Protein AF-A0A1R2BQR7-F1 (afdb_monomer)

Mean predicted aligned error: 12.87 Å

Solvent-accessible surface area (backbone atoms only — not comparable to full-atom values): 33312 Å² total; per-residue (Å²): 142,80,82,84,71,88,73,80,90,59,83,75,82,73,72,69,97,56,94,72,73,56,86,80,39,89,88,53,57,69,60,46,54,52,46,53,50,32,40,44,33,44,51,8,40,75,76,79,28,74,65,46,31,42,60,71,48,51,31,64,70,51,70,41,56,60,66,59,26,56,46,54,47,54,68,27,20,83,78,75,69,78,39,27,38,67,68,37,47,52,49,36,45,47,71,63,47,66,55,56,75,77,53,46,53,52,52,50,52,58,60,52,30,92,58,98,58,79,40,38,37,47,68,44,42,24,37,44,35,53,71,73,36,43,74,58,52,55,54,50,52,52,57,51,52,59,54,52,63,73,70,62,86,82,82,85,90,78,90,81,96,83,88,66,80,61,68,44,60,41,56,56,48,50,21,44,54,46,25,48,49,49,27,68,74,44,17,93,79,65,68,24,29,38,68,68,29,44,50,56,49,36,70,76,39,52,63,62,48,50,61,56,43,38,53,48,42,38,74,86,60,60,64,95,52,95,88,67,72,51,86,58,72,50,57,84,42,85,80,46,57,77,78,44,60,65,46,56,27,37,40,50,57,91,98,46,71,33,72,26,22,37,37,43,55,71,43,34,41,40,31,16,63,39,88,70,57,69,49,79,74,50,36,41,63,31,59,82,40,44,85,45,68,51,98,86,59,36,41,32,37,24,44,59,46,97,57,67,76,43,37,33,30,57,72,50,79,84,46,44,65,56,51,51,52,49,52,29,62,37,16,68,51,69,58,63,75,79,49,36,44,84,58,58,80,74,50,73,54,100,68,31,41,28,24,36,26,37,30,70,90,76,70,46,72,25,26,32,43,38,30,67,49,60,88,84,46,66,65,62,53,49,32,55,49,44,22,53,46,48,40,73,67,58,77,47,89,45,37,64,49,60,79,51,76,37,76,53,53,52,36,39,34,41,31,29,66,54,54,73,33,41,43,45,58,83,43,39,91,76,54,48,75,68,52,50,48,52,44,50,49,53,51,28,54,47,50,33,51,38,51,61,66,24,38,37,52,53,52,57,44,46,79,33,27,27,19,51,36,67,90,37,89,68,49,53,23,46,46,77,46,57,67,31,45,84,40,61,93,89,47,72,43,77,75,79,69,52,52,87,83,33,52,36,50,43,46,79,39,93,85,30,36,56,69,52,40,45,45,25,7,48,21,42,44,52,44,29,46,73,50,72,45,72,57,50,70,55,96,46,70,64,45,25,50,51,31,54,63,75,47,80,67,62,60,72,68,40,70,87,54,57,71,46,52,45,52,50,37,54,42,28,58,38,76,55,60,85,70,28,62,54,40,72,59,52,69,70,39,67,50,77,79,104

Sequence (594 aa):
MGSCSTKHKNKCCFTPYVSLQVSEWPNLTFVEVVTLKLIFKDLASRNRSETRLNKVNFLSFFNIHGILGEKLFSQFDLNNKNYIESNDFIRGIIEYCRVEYSQVLKKMFELFKFNKSEIIKHKELTYLFHNFMKEFLDKRSQKNEDNELNTESSKSPNLGTSNQSTAYSSTLLLSEDFAESITKQFSHDAKGLTYADFENFIEKYPEVYSNFARVFREPIWKDYSLTNADFLKGFHNDTMLKEFFCGDILLYINEGSFECFGTIRENLFIVFDSDKLVSVIDAIFLKGCYLNIDENKCMIFQYTTPMPRMTFEPRSRYKIDDWEQQLKKSGDIKKFRDLYELGYHIGHGKFSVVYTALEKNTNKTWAVKIMKRKITNSIERELIHNEINILKILNHQNIVKMKDTFLNSSRTLIIEEFLDGGSLENYVGLLTENDIKIVAKQLLDVISYIHEVGVIHRDIKLDNVLLAEKSDIMTVKLVDFGLSIFAMPGKILNGVCGTVGYTAPEIYSENGYGNKVDIWSLGVLIYVMLAKKMPFRGNCNQDIIEATINREPDFEELASFSPQAMEFVKKLLRKNPKERPRAVNARKHEWFDS

Nearest PDB structures (foldseek):
  8r4q-assembly3_E  TM=9.186E-01  e=5.196E-19  Homo sapiens
  8r4o-assembly1_A  TM=9.206E-01  e=1.166E-18  Homo sapiens
  8r4q-assembly6_K  TM=9.173E-01  e=1.112E-18  Homo sapiens
  8r4q-assembly5_I  TM=9.225E-01  e=1.223E-18  Homo sapiens
  8r4q-assembly4_G  TM=9.175E-01  e=1.877E-18  Homo sapiens

Radius of gyration: 27.43 Å; Cα contacts (8 Å, |Δi|>4): 930; chains: 1; bounding box: 65×69×90 Å

pLDDT: mean 77.71, std 18.2, range [23.94, 98.75]

Structure (mmCIF, N/CA/C/O backbone):
data_AF-A0A1R2BQR7-F1
#
_entry.id   AF-A0A1R2BQR7-F1
#
loop_
_atom_site.group_PDB
_atom_site.id
_atom_site.type_symbol
_atom_site.label_atom_id
_atom_site.label_alt_id
_atom_site.label_comp_id
_atom_site.label_asym_id
_atom_site.label_entity_id
_atom_site.label_seq_id
_atom_site.pdbx_PDB_ins_code
_atom_site.Cartn_x
_atom_site.Cartn_y
_atom_site.Cartn_z
_atom_site.occupancy
_atom_site.B_iso_or_equiv
_atom_site.auth_seq_id
_atom_site.auth_comp_id
_atom_site.auth_asym_id
_atom_site.auth_atom_id
_atom_site.pdbx_PDB_model_num
ATOM 1 N N . MET A 1 1 ? -3.490 9.961 -56.815 1.00 36.97 1 MET A N 1
ATOM 2 C CA . MET A 1 1 ? -2.162 10.386 -57.304 1.00 36.97 1 MET A CA 1
ATOM 3 C C . MET A 1 1 ? -1.814 11.693 -56.616 1.00 36.97 1 MET A C 1
ATOM 5 O O . MET A 1 1 ? -2.527 12.666 -56.795 1.00 36.97 1 MET A O 1
ATOM 9 N N . GLY A 1 2 ? -0.789 11.668 -55.771 1.00 25.89 2 GLY A N 1
ATOM 10 C CA . GLY A 1 2 ? -0.272 12.803 -55.008 1.00 25.89 2 GLY A CA 1
ATOM 11 C C . GLY A 1 2 ? 1.005 12.317 -54.337 1.00 25.89 2 GLY A C 1
ATOM 12 O O . GLY A 1 2 ? 0.952 11.502 -53.424 1.00 25.89 2 GLY A O 1
ATOM 13 N N . SER A 1 3 ? 2.134 12.671 -54.936 1.00 24.30 3 SER A N 1
ATOM 14 C CA . SER A 1 3 ? 3.463 12.087 -54.760 1.00 24.30 3 SER A CA 1
ATOM 15 C C . SER A 1 3 ? 3.971 12.126 -53.318 1.00 24.30 3 SER A C 1
ATOM 17 O O . SER A 1 3 ? 4.172 13.203 -52.760 1.00 24.30 3 SER A O 1
ATOM 19 N N . CYS A 1 4 ? 4.278 10.953 -52.761 1.00 26.02 4 CYS A N 1
ATOM 20 C CA . CYS A 1 4 ? 5.133 10.823 -51.588 1.00 26.02 4 CYS A CA 1
ATOM 21 C C . CYS A 1 4 ? 6.552 11.236 -52.007 1.00 26.02 4 CYS A C 1
ATOM 23 O O . CYS A 1 4 ? 7.292 10.451 -52.601 1.00 26.02 4 CYS A O 1
ATOM 25 N N . SER A 1 5 ? 6.889 12.508 -51.792 1.00 28.92 5 SER A N 1
ATOM 26 C CA . SER A 1 5 ? 8.218 13.047 -52.057 1.00 28.92 5 SER A CA 1
ATOM 27 C C . SER A 1 5 ? 9.248 12.267 -51.245 1.00 28.92 5 SER A C 1
ATOM 29 O O . SER A 1 5 ? 9.145 12.183 -50.020 1.00 28.92 5 SER A O 1
ATOM 31 N N . THR A 1 6 ? 10.241 11.725 -51.938 1.00 36.06 6 THR A N 1
ATOM 32 C CA . THR A 1 6 ? 11.499 11.198 -51.409 1.00 36.06 6 THR A CA 1
ATOM 33 C C . THR A 1 6 ? 12.103 12.158 -50.381 1.00 36.06 6 THR A C 1
ATOM 35 O O . THR A 1 6 ? 12.771 13.122 -50.750 1.00 36.06 6 THR A O 1
ATOM 38 N N . LYS A 1 7 ? 11.864 11.908 -49.089 1.00 33.69 7 LYS A N 1
ATOM 39 C CA . LYS A 1 7 ? 12.595 12.557 -47.996 1.00 33.69 7 LYS A CA 1
ATOM 40 C C . LYS A 1 7 ? 13.889 11.782 -47.743 1.00 33.69 7 LYS A C 1
ATOM 42 O O . LYS A 1 7 ? 13.916 10.555 -47.751 1.00 33.69 7 LYS A O 1
ATOM 47 N N . HIS A 1 8 ? 14.967 12.544 -47.616 1.00 34.47 8 HIS A N 1
ATOM 48 C CA . HIS A 1 8 ? 16.357 12.115 -47.551 1.00 34.47 8 HIS A CA 1
ATOM 49 C C . HIS A 1 8 ? 16.636 10.958 -46.577 1.00 34.47 8 HIS A C 1
ATOM 51 O O . HIS A 1 8 ? 16.238 10.989 -45.416 1.00 34.47 8 HIS A O 1
ATOM 57 N N . LYS A 1 9 ? 17.414 9.975 -47.055 1.00 39.53 9 LYS A N 1
ATOM 58 C CA . LYS A 1 9 ? 18.119 8.976 -46.242 1.00 39.53 9 LYS A CA 1
ATOM 59 C C . LYS A 1 9 ? 19.222 9.670 -45.438 1.00 39.53 9 LYS A C 1
ATOM 61 O O . LYS A 1 9 ? 20.343 9.798 -45.926 1.00 39.53 9 LYS A O 1
ATOM 66 N N . ASN A 1 10 ? 18.922 10.104 -44.220 1.00 41.50 10 ASN A N 1
ATOM 67 C CA . ASN A 1 10 ? 19.948 10.564 -43.289 1.00 41.50 10 ASN A CA 1
ATOM 68 C C . ASN A 1 10 ? 20.371 9.389 -42.398 1.00 41.50 10 ASN A C 1
ATOM 70 O O . ASN A 1 10 ? 19.643 9.008 -41.485 1.00 41.50 10 ASN A O 1
ATOM 74 N N . LYS A 1 11 ? 21.558 8.813 -42.649 1.00 39.75 11 LYS A N 1
ATOM 75 C CA . LYS A 1 11 ? 22.273 8.049 -41.612 1.00 39.75 11 LYS A CA 1
ATOM 76 C C . LYS A 1 11 ? 22.600 9.038 -40.498 1.00 39.75 11 LYS A C 1
ATOM 78 O O . LYS A 1 11 ? 23.308 10.013 -40.740 1.00 39.75 11 LYS A O 1
ATOM 83 N N . CYS A 1 12 ? 22.030 8.839 -39.318 1.00 39.62 12 CYS A N 1
ATOM 84 C CA . CYS A 1 12 ? 22.195 9.784 -38.228 1.00 39.62 12 CYS A CA 1
ATOM 85 C C . CYS A 1 12 ? 23.587 9.620 -37.607 1.00 39.62 12 CYS A C 1
ATOM 87 O O . CYS A 1 12 ? 23.854 8.624 -36.941 1.00 39.62 12 CYS A O 1
ATOM 89 N N . CYS A 1 13 ? 24.460 10.613 -37.773 1.00 38.34 13 CYS A N 1
ATOM 90 C CA . CYS A 1 13 ? 25.493 10.869 -36.776 1.00 38.34 13 CYS A CA 1
ATOM 91 C C . CYS A 1 13 ? 24.784 11.490 -35.567 1.00 38.34 13 CYS A C 1
ATOM 93 O O . CYS A 1 13 ? 24.669 12.711 -35.480 1.00 38.34 13 CYS A O 1
ATOM 95 N N . PHE A 1 14 ? 24.256 10.665 -34.659 1.00 43.81 14 PHE A N 1
ATOM 96 C CA . PHE A 1 14 ? 23.875 11.162 -33.341 1.00 43.81 14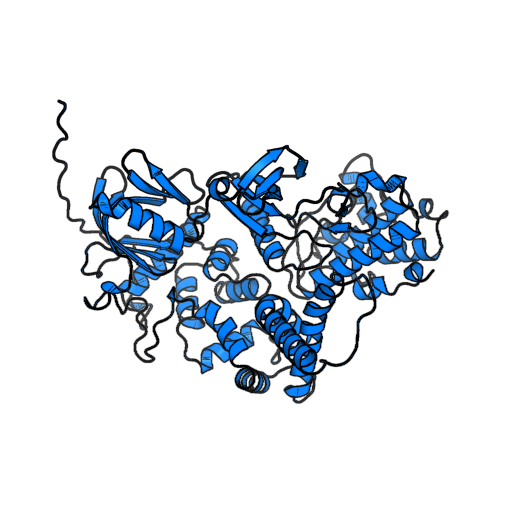 PHE A CA 1
ATOM 97 C C . PHE A 1 14 ? 25.151 11.676 -32.672 1.00 43.81 14 PHE A C 1
ATOM 99 O O . PHE A 1 14 ? 26.023 10.893 -32.302 1.00 43.81 14 PHE A O 1
ATOM 106 N N . THR A 1 15 ? 25.281 12.991 -32.505 1.00 38.25 15 THR A N 1
ATOM 107 C CA . THR A 1 15 ? 26.104 13.496 -31.409 1.00 38.25 15 THR A CA 1
ATOM 108 C C . THR A 1 15 ? 25.447 12.974 -30.132 1.00 38.25 15 THR A C 1
ATOM 110 O O . THR A 1 15 ? 24.259 13.239 -29.922 1.00 38.25 15 THR A O 1
ATOM 113 N N . PRO A 1 16 ? 26.141 12.168 -29.306 1.00 40.28 16 PRO A N 1
ATOM 114 C CA . PRO A 1 16 ? 25.535 11.647 -28.095 1.00 40.28 16 PRO A CA 1
ATOM 115 C C . PRO A 1 16 ? 25.084 12.850 -27.269 1.00 40.28 16 PRO A C 1
ATOM 117 O O . PRO A 1 16 ? 25.881 13.732 -26.955 1.00 40.28 16 PRO A O 1
ATOM 120 N N . TYR A 1 17 ? 23.794 12.899 -26.941 1.00 40.38 17 TYR A N 1
ATOM 121 C CA . TYR A 1 17 ? 23.138 13.988 -26.205 1.00 40.38 17 TYR A CA 1
ATOM 122 C C . TYR A 1 17 ? 23.624 14.125 -24.749 1.00 40.38 17 TYR A C 1
ATOM 124 O O . TYR A 1 17 ? 22.966 14.728 -23.904 1.00 40.38 17 TYR A O 1
ATOM 132 N N . VAL A 1 18 ? 24.776 13.544 -24.430 1.00 46.28 18 VAL A N 1
ATOM 133 C CA . VAL A 1 18 ? 25.384 13.548 -23.117 1.00 46.28 18 VAL A CA 1
ATOM 134 C C . VAL A 1 18 ? 26.890 13.683 -23.334 1.00 46.28 18 VAL A C 1
ATOM 136 O O . VAL A 1 18 ? 27.528 12.786 -23.884 1.00 46.28 18 VAL A O 1
ATOM 139 N N . SER A 1 19 ? 27.474 14.802 -22.904 1.00 43.38 19 SER A N 1
ATOM 140 C CA . SER A 1 19 ? 28.918 14.909 -22.693 1.00 43.38 19 SER A CA 1
ATOM 141 C C . SER A 1 19 ? 29.302 13.902 -21.604 1.00 43.38 19 SER A C 1
ATOM 143 O O . SER A 1 19 ? 29.181 14.162 -20.408 1.00 43.38 19 SER A O 1
ATOM 145 N N . LEU A 1 20 ? 29.650 12.687 -22.021 1.00 50.69 20 LEU A N 1
ATOM 146 C CA . LEU A 1 20 ? 29.861 11.544 -21.141 1.00 50.69 20 LEU A CA 1
ATOM 147 C C . LEU A 1 20 ? 31.329 11.440 -20.751 1.00 50.69 20 LEU A C 1
ATOM 149 O O . LEU A 1 20 ? 32.143 10.913 -21.503 1.00 50.69 20 LEU A O 1
ATOM 153 N N . GLN A 1 21 ? 31.659 11.893 -19.543 1.00 52.53 21 GLN A N 1
ATOM 154 C CA . GLN A 1 21 ? 32.913 11.524 -18.889 1.00 52.53 21 GLN A CA 1
ATOM 155 C C . GLN A 1 21 ? 32.842 10.051 -18.457 1.00 52.53 21 GLN A C 1
ATOM 157 O O . GLN A 1 21 ? 32.474 9.725 -17.333 1.00 52.53 21 GLN A O 1
ATOM 162 N N . VAL A 1 22 ? 33.162 9.135 -19.373 1.00 55.66 22 VAL A N 1
ATOM 163 C CA . VAL A 1 22 ? 33.291 7.696 -19.061 1.00 55.66 22 VAL A CA 1
ATOM 164 C C . VAL A 1 22 ? 34.469 7.423 -18.122 1.00 55.66 22 VAL A C 1
ATOM 166 O O . VAL A 1 22 ? 34.452 6.446 -17.382 1.00 55.66 22 VAL A O 1
ATOM 169 N N . SER A 1 23 ? 35.435 8.343 -18.053 1.00 57.97 23 SER A N 1
ATOM 170 C CA . SER A 1 23 ? 36.566 8.300 -17.120 1.00 57.97 23 SER A CA 1
ATOM 171 C C . SER A 1 23 ? 36.171 8.221 -15.639 1.00 57.97 23 SER A C 1
ATOM 173 O O . SER A 1 23 ? 36.996 7.828 -14.823 1.00 57.97 23 SER A O 1
ATOM 175 N N . GLU A 1 24 ? 34.936 8.583 -15.275 1.00 69.44 24 GLU A N 1
ATOM 176 C CA . GLU A 1 24 ? 34.433 8.501 -13.895 1.00 69.44 24 GLU A CA 1
ATOM 177 C C . GLU A 1 24 ? 34.021 7.076 -13.468 1.00 69.44 24 GLU A C 1
ATOM 179 O O . GLU A 1 24 ? 33.837 6.834 -12.275 1.00 69.44 24 GLU A O 1
ATOM 184 N N . TRP A 1 25 ? 33.883 6.127 -14.407 1.00 76.94 25 TRP A N 1
ATOM 185 C CA . TRP A 1 25 ? 33.318 4.790 -14.156 1.00 76.94 25 TRP A CA 1
ATOM 186 C C . TRP A 1 25 ? 34.221 3.670 -14.695 1.00 76.94 25 TRP A C 1
ATOM 188 O O . TRP A 1 25 ? 33.868 3.012 -15.670 1.00 76.94 25 TRP A O 1
ATOM 198 N N . PRO A 1 26 ? 35.377 3.399 -14.063 1.00 68.06 26 PRO A N 1
ATOM 199 C CA . PRO A 1 26 ? 36.388 2.483 -14.605 1.00 68.06 26 PRO A CA 1
ATOM 200 C C . PRO A 1 26 ? 35.918 1.024 -14.745 1.00 68.06 26 PRO A C 1
ATOM 202 O O . PRO A 1 26 ? 36.513 0.263 -15.498 1.00 68.06 26 PRO A O 1
ATOM 205 N N . ASN A 1 27 ? 34.843 0.641 -14.046 1.00 70.94 27 ASN A N 1
ATOM 206 C CA . ASN A 1 27 ? 34.279 -0.713 -14.066 1.00 70.94 27 ASN A CA 1
ATOM 207 C C . ASN A 1 27 ? 33.121 -0.883 -15.070 1.00 70.94 27 ASN A C 1
ATOM 209 O O . ASN A 1 27 ? 32.478 -1.931 -15.069 1.00 70.94 27 ASN A O 1
ATOM 213 N N . LEU A 1 28 ? 32.815 0.141 -15.875 1.00 72.38 28 LEU A N 1
ATOM 214 C CA . LEU A 1 28 ? 31.748 0.129 -16.876 1.00 72.38 28 LEU A CA 1
ATOM 215 C C . LEU A 1 28 ? 32.318 0.473 -18.262 1.00 72.38 28 LEU A C 1
ATOM 217 O O . LEU A 1 28 ? 33.108 1.402 -18.417 1.00 72.38 28 LEU A O 1
ATOM 221 N N . THR A 1 29 ? 31.866 -0.229 -19.293 1.00 73.75 29 THR A N 1
ATOM 222 C CA . THR A 1 29 ? 32.068 0.138 -20.698 1.00 73.75 29 THR A CA 1
ATOM 223 C C . THR A 1 29 ? 31.256 1.386 -21.063 1.00 73.75 29 THR A C 1
ATOM 225 O O . THR A 1 29 ? 30.264 1.738 -20.416 1.00 73.75 29 THR A O 1
ATOM 228 N N . PHE A 1 30 ? 31.640 2.051 -22.159 1.00 71.50 30 PHE A N 1
ATOM 229 C CA . PHE A 1 30 ? 30.930 3.228 -22.674 1.00 71.50 30 PHE A CA 1
ATOM 230 C C . PHE A 1 30 ? 29.431 2.959 -22.889 1.00 71.50 30 PHE A C 1
ATOM 232 O O . PHE A 1 30 ? 28.589 3.753 -22.469 1.00 71.50 30 PHE A O 1
ATOM 239 N N . VAL A 1 31 ? 29.094 1.819 -23.497 1.00 70.38 31 VAL A N 1
ATOM 240 C CA . VAL A 1 31 ? 27.716 1.464 -23.860 1.00 70.38 31 VAL A CA 1
ATOM 241 C C . VAL A 1 31 ? 26.851 1.247 -22.609 1.00 70.38 31 VAL A C 1
ATOM 243 O O . VAL A 1 31 ? 25.691 1.664 -22.567 1.00 70.38 31 VAL A O 1
ATOM 246 N N . GLU A 1 32 ? 27.421 0.678 -21.543 1.00 74.31 32 GLU A N 1
ATOM 247 C CA . GLU A 1 32 ? 26.724 0.495 -20.264 1.00 74.31 32 GLU A CA 1
ATOM 248 C C . GLU A 1 32 ? 26.439 1.827 -19.574 1.00 74.31 32 GLU A C 1
ATOM 250 O O . GLU A 1 32 ? 25.313 2.063 -19.136 1.00 74.31 32 GLU A O 1
ATOM 255 N N . VAL A 1 33 ? 27.428 2.728 -19.522 1.00 77.06 33 VAL A N 1
ATOM 256 C CA . VAL A 1 33 ? 27.244 4.066 -18.939 1.00 77.06 33 VAL A CA 1
ATOM 257 C C . VAL A 1 33 ? 26.144 4.823 -19.683 1.00 77.06 33 VAL A C 1
ATOM 259 O O . VAL A 1 33 ? 25.266 5.406 -19.046 1.00 77.06 33 VAL A O 1
ATOM 262 N N . VAL A 1 34 ? 26.156 4.798 -21.021 1.00 78.69 34 VAL A N 1
ATOM 263 C CA . VAL A 1 34 ? 25.116 5.435 -21.847 1.00 78.69 34 VAL A CA 1
ATOM 264 C C . VAL A 1 34 ? 23.743 4.852 -21.521 1.00 78.69 34 VAL A C 1
ATOM 266 O O . VAL A 1 34 ? 22.808 5.597 -21.230 1.00 78.69 34 VAL A O 1
ATOM 269 N N . THR A 1 35 ? 23.624 3.525 -21.513 1.00 77.44 35 THR A N 1
ATOM 270 C CA . THR A 1 35 ? 22.340 2.849 -21.299 1.00 77.44 35 THR A CA 1
ATOM 271 C C . THR A 1 35 ? 21.785 3.112 -19.901 1.00 77.44 35 THR A C 1
ATOM 273 O O . THR A 1 35 ? 20.604 3.425 -19.767 1.00 77.44 35 THR A O 1
ATOM 276 N N . LEU A 1 36 ? 22.619 3.076 -18.854 1.00 82.38 36 LEU A N 1
ATOM 277 C CA . LEU A 1 36 ? 22.193 3.399 -17.487 1.00 82.38 36 LEU A CA 1
ATOM 278 C C . LEU A 1 36 ? 21.707 4.847 -17.361 1.00 82.38 36 LEU A C 1
ATOM 280 O O . LEU A 1 36 ? 20.721 5.102 -16.668 1.00 82.38 36 LEU A O 1
ATOM 284 N N . LYS A 1 37 ? 22.348 5.796 -18.054 1.00 84.88 37 LYS A N 1
ATOM 285 C CA . LYS A 1 37 ? 21.876 7.188 -18.089 1.00 84.88 37 LYS A CA 1
ATOM 286 C C . LYS A 1 37 ? 20.564 7.341 -18.849 1.00 84.88 37 LYS A C 1
ATOM 288 O O . LYS A 1 37 ? 19.721 8.126 -18.420 1.00 84.88 37 LYS A O 1
ATOM 293 N N . LEU A 1 38 ? 20.362 6.589 -19.929 1.00 84.19 38 LEU A N 1
ATOM 294 C CA . LEU A 1 38 ? 19.095 6.575 -20.663 1.00 84.19 38 LEU A CA 1
ATOM 295 C C . LEU A 1 38 ? 17.966 5.965 -19.823 1.00 84.19 38 LEU A C 1
ATOM 297 O O . LEU A 1 38 ? 16.903 6.570 -19.739 1.00 84.19 38 LEU A O 1
ATOM 301 N N . ILE A 1 39 ? 18.220 4.866 -19.105 1.00 83.88 39 ILE A N 1
ATOM 302 C CA . ILE A 1 39 ? 17.267 4.284 -18.142 1.00 83.88 39 ILE A CA 1
ATOM 303 C C . ILE A 1 39 ? 16.957 5.279 -17.019 1.00 83.88 39 ILE A C 1
ATOM 305 O O . ILE A 1 39 ? 15.794 5.485 -16.678 1.00 83.88 39 ILE A O 1
ATOM 309 N N . PHE A 1 40 ? 17.969 5.939 -16.449 1.00 87.31 40 PHE A N 1
ATOM 310 C CA . PHE A 1 40 ? 17.746 6.974 -15.440 1.00 87.31 40 PHE A CA 1
ATOM 311 C C . PHE A 1 40 ? 16.859 8.097 -15.985 1.00 87.31 40 PHE A C 1
ATOM 313 O O . PHE A 1 40 ? 15.867 8.464 -15.352 1.00 87.31 40 PHE A O 1
ATOM 320 N N . LYS A 1 41 ? 17.192 8.620 -17.172 1.00 85.62 41 LYS A N 1
ATOM 321 C CA . LYS A 1 41 ? 16.423 9.670 -17.843 1.00 85.62 41 LYS A CA 1
ATOM 322 C C . LYS A 1 41 ? 14.987 9.214 -18.082 1.00 85.62 41 LYS A C 1
ATOM 324 O O . LYS A 1 41 ? 14.055 9.974 -17.827 1.00 85.62 41 LYS A O 1
ATOM 329 N N . ASP A 1 42 ? 14.808 7.970 -18.511 1.00 83.75 42 ASP A N 1
ATOM 330 C CA . ASP A 1 42 ? 13.509 7.350 -18.700 1.00 83.75 42 ASP A CA 1
ATOM 331 C C . ASP A 1 42 ? 12.671 7.372 -17.421 1.00 83.75 42 ASP A C 1
ATOM 333 O O . ASP A 1 42 ? 11.586 7.960 -17.380 1.00 83.75 42 ASP A O 1
ATOM 337 N N . LEU A 1 43 ? 13.210 6.800 -16.345 1.00 82.69 43 LEU A N 1
ATOM 338 C CA . LEU A 1 43 ? 12.541 6.701 -15.054 1.00 82.69 43 LEU A CA 1
ATOM 339 C C . LEU A 1 43 ? 12.270 8.079 -14.441 1.00 82.69 43 LEU A C 1
ATOM 341 O O . LEU A 1 43 ? 11.191 8.298 -13.888 1.00 82.69 43 LEU A O 1
ATOM 345 N N . ALA A 1 44 ? 13.200 9.026 -14.556 1.00 83.31 44 ALA A N 1
ATOM 346 C CA . ALA A 1 44 ? 13.007 10.395 -14.091 1.00 83.31 44 ALA A CA 1
ATOM 347 C C . ALA A 1 44 ? 11.870 11.084 -14.877 1.00 83.31 44 ALA A C 1
ATOM 349 O O . ALA A 1 44 ? 10.969 11.700 -14.282 1.00 83.31 44 ALA A O 1
ATOM 350 N N . SER A 1 45 ? 11.847 10.915 -16.208 1.00 78.56 45 SER A N 1
ATOM 351 C CA . SER A 1 45 ? 10.927 11.628 -17.110 1.00 78.56 45 SER A CA 1
ATOM 352 C C . SER A 1 45 ? 9.453 11.317 -16.849 1.00 78.56 45 SER A C 1
ATOM 354 O O . SER A 1 45 ? 8.587 12.169 -17.071 1.00 78.56 45 SER A O 1
ATOM 356 N N . ARG A 1 46 ? 9.149 10.154 -16.258 1.00 77.62 46 ARG A N 1
ATOM 357 C CA . ARG A 1 46 ? 7.788 9.741 -15.860 1.00 77.62 46 ARG A CA 1
ATOM 358 C C . ARG A 1 46 ? 7.114 10.716 -14.893 1.00 77.62 46 ARG A C 1
ATOM 360 O O . ARG A 1 46 ? 5.887 10.736 -14.800 1.00 77.62 46 ARG A O 1
ATOM 367 N N . ASN A 1 47 ? 7.890 11.550 -14.197 1.00 65.88 47 ASN A N 1
ATOM 368 C CA . ASN A 1 47 ? 7.380 12.636 -13.362 1.00 65.88 47 ASN A CA 1
ATOM 369 C C . ASN A 1 47 ? 7.750 14.045 -13.858 1.00 65.88 47 ASN A C 1
ATOM 371 O O . ASN A 1 47 ? 7.656 14.996 -13.085 1.00 65.88 47 ASN A O 1
ATOM 375 N N . ARG A 1 48 ? 8.050 14.204 -15.156 1.00 69.12 48 ARG A N 1
ATOM 376 C CA . ARG A 1 48 ? 8.443 15.470 -15.812 1.00 69.12 48 ARG A CA 1
ATOM 377 C C . ARG A 1 48 ? 9.768 16.059 -15.306 1.00 69.12 48 ARG A C 1
ATOM 379 O O . ARG A 1 48 ? 9.982 17.262 -15.412 1.00 69.12 48 ARG A O 1
ATOM 386 N N . SER A 1 49 ? 10.648 15.231 -14.752 1.00 72.00 49 SER A N 1
ATOM 387 C CA . SER A 1 49 ? 12.027 15.614 -14.444 1.00 72.00 49 SER A CA 1
ATOM 388 C C . SER A 1 49 ? 12.966 14.798 -15.320 1.00 72.00 49 SER A C 1
ATOM 390 O O . SER A 1 49 ? 12.775 13.604 -15.432 1.00 72.00 49 SER A O 1
ATOM 392 N N . GLU A 1 50 ? 13.987 15.389 -15.929 1.00 73.44 50 GLU A N 1
ATOM 393 C CA . GLU A 1 50 ? 15.025 14.602 -16.626 1.00 73.44 50 GLU A CA 1
ATOM 394 C C . GLU A 1 50 ? 16.272 14.385 -15.761 1.00 73.44 50 GLU A C 1
ATOM 396 O O . GLU A 1 50 ? 17.197 13.682 -16.154 1.00 73.44 50 GLU A O 1
ATOM 401 N N . THR A 1 51 ? 16.304 14.995 -14.575 1.00 83.12 51 THR A N 1
ATOM 402 C CA . THR A 1 51 ? 17.509 15.110 -13.745 1.00 83.12 51 THR A CA 1
ATOM 403 C C . THR A 1 51 ? 17.347 14.524 -12.348 1.00 83.12 51 THR A C 1
ATOM 405 O O . THR A 1 51 ? 18.348 14.317 -11.667 1.00 83.12 51 THR A O 1
ATOM 408 N N . ARG A 1 52 ? 16.110 14.253 -11.907 1.00 87.88 52 ARG A N 1
ATOM 409 C CA . ARG A 1 52 ? 15.803 13.774 -10.555 1.00 87.88 52 ARG A CA 1
ATOM 410 C C . ARG A 1 52 ? 14.868 12.575 -10.604 1.00 87.88 52 ARG A C 1
ATOM 412 O O . ARG A 1 52 ? 13.721 12.684 -11.044 1.00 87.88 52 ARG A O 1
ATOM 419 N N . LEU A 1 53 ? 15.343 11.448 -10.092 1.00 86.25 53 LEU A N 1
ATOM 420 C CA . LEU A 1 53 ? 14.556 10.239 -9.912 1.00 86.25 53 LEU A CA 1
ATOM 421 C C . LEU A 1 53 ? 13.947 10.229 -8.508 1.00 86.25 53 LEU A C 1
ATOM 423 O O . LEU A 1 53 ? 14.659 10.215 -7.508 1.00 86.25 53 LEU A O 1
ATOM 427 N N . ASN A 1 54 ? 12.619 10.243 -8.423 1.00 83.81 54 ASN A N 1
ATOM 428 C CA . ASN A 1 54 ? 11.935 10.159 -7.137 1.00 83.81 54 ASN A CA 1
ATOM 429 C C . ASN A 1 54 ? 11.769 8.709 -6.665 1.00 83.81 54 ASN A C 1
ATOM 431 O O . ASN A 1 54 ? 11.899 7.754 -7.435 1.00 83.81 54 ASN A O 1
ATOM 435 N N . LYS A 1 55 ? 11.424 8.566 -5.385 1.00 82.75 55 LYS A N 1
ATOM 436 C CA . LYS A 1 55 ? 11.236 7.272 -4.726 1.00 82.75 55 LYS A CA 1
ATOM 437 C C . LYS A 1 55 ? 10.223 6.378 -5.425 1.00 82.75 55 LYS A C 1
ATOM 439 O O . LYS A 1 55 ? 10.500 5.213 -5.659 1.00 82.75 55 LYS A O 1
ATOM 444 N N . VAL A 1 56 ? 9.088 6.940 -5.820 1.00 74.00 56 VAL A N 1
ATOM 445 C CA . VAL A 1 56 ? 8.020 6.223 -6.530 1.00 74.00 56 VAL A CA 1
ATOM 446 C C . VAL A 1 56 ? 8.552 5.499 -7.773 1.00 74.00 56 VAL A C 1
ATOM 448 O O . VAL A 1 56 ? 8.399 4.286 -7.914 1.00 74.00 56 VAL A O 1
ATOM 451 N N . ASN A 1 57 ? 9.233 6.222 -8.662 1.00 77.25 57 ASN A N 1
ATOM 452 C CA . ASN A 1 57 ? 9.736 5.635 -9.902 1.00 77.25 57 ASN A CA 1
ATOM 453 C C . ASN A 1 57 ? 10.898 4.671 -9.635 1.00 77.25 57 ASN A C 1
ATOM 455 O O . ASN A 1 57 ? 10.974 3.621 -10.273 1.00 77.25 57 ASN A O 1
ATOM 459 N N . PHE A 1 58 ? 11.751 4.981 -8.656 1.00 83.81 58 PHE A N 1
ATOM 460 C CA . PHE A 1 58 ? 12.826 4.095 -8.217 1.00 83.81 58 PHE A CA 1
ATOM 461 C C . PHE A 1 58 ? 12.295 2.740 -7.721 1.00 83.81 58 PHE A C 1
ATOM 463 O O . PHE A 1 58 ? 12.720 1.691 -8.198 1.00 83.81 58 PHE A O 1
ATOM 470 N N . LEU A 1 59 ? 11.309 2.739 -6.822 1.00 76.75 59 LEU A N 1
ATOM 471 C CA . LEU A 1 59 ? 10.727 1.509 -6.277 1.00 76.75 59 LEU A CA 1
ATOM 472 C C . LEU A 1 59 ? 9.959 0.707 -7.328 1.00 76.75 59 LEU A C 1
ATOM 474 O O . LEU A 1 59 ? 9.963 -0.523 -7.291 1.00 76.75 59 LEU A O 1
ATOM 478 N N . SER A 1 60 ? 9.353 1.387 -8.306 1.00 71.44 60 SER A N 1
ATOM 479 C CA . SER A 1 60 ? 8.727 0.713 -9.448 1.00 71.44 60 SER A CA 1
ATOM 480 C C . SER A 1 60 ? 9.735 -0.058 -10.310 1.00 71.44 60 SER A C 1
ATOM 482 O O . SER A 1 60 ? 9.385 -1.103 -10.862 1.00 71.44 60 SER A O 1
ATOM 484 N N . PHE A 1 61 ? 10.975 0.437 -10.390 1.00 75.56 61 PHE A N 1
ATOM 485 C CA . PHE A 1 61 ? 12.056 -0.158 -11.169 1.00 75.56 61 PHE A CA 1
ATOM 486 C C . PHE A 1 61 ? 12.654 -1.389 -10.479 1.00 75.56 61 PHE A C 1
ATOM 488 O O . PHE A 1 61 ? 12.738 -2.442 -11.102 1.00 75.56 61 PHE A O 1
ATOM 495 N N . PHE A 1 62 ? 12.975 -1.301 -9.184 1.00 73.62 62 PHE A N 1
ATOM 496 C CA . PHE A 1 62 ? 13.511 -2.440 -8.419 1.00 73.62 62 PHE A CA 1
ATOM 497 C C . PHE A 1 62 ? 12.450 -3.470 -8.007 1.00 73.62 62 PHE A C 1
ATOM 499 O O . PHE A 1 62 ? 12.795 -4.542 -7.521 1.00 73.62 62 PHE A O 1
ATOM 506 N N . ASN A 1 63 ? 11.161 -3.156 -8.181 1.00 69.94 63 ASN A N 1
ATOM 507 C CA . ASN A 1 63 ? 10.044 -4.007 -7.765 1.00 69.94 63 ASN A CA 1
ATOM 508 C C . ASN A 1 63 ? 10.104 -4.405 -6.274 1.00 69.94 63 ASN A C 1
ATOM 510 O O . ASN A 1 63 ? 9.672 -5.491 -5.896 1.00 69.94 63 ASN A O 1
ATOM 514 N N . ILE A 1 64 ? 10.635 -3.515 -5.428 1.00 68.81 64 ILE A N 1
ATOM 515 C CA . ILE A 1 64 ? 10.655 -3.671 -3.969 1.00 68.81 64 ILE A CA 1
ATOM 516 C C . ILE A 1 64 ? 9.621 -2.731 -3.377 1.00 68.81 64 ILE A C 1
ATOM 518 O O . ILE A 1 64 ? 9.553 -1.551 -3.731 1.00 68.81 64 ILE A O 1
ATOM 522 N N . HIS A 1 65 ? 8.839 -3.244 -2.439 1.00 68.75 65 HIS A N 1
ATOM 523 C CA . HIS A 1 65 ? 7.811 -2.486 -1.742 1.00 68.75 65 HIS A CA 1
ATOM 524 C C . HIS A 1 65 ? 8.105 -2.430 -0.236 1.00 68.75 65 HIS A C 1
ATOM 526 O O . HIS A 1 65 ? 9.005 -3.100 0.276 1.00 68.75 65 HIS A O 1
ATOM 532 N N . GLY A 1 66 ? 7.366 -1.581 0.475 1.00 71.06 66 GLY A N 1
ATOM 533 C CA . GLY A 1 66 ? 7.473 -1.451 1.924 1.00 71.06 66 GLY A CA 1
ATOM 534 C C . GLY A 1 66 ? 8.801 -0.892 2.431 1.00 71.06 66 GLY A C 1
ATOM 535 O O . GLY A 1 66 ? 9.495 -0.130 1.754 1.00 71.06 66 GLY A O 1
ATOM 536 N N . ILE A 1 67 ? 9.142 -1.266 3.667 1.00 69.25 67 ILE A N 1
ATOM 537 C CA . ILE A 1 67 ? 10.270 -0.684 4.406 1.00 69.25 67 ILE A CA 1
ATOM 538 C C . ILE A 1 67 ? 11.617 -0.983 3.732 1.00 69.25 67 ILE A C 1
ATOM 540 O O . ILE A 1 67 ? 12.517 -0.146 3.753 1.00 69.25 67 ILE A O 1
ATOM 544 N N . LEU A 1 68 ? 11.771 -2.156 3.116 1.00 73.12 68 LEU A N 1
ATOM 545 C CA . LEU A 1 68 ? 13.010 -2.498 2.419 1.00 73.12 68 LEU A CA 1
ATOM 546 C C . LEU A 1 68 ? 13.228 -1.605 1.191 1.00 73.12 68 LEU A C 1
ATOM 548 O O . LEU A 1 68 ? 14.348 -1.165 0.946 1.00 73.12 68 LEU A O 1
ATOM 552 N N . GLY A 1 69 ? 12.153 -1.286 0.464 1.00 77.69 69 GLY A N 1
ATOM 553 C CA . GLY A 1 69 ? 12.199 -0.334 -0.640 1.00 77.69 69 GLY A CA 1
ATOM 554 C C . GLY A 1 69 ? 12.605 1.059 -0.160 1.00 77.69 69 GLY A C 1
ATOM 555 O O . GLY A 1 69 ? 13.554 1.643 -0.680 1.00 77.69 69 GLY A O 1
ATOM 556 N N . GLU A 1 70 ? 11.940 1.560 0.883 1.00 77.75 70 GLU A N 1
ATOM 557 C CA . GLU A 1 70 ? 12.283 2.833 1.537 1.00 77.75 70 GLU A CA 1
ATOM 558 C C . GLU A 1 70 ? 13.768 2.908 1.909 1.00 77.75 70 GLU A C 1
ATOM 560 O O . GLU A 1 70 ? 14.434 3.902 1.626 1.00 77.75 70 GLU A O 1
ATOM 565 N N . LYS A 1 71 ? 14.311 1.834 2.488 1.00 79.88 71 LYS A N 1
ATOM 566 C CA . LYS A 1 71 ? 15.729 1.761 2.831 1.00 79.88 71 LYS A CA 1
ATOM 567 C C . LYS A 1 71 ? 16.634 1.737 1.620 1.00 79.88 71 LYS A C 1
ATOM 569 O O . LYS A 1 71 ? 17.623 2.461 1.623 1.00 79.88 71 LYS A O 1
ATOM 574 N N . LEU A 1 72 ? 16.320 0.923 0.613 1.00 82.06 72 LEU A N 1
ATOM 575 C CA . LEU A 1 72 ? 17.136 0.858 -0.592 1.00 82.06 72 LEU A CA 1
ATOM 576 C C . LEU A 1 72 ? 17.201 2.227 -1.272 1.00 82.06 72 LEU A C 1
ATOM 578 O O . LEU A 1 72 ? 18.275 2.657 -1.681 1.00 82.06 72 LEU A O 1
ATOM 582 N N . PHE A 1 73 ? 16.075 2.937 -1.332 1.00 85.50 73 PHE A N 1
ATOM 583 C CA . PHE A 1 73 ? 16.046 4.299 -1.847 1.00 85.50 73 PHE A CA 1
ATOM 584 C C . PHE A 1 73 ? 16.993 5.217 -1.067 1.00 85.50 73 PHE A C 1
ATOM 586 O O . PHE A 1 73 ? 17.793 5.917 -1.680 1.00 85.50 73 PHE A O 1
ATOM 593 N N . SER A 1 74 ? 16.969 5.169 0.268 1.00 84.62 74 SER A N 1
ATOM 594 C CA . SER A 1 74 ? 17.888 5.954 1.105 1.00 84.62 74 SER A CA 1
ATOM 595 C C . SER A 1 74 ? 19.363 5.594 0.902 1.00 84.62 74 SER A C 1
ATOM 597 O O . SER A 1 74 ? 20.219 6.440 1.125 1.00 84.62 74 SER A O 1
ATOM 599 N N . GLN A 1 75 ? 19.682 4.367 0.476 1.00 84.56 75 GLN A N 1
ATOM 600 C CA . GLN A 1 75 ? 21.061 3.994 0.129 1.00 84.56 75 GLN A CA 1
ATOM 601 C C . GLN A 1 75 ? 21.526 4.618 -1.192 1.00 84.56 75 GLN A C 1
ATOM 603 O O . GLN A 1 75 ? 22.715 4.849 -1.373 1.00 84.56 75 GLN A O 1
ATOM 608 N N . PHE A 1 76 ? 20.602 4.896 -2.113 1.00 87.94 76 PHE A N 1
ATOM 609 C CA . PHE A 1 76 ? 20.903 5.568 -3.379 1.00 87.94 76 PHE A CA 1
ATOM 610 C C . PHE A 1 76 ? 20.817 7.097 -3.250 1.00 87.94 76 PHE A C 1
ATOM 612 O O . PHE A 1 76 ? 21.462 7.815 -4.007 1.00 87.94 76 PHE A O 1
ATOM 619 N N . ASP A 1 77 ? 20.041 7.615 -2.298 1.00 86.81 77 ASP A N 1
ATOM 620 C CA . ASP A 1 77 ? 19.953 9.042 -1.980 1.00 86.81 77 ASP A CA 1
ATOM 621 C C . ASP A 1 77 ? 21.097 9.474 -1.045 1.00 86.81 77 ASP A C 1
ATOM 623 O O . ASP A 1 77 ? 20.897 9.808 0.125 1.00 86.81 77 ASP A O 1
ATOM 627 N N . LEU A 1 78 ? 22.323 9.477 -1.579 1.00 81.38 78 LEU A N 1
ATOM 628 C CA . LEU A 1 78 ? 23.565 9.711 -0.823 1.00 81.38 78 LEU A CA 1
ATOM 629 C C . LEU A 1 78 ? 23.600 11.046 -0.056 1.00 81.38 78 LEU A C 1
ATOM 631 O O . LEU A 1 78 ? 24.380 11.203 0.881 1.00 81.38 78 LEU A O 1
ATOM 635 N N . ASN A 1 79 ? 22.764 12.009 -0.449 1.00 81.06 79 ASN A N 1
ATOM 636 C CA . ASN A 1 79 ? 22.724 13.353 0.121 1.00 81.06 79 ASN A CA 1
ATOM 637 C C . ASN A 1 79 ? 21.428 13.647 0.901 1.00 81.06 79 ASN A C 1
ATOM 639 O O . ASN A 1 79 ? 21.204 14.802 1.266 1.00 81.06 79 ASN A O 1
ATOM 643 N N . ASN A 1 80 ? 20.572 12.644 1.145 1.00 80.25 80 ASN A N 1
ATOM 644 C CA . ASN A 1 80 ? 19.255 12.796 1.785 1.00 80.25 80 ASN A CA 1
ATOM 645 C C . ASN A 1 80 ? 18.396 13.905 1.146 1.00 80.25 80 ASN A C 1
ATOM 647 O O . ASN A 1 80 ? 17.706 14.670 1.827 1.00 80.25 80 ASN A O 1
ATOM 651 N N . LYS A 1 81 ? 18.466 14.022 -0.180 1.00 81.81 81 LYS A N 1
ATOM 652 C CA . LYS A 1 81 ? 17.762 15.030 -0.977 1.00 81.81 81 LYS A CA 1
ATOM 653 C C . LYS A 1 81 ? 16.289 14.665 -1.215 1.00 81.81 81 LYS A C 1
ATOM 655 O O . LYS A 1 81 ? 15.543 15.488 -1.749 1.00 81.81 81 LYS A O 1
ATOM 660 N N . ASN A 1 82 ? 15.860 13.456 -0.842 1.00 81.75 82 ASN A N 1
ATOM 661 C CA . ASN A 1 82 ? 14.603 12.802 -1.224 1.00 81.75 82 ASN A CA 1
ATOM 662 C C . ASN A 1 82 ? 14.448 12.591 -2.745 1.00 81.75 82 ASN A C 1
ATOM 664 O O . ASN A 1 82 ? 13.338 12.397 -3.251 1.00 81.75 82 ASN A O 1
ATOM 668 N N . TYR A 1 83 ? 15.553 12.601 -3.490 1.00 86.94 83 TYR A N 1
ATOM 669 C CA . TYR A 1 83 ? 15.620 12.233 -4.903 1.00 86.94 83 TYR A CA 1
ATOM 670 C C . TYR A 1 83 ? 17.022 11.740 -5.252 1.00 86.94 83 TYR A C 1
ATOM 672 O O . TYR A 1 83 ? 18.003 12.145 -4.640 1.00 86.94 83 TYR A O 1
ATOM 680 N N . ILE A 1 84 ? 17.108 10.901 -6.278 1.00 89.44 84 ILE A N 1
ATOM 681 C CA . ILE A 1 84 ? 18.357 10.323 -6.769 1.00 89.44 84 ILE A CA 1
ATOM 682 C C . ILE A 1 84 ? 18.771 11.064 -8.043 1.00 89.44 84 ILE A C 1
ATOM 684 O O . ILE A 1 84 ? 17.954 11.278 -8.945 1.00 89.44 84 ILE A O 1
ATOM 688 N N . GLU A 1 85 ? 20.035 11.467 -8.123 1.00 91.06 85 GLU A N 1
ATOM 689 C CA . GLU A 1 85 ? 20.647 12.049 -9.323 1.00 91.06 85 GLU A CA 1
ATOM 690 C C . GLU A 1 85 ? 21.291 10.955 -10.191 1.00 91.06 85 GLU A C 1
ATOM 692 O O . GLU A 1 85 ? 21.560 9.849 -9.726 1.00 91.06 85 GLU A O 1
ATOM 697 N N . SER A 1 86 ? 21.570 11.252 -11.464 1.00 88.56 86 SER A N 1
ATOM 698 C CA . SER A 1 86 ? 22.062 10.242 -12.417 1.00 88.56 86 SER A CA 1
ATOM 699 C C . SER A 1 86 ? 23.339 9.535 -11.953 1.00 88.56 86 SER A C 1
ATOM 701 O O . SER A 1 86 ? 23.468 8.331 -12.157 1.00 88.56 86 SER A O 1
ATOM 703 N N . ASN A 1 87 ? 24.278 10.258 -11.339 1.00 88.56 87 ASN A N 1
ATOM 704 C CA . ASN A 1 87 ? 25.530 9.670 -10.864 1.00 88.56 87 ASN A CA 1
ATOM 705 C C . ASN A 1 87 ? 25.319 8.822 -9.602 1.00 88.56 87 ASN A C 1
ATOM 707 O O . ASN A 1 87 ? 25.950 7.779 -9.460 1.00 88.56 87 ASN A O 1
ATOM 711 N N . ASP A 1 88 ? 24.407 9.226 -8.718 1.00 89.94 88 ASP A N 1
ATOM 712 C CA . ASP A 1 88 ? 24.063 8.456 -7.519 1.00 89.94 88 ASP A CA 1
ATOM 713 C C . ASP A 1 88 ? 23.335 7.158 -7.896 1.00 89.94 88 ASP A C 1
ATOM 715 O O . ASP A 1 88 ? 23.624 6.098 -7.345 1.00 89.94 88 ASP A O 1
ATOM 719 N N . PHE A 1 89 ? 22.485 7.208 -8.928 1.00 87.88 89 PHE A N 1
ATOM 720 C CA . PHE A 1 89 ? 21.871 6.019 -9.514 1.00 87.88 89 PHE A CA 1
ATOM 721 C C . PHE A 1 89 ? 22.922 5.032 -10.034 1.00 87.88 89 PHE A C 1
ATOM 723 O O . PHE A 1 89 ? 22.884 3.859 -9.671 1.00 87.88 89 PHE A O 1
ATOM 730 N N . ILE A 1 90 ? 23.892 5.495 -10.833 1.00 85.00 90 ILE A N 1
ATOM 731 C CA . ILE A 1 90 ? 24.954 4.630 -11.374 1.00 85.00 90 ILE A CA 1
ATOM 732 C C . ILE A 1 90 ? 25.826 4.052 -10.249 1.00 85.00 90 ILE A C 1
ATOM 734 O O . ILE A 1 90 ? 26.105 2.853 -10.269 1.00 85.00 90 ILE A O 1
ATOM 738 N N . ARG A 1 91 ? 26.208 4.857 -9.242 1.00 85.06 91 ARG A N 1
ATOM 739 C CA . ARG A 1 91 ? 26.932 4.368 -8.048 1.00 85.06 91 ARG A CA 1
ATOM 740 C C . ARG A 1 91 ? 26.169 3.254 -7.363 1.00 85.06 91 ARG A C 1
ATOM 742 O O . ARG A 1 91 ? 26.740 2.192 -7.144 1.00 85.06 91 ARG A O 1
ATOM 749 N N . GLY A 1 92 ? 24.888 3.475 -7.081 1.00 82.69 92 GLY A N 1
ATOM 750 C CA . GLY A 1 92 ? 24.060 2.481 -6.416 1.00 82.69 92 GLY A CA 1
ATOM 751 C C . GLY A 1 92 ? 23.915 1.196 -7.237 1.00 82.69 92 GLY A C 1
ATOM 752 O O . GLY A 1 92 ? 23.989 0.109 -6.671 1.00 82.69 92 GLY A O 1
ATOM 753 N N . ILE A 1 93 ? 23.795 1.276 -8.571 1.00 80.25 93 ILE A N 1
ATOM 754 C CA . ILE A 1 93 ? 23.804 0.083 -9.438 1.00 80.25 93 ILE A CA 1
ATOM 755 C C . ILE A 1 93 ? 25.123 -0.686 -9.310 1.00 80.25 93 ILE A C 1
ATOM 757 O O . ILE A 1 93 ? 25.105 -1.906 -9.157 1.00 80.25 93 ILE A O 1
ATOM 761 N N . ILE A 1 94 ? 26.266 -0.001 -9.324 1.00 77.25 94 ILE A N 1
ATOM 762 C CA . ILE A 1 94 ? 27.567 -0.658 -9.148 1.00 77.25 94 ILE A CA 1
ATOM 763 C C . ILE A 1 94 ? 27.661 -1.297 -7.754 1.00 77.25 94 ILE A C 1
ATOM 765 O O . ILE A 1 94 ? 28.027 -2.461 -7.633 1.00 77.25 94 ILE A O 1
ATOM 769 N N . GLU A 1 95 ? 27.283 -0.558 -6.715 1.00 77.38 95 GLU A N 1
ATOM 770 C CA . GLU A 1 95 ? 27.450 -0.950 -5.315 1.00 77.38 95 GLU A CA 1
ATOM 771 C C . GLU A 1 95 ? 26.483 -2.050 -4.853 1.00 77.38 95 GLU A C 1
ATOM 773 O O . GLU A 1 95 ? 26.833 -2.841 -3.978 1.00 77.38 95 GLU A O 1
ATOM 778 N N . TYR A 1 96 ? 25.273 -2.112 -5.413 1.00 74.56 96 TYR A N 1
ATOM 779 C CA . TYR A 1 96 ? 24.244 -3.068 -4.989 1.00 74.56 96 TYR A CA 1
ATOM 780 C C . TYR A 1 96 ? 23.972 -4.171 -6.013 1.00 74.56 96 TYR A C 1
ATOM 782 O O . TYR A 1 96 ? 23.584 -5.269 -5.618 1.00 74.56 96 TYR A O 1
ATOM 790 N N . CYS A 1 97 ? 24.179 -3.917 -7.309 1.00 71.31 97 CYS A N 1
ATOM 791 C CA . CYS A 1 97 ? 23.864 -4.885 -8.367 1.00 71.31 97 CYS A CA 1
ATOM 792 C C . CYS A 1 97 ? 25.122 -5.544 -8.961 1.00 71.31 97 CYS A C 1
ATOM 794 O O . CYS A 1 97 ? 25.047 -6.685 -9.411 1.00 71.31 97 CYS A O 1
ATOM 796 N N . ARG A 1 98 ? 26.292 -4.881 -8.931 1.00 69.06 98 ARG A N 1
ATOM 797 C CA . ARG A 1 98 ? 27.564 -5.397 -9.488 1.00 69.06 98 ARG A CA 1
ATOM 798 C C . ARG A 1 98 ? 28.584 -5.778 -8.415 1.00 69.06 98 ARG A C 1
ATOM 800 O O . ARG A 1 98 ? 29.751 -5.401 -8.486 1.00 69.06 98 ARG A O 1
ATOM 807 N N . VAL A 1 99 ? 28.142 -6.555 -7.434 1.00 65.31 99 VAL A N 1
ATOM 808 C CA . VAL A 1 99 ? 28.974 -6.985 -6.305 1.00 65.31 99 VAL A CA 1
ATOM 809 C C . VAL A 1 99 ? 29.060 -8.504 -6.182 1.00 65.31 99 VAL A C 1
ATOM 811 O O . VAL A 1 99 ? 28.123 -9.239 -6.509 1.00 65.31 99 VAL A O 1
ATOM 814 N N . GLU A 1 100 ? 30.208 -8.979 -5.696 1.00 66.31 100 GLU A N 1
ATOM 815 C CA . GLU A 1 100 ? 30.436 -10.394 -5.404 1.00 66.31 100 GLU A CA 1
ATOM 816 C C . GLU A 1 100 ? 29.487 -10.909 -4.313 1.00 66.31 100 GLU A C 1
ATOM 818 O O . GLU A 1 100 ? 28.971 -10.148 -3.493 1.00 66.31 100 GLU A O 1
ATOM 823 N N . TYR A 1 101 ? 29.276 -12.227 -4.278 1.00 65.44 101 TYR A N 1
ATOM 824 C CA . TYR A 1 101 ? 28.347 -12.886 -3.353 1.00 65.44 101 TYR A CA 1
ATOM 825 C C . TYR A 1 101 ? 28.520 -12.440 -1.888 1.00 65.44 101 TYR A C 1
ATOM 827 O O . TYR A 1 101 ? 27.539 -12.075 -1.239 1.00 65.44 101 TYR A O 1
ATOM 835 N N . SER A 1 102 ? 29.763 -12.392 -1.400 1.00 67.06 102 SER A N 1
ATOM 836 C CA . SER A 1 102 ? 30.106 -11.996 -0.026 1.00 67.06 102 SER A CA 1
ATOM 837 C C . SER A 1 102 ? 29.755 -10.537 0.290 1.00 67.06 102 SER A C 1
ATOM 839 O O . SER A 1 102 ? 29.386 -10.203 1.414 1.00 67.06 102 SER A O 1
ATOM 841 N N . GLN A 1 103 ? 29.817 -9.650 -0.703 1.00 73.75 103 GLN A N 1
ATOM 842 C CA . GLN A 1 103 ? 29.449 -8.246 -0.542 1.00 73.75 103 GLN A CA 1
ATOM 843 C C . GLN A 1 103 ? 27.927 -8.054 -0.564 1.00 73.75 103 GLN A C 1
ATOM 845 O O . GLN A 1 103 ? 27.417 -7.230 0.195 1.00 73.75 103 GLN A O 1
ATOM 850 N N . VAL A 1 104 ? 27.188 -8.854 -1.346 1.00 73.94 104 VAL A N 1
ATOM 851 C CA . VAL A 1 104 ? 25.711 -8.851 -1.327 1.00 73.94 104 VAL A CA 1
ATOM 852 C C . VAL A 1 104 ? 25.184 -9.182 0.069 1.00 73.94 104 VAL A C 1
ATOM 854 O O . VAL A 1 104 ? 24.265 -8.514 0.535 1.00 73.94 104 VAL A O 1
ATOM 857 N N . LEU A 1 105 ? 25.778 -10.162 0.762 1.00 78.25 105 LEU A N 1
ATOM 858 C CA . LEU A 1 105 ? 25.373 -10.531 2.125 1.00 78.25 105 LEU A CA 1
ATOM 859 C C . LEU A 1 105 ? 25.544 -9.379 3.115 1.00 78.25 105 LEU A C 1
ATOM 861 O O . LEU A 1 105 ? 24.621 -9.084 3.873 1.00 78.25 105 LEU A O 1
ATOM 865 N N . LYS A 1 106 ? 26.672 -8.662 3.058 1.00 82.00 106 LYS A N 1
ATOM 866 C CA . LYS A 1 106 ? 26.890 -7.452 3.871 1.00 82.00 106 LYS A CA 1
ATOM 867 C C . LYS A 1 106 ? 25.856 -6.376 3.574 1.00 82.00 106 LYS A C 1
ATOM 869 O O . LYS A 1 106 ? 25.296 -5.795 4.498 1.00 82.00 106 LYS A O 1
ATOM 874 N N . LYS A 1 107 ? 25.556 -6.121 2.299 1.00 79.94 107 LYS A N 1
ATOM 875 C CA . LYS A 1 107 ? 24.547 -5.123 1.908 1.00 79.94 107 LYS A CA 1
ATOM 876 C C . LYS A 1 107 ? 23.138 -5.525 2.340 1.00 79.94 107 LYS A C 1
ATOM 878 O O . LYS A 1 107 ? 22.387 -4.677 2.812 1.00 79.94 107 LYS A O 1
ATOM 883 N N . MET A 1 108 ? 22.800 -6.806 2.235 1.00 80.75 108 MET A N 1
ATOM 884 C CA . MET A 1 108 ? 21.544 -7.368 2.731 1.00 80.75 108 MET A CA 1
ATOM 885 C C . MET A 1 108 ? 21.422 -7.186 4.245 1.00 80.75 108 MET A C 1
ATOM 887 O O . MET A 1 108 ? 20.408 -6.680 4.720 1.00 80.75 108 MET A O 1
ATOM 891 N N . PHE A 1 109 ? 22.484 -7.503 4.988 1.00 85.00 109 PHE A N 1
ATOM 892 C CA . PHE A 1 109 ? 22.551 -7.291 6.430 1.00 85.00 109 PHE A CA 1
ATOM 893 C C . PHE A 1 109 ? 22.337 -5.818 6.804 1.00 85.00 109 PHE A C 1
ATOM 895 O O . PHE A 1 109 ? 21.489 -5.509 7.640 1.00 85.00 109 PHE A O 1
ATOM 902 N N . GLU A 1 110 ? 23.032 -4.886 6.145 1.00 82.50 110 GLU A N 1
ATOM 903 C CA . GLU A 1 110 ? 22.855 -3.447 6.385 1.00 82.50 110 GLU A CA 1
ATOM 904 C C . GLU A 1 110 ? 21.438 -2.964 6.055 1.00 82.50 110 GLU A C 1
ATOM 906 O O . GLU A 1 110 ? 20.835 -2.224 6.835 1.00 82.50 110 GLU A O 1
ATOM 911 N N . LEU A 1 111 ? 20.858 -3.433 4.949 1.00 78.81 111 LEU A N 1
ATOM 912 C CA . LEU A 1 111 ? 19.478 -3.121 4.578 1.00 78.81 111 LEU A CA 1
ATOM 913 C C . LEU A 1 111 ? 18.458 -3.689 5.570 1.00 78.81 111 LEU A C 1
ATOM 915 O O . LEU A 1 111 ? 17.339 -3.186 5.662 1.00 78.81 111 LEU A O 1
ATOM 919 N N . PHE A 1 112 ? 18.798 -4.711 6.343 1.00 78.94 112 PHE A N 1
ATOM 920 C CA . PHE A 1 112 ? 17.872 -5.342 7.280 1.00 78.94 112 PHE A CA 1
ATOM 921 C C . PHE A 1 112 ? 17.800 -4.618 8.628 1.00 78.94 112 PHE A C 1
ATOM 923 O O . PHE A 1 112 ? 16.726 -4.542 9.227 1.00 78.94 112 PHE A O 1
ATOM 930 N N . LYS A 1 113 ? 18.854 -3.904 9.025 1.00 80.25 113 LYS A N 1
ATOM 931 C CA . LYS A 1 113 ? 18.900 -3.114 10.269 1.00 80.25 113 LYS A CA 1
ATOM 932 C C . LYS A 1 113 ? 18.158 -1.781 10.138 1.00 80.25 113 LYS A C 1
ATOM 934 O O . LYS A 1 113 ? 18.298 -1.094 9.130 1.00 80.25 113 LYS A O 1
ATOM 939 N N . PHE A 1 114 ? 17.302 -1.393 11.087 1.00 66.62 114 PHE A N 1
ATOM 940 C CA . PHE A 1 114 ? 16.587 -0.099 11.041 1.00 66.62 114 PHE A CA 1
ATOM 941 C C . PHE A 1 114 ? 17.450 1.080 11.491 1.00 66.62 114 PHE A C 1
ATOM 943 O O . PHE A 1 114 ? 17.208 2.200 11.055 1.00 66.62 114 PHE A O 1
ATOM 950 N N . ASN A 1 115 ? 18.468 0.830 12.313 1.00 64.56 115 ASN A N 1
ATOM 951 C CA . ASN A 1 115 ? 19.377 1.849 12.839 1.00 64.56 115 ASN A CA 1
ATOM 952 C C . ASN A 1 115 ? 20.836 1.462 12.556 1.00 64.56 115 ASN A C 1
ATOM 954 O O . ASN A 1 115 ? 21.103 0.374 12.052 1.00 64.56 115 ASN A O 1
ATOM 958 N N . LYS A 1 116 ? 21.796 2.285 13.002 1.00 65.88 116 LYS A N 1
ATOM 959 C CA . LYS A 1 116 ? 23.234 1.933 13.082 1.00 65.88 116 LYS A CA 1
ATOM 960 C C . LYS A 1 116 ? 23.541 0.829 14.115 1.00 65.88 116 LYS A C 1
ATOM 962 O O . LYS A 1 116 ? 24.593 0.827 14.738 1.00 65.88 116 LYS A O 1
ATOM 967 N N . SER A 1 117 ? 22.578 -0.058 14.353 1.00 70.06 117 SER A N 1
ATOM 968 C CA . SER A 1 117 ? 22.726 -1.250 15.175 1.00 70.06 117 SER A CA 1
ATOM 969 C C . SER A 1 117 ? 23.829 -2.130 14.583 1.00 70.06 117 SER A C 1
ATOM 971 O O . SER A 1 117 ? 24.030 -2.147 13.368 1.00 70.06 117 SER A O 1
ATOM 973 N N . GLU A 1 118 ? 24.533 -2.873 15.428 1.00 83.19 118 GLU A N 1
ATOM 974 C CA . GLU A 1 118 ? 25.460 -3.921 14.981 1.00 83.19 118 GLU A CA 1
ATOM 975 C C . GLU A 1 118 ? 24.748 -5.264 14.768 1.00 83.19 118 GLU A C 1
ATOM 977 O O . GLU A 1 118 ? 25.327 -6.183 14.199 1.00 83.19 118 GLU A O 1
ATOM 982 N N . ILE A 1 119 ? 23.480 -5.362 15.184 1.00 85.50 119 ILE A N 1
ATOM 983 C CA . ILE A 1 119 ? 22.654 -6.571 15.089 1.00 85.50 119 ILE A CA 1
ATOM 984 C C . ILE A 1 119 ? 21.334 -6.309 14.362 1.00 85.50 119 ILE A C 1
ATOM 986 O O . ILE A 1 119 ? 20.800 -5.196 14.440 1.00 85.50 119 ILE A O 1
ATOM 990 N N . ILE A 1 120 ? 20.776 -7.347 13.735 1.00 84.19 120 ILE A N 1
ATOM 991 C CA . ILE A 1 120 ? 19.380 -7.382 13.283 1.00 84.19 120 ILE A CA 1
ATOM 992 C C . ILE A 1 120 ? 18.521 -7.885 14.444 1.00 84.19 120 ILE A C 1
ATOM 994 O O . ILE A 1 120 ? 18.652 -9.025 14.892 1.00 84.19 120 ILE A O 1
ATOM 998 N N . LYS A 1 121 ? 17.635 -7.036 14.952 1.00 82.56 121 LYS A N 1
ATOM 999 C CA . LYS A 1 121 ? 16.748 -7.363 16.074 1.00 82.56 121 LYS A CA 1
ATOM 1000 C C . LYS A 1 121 ? 15.615 -8.280 15.624 1.00 82.56 121 LYS A C 1
ATOM 1002 O O . LYS A 1 121 ? 15.149 -8.187 14.494 1.00 82.56 121 LYS A O 1
ATOM 1007 N N . HIS A 1 122 ? 15.072 -9.061 16.556 1.00 77.62 122 HIS A N 1
ATOM 1008 C CA . HIS A 1 122 ? 13.922 -9.940 16.307 1.00 77.62 122 HIS A CA 1
ATOM 1009 C C . HIS A 1 122 ? 12.768 -9.231 15.572 1.00 77.62 122 HIS A C 1
ATOM 1011 O O . HIS A 1 122 ? 12.301 -9.710 14.549 1.00 77.62 122 HIS A O 1
ATOM 1017 N N . LYS A 1 123 ? 12.385 -8.023 16.010 1.00 70.00 123 LYS A N 1
ATOM 1018 C CA . LYS A 1 123 ? 11.334 -7.246 15.332 1.00 70.00 123 LYS A CA 1
ATOM 1019 C C . LYS A 1 123 ? 11.684 -6.928 13.884 1.00 70.00 123 LYS A C 1
ATOM 1021 O O . LYS A 1 123 ? 10.816 -7.013 13.030 1.00 70.00 123 LYS A O 1
ATOM 1026 N N . GLU A 1 124 ? 12.934 -6.556 13.610 1.00 74.69 124 GLU A N 1
ATOM 1027 C CA . GLU A 1 124 ? 13.402 -6.266 12.249 1.00 74.69 124 GLU A CA 1
ATOM 1028 C C . GLU A 1 124 ? 13.261 -7.507 11.365 1.00 74.69 124 GLU A C 1
ATOM 1030 O O . GLU A 1 124 ? 12.742 -7.390 10.261 1.00 74.69 124 GLU A O 1
ATOM 1035 N N . LEU A 1 125 ? 13.606 -8.693 11.880 1.00 74.44 125 LEU A N 1
ATOM 1036 C CA . LEU A 1 125 ? 13.363 -9.964 11.192 1.00 74.44 125 LEU A CA 1
ATOM 1037 C C . LEU A 1 125 ? 11.878 -10.207 10.927 1.00 74.44 125 LEU A C 1
ATOM 1039 O O . LEU A 1 125 ? 11.534 -10.544 9.800 1.00 74.44 125 LEU A O 1
ATOM 1043 N N . THR A 1 126 ? 10.996 -9.974 11.901 1.00 71.62 126 THR A N 1
ATOM 1044 C CA . THR A 1 126 ? 9.543 -10.098 11.705 1.00 71.62 126 THR A CA 1
ATOM 1045 C C . THR A 1 126 ? 9.052 -9.191 10.572 1.00 71.62 126 THR A C 1
ATOM 1047 O O . THR A 1 126 ? 8.406 -9.668 9.638 1.00 71.62 126 THR A O 1
ATOM 1050 N N . TYR A 1 127 ? 9.425 -7.901 10.589 1.00 68.44 127 TYR A N 1
ATOM 1051 C CA . TYR A 1 127 ? 9.083 -6.945 9.524 1.00 68.44 127 TYR A CA 1
ATOM 1052 C C . TYR A 1 127 ? 9.589 -7.411 8.152 1.00 68.44 127 TYR A C 1
ATOM 1054 O O . TYR A 1 127 ? 8.916 -7.209 7.140 1.00 68.44 127 TYR A O 1
ATOM 1062 N N . LEU A 1 128 ? 10.792 -7.987 8.102 1.00 68.19 128 LEU A N 1
ATOM 1063 C CA . LEU A 1 128 ? 11.409 -8.467 6.869 1.00 68.19 128 LEU A CA 1
ATOM 1064 C C . LEU A 1 128 ? 10.716 -9.719 6.351 1.00 68.19 128 LEU A C 1
ATOM 1066 O O . LEU A 1 128 ? 10.364 -9.771 5.176 1.00 68.19 128 LEU A O 1
ATOM 1070 N N . PHE A 1 129 ? 10.482 -10.710 7.204 1.00 71.06 129 PHE A N 1
ATOM 1071 C CA . PHE A 1 129 ? 9.850 -11.948 6.782 1.00 71.06 129 PHE A CA 1
ATOM 1072 C C . PHE A 1 129 ? 8.428 -11.714 6.286 1.00 71.06 129 PHE A C 1
ATOM 1074 O O . PHE A 1 129 ? 8.075 -12.195 5.208 1.00 71.06 129 PHE A O 1
ATOM 1081 N N . HIS A 1 130 ? 7.680 -10.868 6.989 1.00 67.25 130 HIS A N 1
ATOM 1082 C CA . HIS A 1 130 ? 6.321 -10.520 6.611 1.00 67.25 130 HIS A CA 1
ATOM 1083 C C . HIS A 1 130 ? 6.242 -9.761 5.278 1.00 67.25 130 HIS A C 1
ATOM 1085 O O . HIS A 1 130 ? 5.425 -10.084 4.419 1.00 67.25 130 HIS A O 1
ATOM 1091 N N . ASN A 1 131 ? 7.106 -8.760 5.072 1.00 61.53 131 ASN A N 1
ATOM 1092 C CA . ASN A 1 131 ? 7.040 -7.893 3.887 1.00 61.53 131 ASN A CA 1
ATOM 1093 C C . ASN A 1 131 ? 7.795 -8.437 2.667 1.00 61.53 131 ASN A C 1
ATOM 1095 O O . ASN A 1 131 ? 7.535 -7.997 1.548 1.00 61.53 131 ASN A O 1
ATOM 1099 N N . PHE A 1 132 ? 8.763 -9.332 2.873 1.00 62.75 132 PHE A N 1
ATOM 1100 C CA . PHE A 1 132 ? 9.719 -9.730 1.838 1.00 62.75 132 PHE A CA 1
ATOM 1101 C C . PHE A 1 132 ? 9.762 -11.239 1.573 1.00 62.75 132 PHE A C 1
ATOM 1103 O O . PHE A 1 132 ? 10.051 -11.655 0.455 1.00 62.75 132 PHE A O 1
ATOM 1110 N N . MET A 1 133 ? 9.448 -12.067 2.572 1.00 66.06 133 MET A N 1
ATOM 1111 C CA . MET A 1 133 ? 9.559 -13.530 2.482 1.00 66.06 133 MET A CA 1
ATOM 1112 C C . MET A 1 133 ? 8.214 -14.245 2.603 1.00 66.06 133 MET A C 1
ATOM 1114 O O . MET A 1 133 ? 8.181 -15.464 2.749 1.00 66.06 133 MET A O 1
ATOM 1118 N N . LYS A 1 134 ? 7.105 -13.513 2.488 1.00 62.88 134 LYS A N 1
ATOM 1119 C CA . LYS A 1 134 ? 5.754 -14.061 2.608 1.00 62.88 134 LYS A CA 1
ATOM 1120 C C . LYS A 1 134 ? 5.522 -15.285 1.715 1.00 62.88 134 LYS A C 1
ATOM 1122 O O . LYS A 1 134 ? 5.148 -16.338 2.207 1.00 62.88 134 LYS A O 1
ATOM 1127 N N . GLU A 1 135 ? 5.856 -15.192 0.425 1.00 62.31 135 GLU A N 1
ATOM 1128 C CA . GLU A 1 135 ? 5.713 -16.315 -0.520 1.00 62.31 135 GLU A CA 1
ATOM 1129 C C . GLU A 1 135 ? 6.544 -17.548 -0.129 1.00 62.31 135 GLU A C 1
ATOM 1131 O O . GLU A 1 135 ? 6.177 -18.680 -0.440 1.00 62.31 135 GLU A O 1
ATOM 1136 N N . PHE A 1 136 ? 7.692 -17.340 0.518 1.00 65.44 136 PHE A N 1
ATOM 1137 C CA . PHE A 1 136 ? 8.531 -18.428 1.011 1.00 65.44 136 PHE A CA 1
ATOM 1138 C C . PHE A 1 136 ? 7.915 -19.092 2.246 1.00 65.44 136 PHE A C 1
ATOM 1140 O O . PHE A 1 136 ? 7.875 -20.322 2.311 1.00 65.44 136 PHE A O 1
ATOM 1147 N N . LEU A 1 137 ? 7.404 -18.295 3.188 1.00 64.25 137 LEU A N 1
ATOM 1148 C CA . LEU A 1 137 ? 6.720 -18.799 4.379 1.00 64.25 137 LEU A CA 1
ATOM 1149 C C . LEU A 1 137 ? 5.442 -19.561 4.009 1.00 64.25 137 LEU A C 1
ATOM 1151 O O . LEU A 1 137 ? 5.240 -20.676 4.490 1.00 64.25 137 LEU A O 1
ATOM 1155 N N . ASP A 1 138 ? 4.651 -19.026 3.079 1.00 62.00 138 ASP A N 1
ATOM 1156 C CA . ASP A 1 138 ? 3.411 -19.648 2.605 1.00 62.00 138 ASP A CA 1
ATOM 1157 C C . ASP A 1 138 ? 3.690 -21.013 1.932 1.00 62.00 138 ASP A C 1
ATOM 1159 O O . ASP A 1 138 ? 3.033 -22.010 2.237 1.00 62.00 138 ASP A O 1
ATOM 1163 N N . LYS A 1 139 ? 4.733 -21.114 1.088 1.00 65.25 139 LYS A N 1
ATOM 1164 C CA . LYS A 1 139 ? 5.162 -22.388 0.465 1.00 65.25 139 LYS A CA 1
ATOM 1165 C C . LYS A 1 139 ? 5.640 -23.429 1.478 1.00 65.25 139 LYS A C 1
ATOM 1167 O O . LYS A 1 139 ? 5.521 -24.630 1.232 1.00 65.25 139 LYS A O 1
ATOM 1172 N N . ARG A 1 140 ? 6.234 -22.992 2.590 1.00 64.62 140 ARG A N 1
ATOM 1173 C CA . ARG A 1 140 ? 6.705 -23.886 3.654 1.00 64.62 140 ARG A CA 1
ATOM 1174 C C . ARG A 1 140 ? 5.543 -24.415 4.493 1.00 64.62 140 ARG A C 1
ATOM 1176 O O . ARG A 1 140 ? 5.571 -25.589 4.846 1.00 64.62 140 ARG A O 1
ATOM 1183 N N . SER A 1 141 ? 4.526 -23.586 4.745 1.00 58.75 141 SER A N 1
ATOM 1184 C CA . SER A 1 141 ? 3.279 -24.011 5.398 1.00 58.75 141 SER A CA 1
ATOM 1185 C C . SER A 1 141 ? 2.602 -25.129 4.604 1.00 58.75 141 SER A C 1
ATOM 1187 O O . SER A 1 141 ? 2.343 -26.194 5.152 1.00 58.75 141 SER A O 1
ATOM 1189 N N . GLN A 1 142 ? 2.440 -24.940 3.290 1.00 54.12 142 GLN A N 1
ATOM 1190 C CA . GLN A 1 142 ? 1.810 -25.933 2.407 1.00 54.12 142 GLN A CA 1
ATOM 1191 C C . GLN A 1 142 ? 2.579 -27.264 2.371 1.00 54.12 142 GLN A C 1
ATOM 1193 O O . GLN A 1 142 ? 1.978 -28.326 2.460 1.00 54.12 142 GLN A O 1
ATOM 1198 N N . LYS A 1 143 ? 3.921 -27.231 2.339 1.00 54.72 143 LYS A N 1
ATOM 1199 C CA . LYS A 1 143 ? 4.747 -28.454 2.408 1.00 54.72 143 LYS A CA 1
ATOM 1200 C C . LYS A 1 143 ? 4.626 -29.215 3.729 1.00 54.72 143 LYS A C 1
ATOM 1202 O O . LYS A 1 143 ? 4.830 -30.425 3.738 1.00 54.72 143 LYS A O 1
ATOM 1207 N N . ASN A 1 144 ? 4.384 -28.521 4.838 1.00 50.59 144 ASN A N 1
ATOM 1208 C CA . ASN A 1 144 ? 4.195 -29.169 6.131 1.00 50.59 144 ASN A CA 1
ATOM 1209 C C . ASN A 1 144 ? 2.795 -29.795 6.226 1.00 50.59 144 ASN A C 1
ATOM 1211 O O . ASN A 1 144 ? 2.692 -30.941 6.651 1.00 50.59 144 ASN A O 1
ATOM 1215 N N . GLU A 1 145 ? 1.761 -29.110 5.728 1.00 44.84 145 GLU A N 1
ATOM 1216 C CA . GLU A 1 145 ? 0.390 -29.642 5.638 1.00 44.84 145 GLU A CA 1
ATOM 1217 C C . GLU A 1 145 ? 0.303 -30.867 4.706 1.00 44.84 145 GLU A C 1
ATOM 1219 O O . GLU A 1 145 ? -0.300 -31.878 5.066 1.00 44.84 145 GLU A O 1
ATOM 1224 N N . ASP A 1 146 ? 0.982 -30.842 3.553 1.00 39.59 146 ASP A N 1
ATOM 1225 C CA . ASP A 1 146 ? 1.053 -31.983 2.625 1.00 39.59 146 ASP A CA 1
ATOM 1226 C C . ASP A 1 146 ? 1.798 -33.195 3.224 1.00 39.59 146 ASP A C 1
ATOM 1228 O O . ASP A 1 146 ? 1.526 -34.344 2.866 1.00 39.59 146 ASP A O 1
ATOM 1232 N N . ASN A 1 147 ? 2.742 -32.972 4.145 1.00 39.66 147 ASN A N 1
ATOM 1233 C CA . ASN A 1 147 ? 3.436 -34.054 4.850 1.00 39.66 147 ASN A CA 1
ATOM 1234 C C . ASN A 1 147 ? 2.581 -34.652 5.979 1.00 39.66 147 ASN A C 1
ATOM 1236 O O . ASN A 1 147 ? 2.644 -35.862 6.192 1.00 39.66 147 ASN A O 1
ATOM 1240 N N . GLU A 1 148 ? 1.757 -33.846 6.656 1.00 41.31 148 GLU A N 1
ATOM 1241 C CA . GLU A 1 148 ? 0.833 -34.310 7.703 1.00 41.31 148 GLU A CA 1
ATOM 1242 C C . GLU A 1 148 ? -0.375 -35.068 7.117 1.00 41.31 148 GLU A C 1
ATOM 1244 O O . GLU A 1 148 ? -0.751 -36.129 7.628 1.00 41.31 148 GLU A O 1
ATOM 1249 N N . LEU A 1 149 ? -0.907 -34.622 5.971 1.00 40.34 149 LEU A N 1
ATOM 1250 C CA . LEU A 1 149 ? -1.980 -35.311 5.234 1.00 40.34 149 LEU A CA 1
ATOM 1251 C C . LEU A 1 149 ? -1.555 -36.687 4.689 1.00 40.34 149 LEU A C 1
ATOM 1253 O O . LEU A 1 149 ? -2.394 -37.572 4.522 1.00 40.34 149 LEU A O 1
ATOM 1257 N N . ASN A 1 150 ? -0.257 -36.903 4.459 1.00 37.38 150 ASN A N 1
ATOM 1258 C CA . ASN A 1 150 ? 0.281 -38.202 4.042 1.00 37.38 150 ASN A CA 1
ATOM 1259 C C . ASN A 1 150 ? 0.528 -39.175 5.211 1.00 37.38 150 ASN A C 1
ATOM 1261 O O . ASN A 1 150 ? 0.741 -40.365 4.969 1.00 37.38 150 ASN A O 1
ATOM 1265 N N . THR A 1 151 ? 0.456 -38.719 6.466 1.00 40.72 151 THR A N 1
ATOM 1266 C CA . THR A 1 151 ? 0.569 -39.585 7.657 1.00 40.72 151 THR A CA 1
ATOM 1267 C C . THR A 1 151 ? -0.765 -39.924 8.323 1.00 40.72 151 THR A C 1
ATOM 1269 O O . THR A 1 151 ? -0.819 -40.879 9.096 1.00 40.72 151 THR A O 1
ATOM 1272 N N . GLU A 1 152 ? -1.862 -39.242 7.983 1.00 37.25 152 GLU A N 1
ATOM 1273 C CA . GLU A 1 152 ? -3.188 -39.493 8.567 1.00 37.25 152 GLU A CA 1
ATOM 1274 C C . GLU A 1 152 ? -4.198 -40.072 7.561 1.00 37.25 152 GLU A C 1
ATOM 1276 O O . GLU A 1 152 ? -5.267 -39.526 7.311 1.00 37.25 152 GLU A O 1
ATOM 1281 N N . SER A 1 153 ? -3.904 -41.255 7.018 1.00 33.41 153 SER A N 1
ATOM 1282 C CA . SER A 1 153 ? -4.902 -42.088 6.325 1.00 33.41 153 SER A CA 1
ATOM 1283 C C . SER A 1 153 ? -5.433 -43.207 7.230 1.00 33.41 153 SER A C 1
ATOM 1285 O O . SER A 1 153 ? -5.348 -44.386 6.909 1.00 33.41 153 SER A O 1
ATOM 1287 N N . SER A 1 154 ? -5.996 -42.859 8.394 1.00 33.41 154 SER A N 1
ATOM 1288 C CA . SER A 1 154 ? -6.958 -43.731 9.096 1.00 33.41 154 SER A CA 1
ATOM 1289 C C . SER A 1 154 ? -7.729 -43.002 10.205 1.00 33.41 154 SER A C 1
ATOM 1291 O O . SER A 1 154 ? -7.402 -43.133 11.381 1.00 33.41 154 SER A O 1
ATOM 1293 N N . LYS A 1 155 ? -8.799 -42.274 9.844 1.00 30.12 155 LYS A N 1
ATOM 1294 C CA . LYS A 1 155 ? -10.065 -42.183 10.609 1.00 30.12 155 LYS A CA 1
ATOM 1295 C C . LYS A 1 155 ? -11.116 -41.351 9.859 1.00 30.12 155 LYS A C 1
ATOM 1297 O O . LYS A 1 155 ? -10.807 -40.394 9.166 1.00 30.12 155 LYS A O 1
ATOM 1302 N N . SER A 1 156 ? -12.360 -41.807 9.967 1.00 27.61 156 SER A N 1
ATOM 1303 C CA . SER A 1 156 ? -13.576 -41.364 9.270 1.00 27.61 156 SER A CA 1
ATOM 1304 C C . SER A 1 156 ? -14.106 -39.984 9.718 1.00 27.61 156 SER A C 1
ATOM 1306 O O . SER A 1 156 ? -13.740 -39.522 10.799 1.00 27.61 156 SER A O 1
ATOM 1308 N N . PRO A 1 157 ? -14.999 -39.345 8.930 1.00 32.31 157 PRO A N 1
ATOM 1309 C CA . PRO A 1 157 ? -15.242 -37.906 8.968 1.00 32.31 157 PRO A CA 1
ATOM 1310 C C . PRO A 1 157 ? -16.365 -37.513 9.934 1.00 32.31 157 PRO A C 1
ATOM 1312 O O . PRO A 1 157 ? -17.366 -38.218 10.050 1.00 32.31 157 PRO A O 1
ATOM 1315 N N . ASN A 1 158 ? -16.243 -36.338 10.553 1.00 25.23 158 ASN A N 1
ATOM 1316 C CA . ASN A 1 158 ? -17.379 -35.624 11.128 1.00 25.23 158 ASN A CA 1
ATOM 1317 C C . ASN A 1 158 ? -17.286 -34.118 10.844 1.00 25.23 158 ASN A C 1
ATOM 1319 O O . ASN A 1 158 ? -16.204 -33.539 10.829 1.00 25.23 158 ASN A O 1
ATOM 1323 N N . LEU A 1 159 ? -18.464 -33.544 10.583 1.00 28.56 159 LEU A N 1
ATOM 1324 C CA . LEU A 1 159 ? -18.779 -32.155 10.235 1.00 28.56 159 LEU A CA 1
ATOM 1325 C C . LEU A 1 159 ? -18.060 -31.089 11.081 1.00 28.56 159 LEU A C 1
ATOM 1327 O O . LEU A 1 159 ? -17.978 -31.214 12.299 1.00 28.56 159 LEU A O 1
ATOM 1331 N N . GLY A 1 160 ? -17.728 -29.956 10.449 1.00 23.94 160 GLY A N 1
ATOM 1332 C CA . GLY A 1 160 ? -17.431 -28.714 11.165 1.00 23.94 160 GLY A CA 1
ATOM 1333 C C . GLY A 1 160 ? -16.969 -27.567 10.269 1.00 23.94 160 GLY A C 1
ATOM 1334 O O . GLY A 1 160 ? -15.839 -27.533 9.803 1.00 23.94 160 GLY A O 1
ATOM 1335 N N . THR A 1 161 ? -17.861 -26.613 10.043 1.00 33.06 161 THR A N 1
ATOM 1336 C CA . THR A 1 161 ? -17.636 -25.278 9.476 1.00 33.06 161 THR A CA 1
ATOM 1337 C C . THR A 1 161 ? -16.576 -24.474 10.244 1.00 33.06 161 THR A C 1
ATOM 1339 O O . THR A 1 161 ? -16.834 -24.143 11.393 1.00 33.06 161 THR A O 1
ATOM 1342 N N . SER A 1 162 ? -15.454 -24.102 9.606 1.00 31.47 162 SER A N 1
ATOM 1343 C CA . SER A 1 162 ? -14.651 -22.873 9.848 1.00 31.47 162 SER A CA 1
ATOM 1344 C C . SER A 1 162 ? -13.242 -23.032 9.255 1.00 31.47 162 SER A C 1
ATOM 1346 O O . SER A 1 162 ? -12.400 -23.649 9.890 1.00 31.47 162 SER A O 1
ATOM 1348 N N . ASN A 1 163 ? -12.942 -22.497 8.065 1.00 26.89 163 ASN A N 1
ATOM 1349 C CA . ASN A 1 163 ? -11.590 -22.644 7.481 1.00 26.89 163 ASN A CA 1
ATOM 1350 C C . ASN A 1 163 ? -11.092 -21.422 6.684 1.00 26.89 163 ASN A C 1
ATOM 1352 O O . ASN A 1 163 ? -10.401 -21.566 5.681 1.00 26.89 163 ASN A O 1
ATOM 1356 N N . GLN A 1 164 ? -11.433 -20.198 7.107 1.00 34.25 164 GLN A N 1
ATOM 1357 C CA . GLN A 1 164 ? -10.852 -18.985 6.494 1.00 34.25 164 GLN A CA 1
ATOM 1358 C C . GLN A 1 164 ? -10.322 -17.942 7.492 1.00 34.25 164 GLN A C 1
ATOM 1360 O O . GLN A 1 164 ? -9.414 -17.194 7.140 1.00 34.25 164 GLN A O 1
ATOM 1365 N N . SER A 1 165 ? -10.774 -17.958 8.754 1.00 27.62 165 SER A N 1
ATOM 1366 C CA . SER A 1 165 ? -10.191 -17.143 9.838 1.00 27.62 165 SER A CA 1
ATOM 1367 C C . SER A 1 165 ? -8.786 -17.606 10.265 1.00 27.62 165 SER A C 1
ATOM 1369 O O . SER A 1 165 ? -8.061 -16.854 10.913 1.00 27.62 165 SER A O 1
ATOM 1371 N N . THR A 1 166 ? -8.394 -18.834 9.924 1.00 31.62 166 THR A N 1
ATOM 1372 C CA . THR A 1 166 ? -7.141 -19.482 10.345 1.00 31.62 166 THR A CA 1
ATOM 1373 C C . THR A 1 166 ? -5.941 -19.123 9.465 1.00 31.62 166 THR A C 1
ATOM 1375 O O . THR A 1 166 ? -4.817 -19.101 9.954 1.00 31.62 166 THR A O 1
ATOM 1378 N N . ALA A 1 167 ? -6.162 -18.756 8.198 1.00 33.28 167 ALA A N 1
ATOM 1379 C CA . ALA A 1 167 ? -5.086 -18.536 7.225 1.00 33.28 167 ALA A CA 1
ATOM 1380 C C . ALA A 1 167 ? -4.352 -17.181 7.350 1.00 33.28 167 ALA A C 1
ATOM 1382 O O . ALA A 1 167 ? -3.318 -16.984 6.721 1.00 33.28 167 ALA A O 1
ATOM 1383 N N . TYR A 1 168 ? -4.888 -16.217 8.109 1.00 37.09 168 TYR A N 1
ATOM 1384 C CA . TYR A 1 168 ? -4.316 -14.861 8.220 1.00 37.09 168 TYR A CA 1
ATOM 1385 C C . TYR A 1 168 ? -3.586 -14.625 9.535 1.00 37.09 168 TYR A C 1
ATOM 1387 O O . TYR A 1 168 ? -2.519 -14.012 9.543 1.00 37.09 168 TYR A O 1
ATOM 1395 N N . SER A 1 169 ? -4.134 -15.161 10.630 1.00 34.94 169 SER A N 1
ATOM 1396 C CA . SER A 1 169 ? -3.394 -15.271 11.884 1.00 34.94 169 SER A CA 1
ATOM 1397 C C . SER A 1 169 ? -2.145 -16.128 11.675 1.00 34.94 169 SER A C 1
ATOM 1399 O O . SER A 1 169 ? -1.116 -15.830 12.268 1.00 34.94 169 SER A O 1
ATOM 1401 N N . SER A 1 170 ? -2.197 -17.130 10.786 1.00 49.34 170 SER A N 1
ATOM 1402 C CA . SER A 1 170 ? -1.058 -17.999 10.512 1.00 49.34 170 SER A CA 1
ATOM 1403 C C . SER A 1 170 ? 0.123 -17.263 9.881 1.00 49.34 170 SER A C 1
ATOM 1405 O O . SER A 1 170 ? 1.197 -17.400 10.422 1.00 49.34 170 SER A O 1
ATOM 1407 N N . THR A 1 171 ? 0.017 -16.444 8.827 1.00 48.06 171 THR A N 1
ATOM 1408 C CA . THR A 1 171 ? 1.229 -15.867 8.182 1.00 48.06 171 THR A CA 1
ATOM 1409 C C . THR A 1 171 ? 2.027 -14.901 9.074 1.00 48.06 171 THR A C 1
ATOM 1411 O O . THR A 1 171 ? 3.259 -14.902 9.035 1.00 48.06 171 THR A O 1
ATOM 1414 N N . LEU A 1 172 ? 1.354 -14.064 9.871 1.00 49.28 172 LEU A N 1
ATOM 1415 C CA . LEU A 1 172 ? 2.027 -13.148 10.799 1.00 49.28 172 LEU A CA 1
ATOM 1416 C C . LEU A 1 172 ? 2.598 -13.907 12.005 1.00 49.28 172 LEU A C 1
ATOM 1418 O O . LEU A 1 172 ? 3.764 -13.696 12.329 1.00 49.28 172 LEU A O 1
ATOM 1422 N N . LEU A 1 173 ? 1.834 -14.841 12.593 1.00 54.41 173 LEU A N 1
ATOM 1423 C CA . LEU A 1 173 ? 2.349 -15.744 13.631 1.00 54.41 173 LEU A CA 1
ATOM 1424 C C . LEU A 1 173 ? 3.512 -16.581 13.097 1.00 54.41 173 LEU A C 1
ATOM 1426 O O . LEU A 1 173 ? 4.537 -16.654 13.740 1.00 54.41 173 LEU A O 1
ATOM 1430 N N . LEU A 1 174 ? 3.430 -17.105 11.875 1.00 63.94 174 LEU A N 1
ATOM 1431 C CA . LEU A 1 174 ? 4.514 -17.815 11.195 1.00 63.94 174 LEU A CA 1
ATOM 1432 C C . LEU A 1 174 ? 5.727 -16.908 10.998 1.00 63.94 174 LEU A C 1
ATOM 1434 O O . LEU A 1 174 ? 6.849 -17.381 11.117 1.00 63.94 174 LEU A O 1
ATOM 1438 N N . SER A 1 175 ? 5.535 -15.620 10.701 1.00 64.69 175 SER A N 1
ATOM 1439 C CA . SER A 1 175 ? 6.638 -14.662 10.570 1.00 64.69 175 SER A CA 1
ATOM 1440 C C . SER A 1 175 ? 7.290 -14.366 11.923 1.00 64.69 175 SER A C 1
ATOM 1442 O O . SER A 1 175 ? 8.517 -14.293 11.991 1.00 64.69 175 SER A O 1
ATOM 1444 N N . GLU A 1 176 ? 6.498 -14.220 12.989 1.00 67.62 176 GLU A N 1
ATOM 1445 C CA . GLU A 1 176 ? 6.975 -14.044 14.367 1.00 67.62 176 GLU A CA 1
ATOM 1446 C C . GLU A 1 176 ? 7.649 -15.308 14.907 1.00 67.62 176 GLU A C 1
ATOM 1448 O O . GLU A 1 176 ? 8.806 -15.239 15.310 1.00 67.62 176 GLU A O 1
ATOM 1453 N N . ASP A 1 177 ? 6.995 -16.464 14.827 1.00 73.56 177 ASP A N 1
ATOM 1454 C CA . ASP A 1 177 ? 7.500 -17.778 15.231 1.00 73.56 177 ASP A CA 1
ATOM 1455 C C . ASP A 1 177 ? 8.768 -18.136 14.461 1.00 73.56 177 ASP A C 1
ATOM 1457 O O . ASP A 1 177 ? 9.735 -18.641 15.035 1.00 73.56 177 ASP A O 1
ATOM 1461 N N . PHE A 1 178 ? 8.812 -17.844 13.158 1.00 75.00 178 PHE A N 1
ATOM 1462 C CA . PHE A 1 178 ? 10.014 -18.046 12.362 1.00 75.00 178 PHE A CA 1
ATOM 1463 C C . PHE A 1 178 ? 11.104 -17.057 12.770 1.00 75.00 178 PHE A C 1
ATOM 1465 O O . PHE A 1 178 ? 12.231 -17.481 13.008 1.00 75.00 178 PHE A O 1
ATOM 1472 N N . ALA A 1 179 ? 10.801 -15.767 12.947 1.00 76.81 179 ALA A N 1
ATOM 1473 C CA . ALA A 1 179 ? 11.775 -14.800 13.458 1.00 76.81 179 ALA A CA 1
ATOM 1474 C C . ALA A 1 179 ? 12.307 -15.185 14.846 1.00 76.81 179 ALA A C 1
ATOM 1476 O O . ALA A 1 179 ? 13.491 -14.985 15.134 1.00 76.81 179 ALA A O 1
ATOM 1477 N N . GLU A 1 180 ? 11.464 -15.742 15.711 1.00 79.94 180 GLU A N 1
ATOM 1478 C CA . GLU A 1 180 ? 11.826 -16.206 17.046 1.00 79.94 180 GLU A CA 1
ATOM 1479 C C . GLU A 1 180 ? 12.676 -17.472 16.959 1.00 79.94 180 GLU A C 1
ATOM 1481 O O . GLU A 1 180 ? 13.721 -17.545 17.602 1.00 79.94 180 GLU A O 1
ATOM 1486 N N . SER A 1 181 ? 12.291 -18.426 16.110 1.00 79.69 181 SER A N 1
ATOM 1487 C CA . SER A 1 181 ? 13.055 -19.637 15.815 1.00 79.69 181 SER A CA 1
ATOM 1488 C C . SER A 1 181 ? 14.447 -19.292 15.290 1.00 79.69 181 SER A C 1
ATOM 1490 O O . SER A 1 181 ? 15.436 -19.774 15.834 1.00 79.69 181 SER A O 1
ATOM 1492 N N . ILE A 1 182 ? 14.552 -18.385 14.315 1.00 83.00 182 ILE A N 1
ATOM 1493 C CA . ILE A 1 182 ? 15.836 -17.914 13.787 1.00 83.00 182 ILE A CA 1
ATOM 1494 C C . ILE A 1 182 ? 16.651 -17.218 14.881 1.00 83.00 182 ILE A C 1
ATOM 1496 O O . ILE A 1 182 ? 17.833 -17.512 15.045 1.00 83.00 182 ILE A O 1
ATOM 1500 N N . THR A 1 183 ? 16.033 -16.346 15.681 1.00 82.19 183 THR A N 1
ATOM 1501 C CA . THR A 1 183 ? 16.744 -15.679 16.782 1.00 82.19 183 THR A CA 1
ATOM 1502 C C . THR A 1 183 ? 17.260 -16.708 17.791 1.00 82.19 183 THR A C 1
ATOM 1504 O O . THR A 1 183 ? 18.434 -16.676 18.131 1.00 82.19 183 THR A O 1
ATOM 1507 N N . LYS A 1 184 ? 16.446 -17.680 18.212 1.00 83.50 184 LYS A N 1
ATOM 1508 C CA . LYS A 1 184 ? 16.852 -18.753 19.136 1.00 83.50 184 LYS A CA 1
ATOM 1509 C C . LYS A 1 184 ? 17.943 -19.654 18.565 1.00 83.50 184 LYS A C 1
ATOM 1511 O O . LYS A 1 184 ? 18.789 -20.133 19.309 1.00 83.50 184 LYS A O 1
ATOM 1516 N N . GLN A 1 185 ? 17.889 -19.927 17.266 1.00 83.56 185 GLN A N 1
ATOM 1517 C CA . GLN A 1 185 ? 18.758 -20.909 16.630 1.00 83.56 185 GLN A CA 1
ATOM 1518 C C . GLN A 1 185 ? 20.127 -20.334 16.242 1.00 83.56 185 GLN A C 1
ATOM 1520 O O . GLN A 1 185 ? 21.089 -21.094 16.162 1.00 83.56 185 GLN A O 1
ATOM 1525 N N . PHE A 1 186 ? 20.214 -19.030 15.972 1.00 85.00 186 PHE A N 1
ATOM 1526 C CA . PHE A 1 186 ? 21.430 -18.406 15.442 1.00 85.00 186 PHE A CA 1
ATOM 1527 C C . PHE A 1 186 ? 21.973 -17.259 16.292 1.00 85.00 186 PHE A C 1
ATOM 1529 O O . PHE A 1 186 ? 23.156 -16.971 16.189 1.00 85.00 186 PHE A O 1
ATOM 1536 N N . SER A 1 187 ? 21.163 -16.593 17.119 1.00 86.25 187 SER A N 1
ATOM 1537 C CA . SER A 1 187 ? 21.662 -15.500 17.961 1.00 86.25 187 SER A CA 1
ATOM 1538 C C . SER A 1 187 ? 22.461 -16.052 19.136 1.00 86.25 187 SER A C 1
ATOM 1540 O O . SER A 1 187 ? 21.933 -16.810 19.950 1.00 86.25 187 SER A O 1
ATOM 1542 N N . HIS A 1 188 ? 23.707 -15.604 19.278 1.00 76.00 188 HIS A N 1
ATOM 1543 C CA . HIS A 1 188 ? 24.563 -16.003 20.395 1.00 76.00 188 HIS A CA 1
ATOM 1544 C C . HIS A 1 188 ? 24.027 -15.537 21.769 1.00 76.00 188 HIS A C 1
ATOM 1546 O O . HIS A 1 188 ? 24.307 -16.167 22.789 1.00 76.00 188 HIS A O 1
ATOM 1552 N N . ASP A 1 189 ? 23.272 -14.434 21.836 1.00 78.12 189 ASP A N 1
ATOM 1553 C CA . ASP A 1 189 ? 22.777 -13.848 23.095 1.00 78.12 189 ASP A CA 1
ATOM 1554 C C . ASP A 1 189 ? 21.251 -13.637 23.139 1.00 78.12 189 ASP A C 1
ATOM 1556 O O . ASP A 1 189 ? 20.740 -12.972 24.044 1.00 78.12 189 ASP A O 1
ATOM 1560 N N . ALA A 1 190 ? 20.531 -14.193 22.159 1.00 74.31 190 ALA A N 1
ATOM 1561 C CA . ALA A 1 190 ? 19.092 -14.036 21.939 1.00 74.31 190 ALA A CA 1
ATOM 1562 C C . ALA A 1 190 ? 18.604 -12.580 21.764 1.00 74.31 190 ALA A C 1
ATOM 1564 O O . ALA A 1 190 ? 17.393 -12.338 21.765 1.00 74.31 190 ALA A O 1
ATOM 1565 N N . LYS A 1 191 ? 19.496 -11.592 21.584 1.00 76.44 191 LYS A N 1
ATOM 1566 C CA . LYS A 1 191 ? 19.099 -10.186 21.361 1.00 76.44 191 LYS A CA 1
ATOM 1567 C C . LYS A 1 191 ? 18.897 -9.848 19.885 1.00 76.44 191 LYS A C 1
ATOM 1569 O O . LYS A 1 191 ? 18.209 -8.870 19.570 1.00 76.44 191 LYS A O 1
ATOM 1574 N N . GLY A 1 192 ? 19.480 -10.635 18.986 1.00 82.94 192 GLY A N 1
ATOM 1575 C CA . GLY A 1 192 ? 19.420 -10.439 17.538 1.00 82.94 192 GLY A CA 1
ATOM 1576 C C . GLY A 1 192 ? 20.590 -11.097 16.810 1.00 82.94 192 GLY A C 1
ATOM 1577 O O . GLY A 1 192 ? 21.477 -11.669 17.436 1.00 82.94 192 GLY A O 1
ATOM 1578 N N . LEU A 1 193 ? 20.592 -11.027 15.483 1.00 87.75 193 LEU A N 1
ATOM 1579 C CA . LEU A 1 193 ? 21.641 -11.623 14.655 1.00 87.75 193 LEU A CA 1
ATOM 1580 C C . LEU A 1 193 ? 22.786 -10.630 14.453 1.00 87.75 193 LEU A C 1
ATOM 1582 O O . LEU A 1 193 ? 22.563 -9.545 13.909 1.00 87.75 193 LEU A O 1
ATOM 1586 N N . THR A 1 194 ? 24.003 -11.004 14.839 1.00 90.81 194 THR A N 1
ATOM 1587 C CA . THR A 1 194 ? 25.223 -10.354 14.337 1.00 90.81 194 THR A CA 1
ATOM 1588 C C . THR A 1 194 ? 25.407 -10.649 12.844 1.00 90.81 194 THR A C 1
ATOM 1590 O O . THR A 1 194 ? 24.681 -11.457 12.264 1.00 90.81 194 THR A O 1
ATOM 1593 N N . TYR A 1 195 ? 26.389 -10.015 12.197 1.00 89.50 195 TYR A N 1
ATOM 1594 C CA . TYR A 1 195 ? 26.701 -10.334 10.800 1.00 89.50 195 TYR A CA 1
ATOM 1595 C C . TYR A 1 195 ? 27.083 -11.815 10.618 1.00 89.50 195 TYR A C 1
ATOM 1597 O O . TYR A 1 195 ? 26.588 -12.453 9.696 1.00 89.50 195 TYR A O 1
ATOM 1605 N N . ALA A 1 196 ? 27.875 -12.381 11.535 1.00 88.31 196 ALA A N 1
ATOM 1606 C CA . ALA A 1 196 ? 28.257 -13.792 11.490 1.00 88.31 196 ALA A CA 1
ATOM 1607 C C . ALA A 1 196 ? 27.047 -14.725 11.691 1.00 88.31 196 ALA A C 1
ATOM 1609 O O . ALA A 1 196 ? 26.885 -15.702 10.961 1.00 88.31 196 ALA A O 1
ATOM 1610 N N . ASP A 1 197 ? 26.152 -14.396 12.630 1.00 90.62 197 ASP A N 1
ATOM 1611 C CA . ASP A 1 197 ? 24.912 -15.161 12.836 1.00 90.62 197 ASP A CA 1
ATOM 1612 C C . ASP A 1 197 ? 24.012 -15.101 11.596 1.00 90.62 197 ASP A C 1
ATOM 1614 O O . ASP A 1 197 ? 23.375 -16.087 11.225 1.00 90.62 197 ASP A O 1
ATOM 1618 N N . PHE A 1 198 ? 23.971 -13.939 10.939 1.00 88.19 198 PHE A N 1
ATOM 1619 C CA . PHE A 1 198 ? 23.227 -13.733 9.705 1.00 88.19 198 PHE A CA 1
ATOM 1620 C C . PHE A 1 198 ? 23.822 -14.515 8.527 1.00 88.19 198 PHE A C 1
ATOM 1622 O O . PHE A 1 198 ? 23.061 -15.105 7.763 1.00 88.19 198 PHE A O 1
ATOM 1629 N N . GLU A 1 199 ? 25.149 -14.575 8.387 1.00 88.69 199 GLU A N 1
ATOM 1630 C CA . GLU A 1 199 ? 25.805 -15.425 7.382 1.00 88.69 199 GLU A CA 1
ATOM 1631 C C . GLU A 1 199 ? 25.430 -16.897 7.580 1.00 88.69 199 GLU A C 1
ATOM 1633 O O . GLU A 1 199 ? 24.919 -17.519 6.649 1.00 88.69 199 GLU A O 1
ATOM 1638 N N . ASN A 1 200 ? 25.547 -17.415 8.806 1.00 87.62 200 ASN A N 1
ATOM 1639 C CA . ASN A 1 200 ? 25.145 -18.787 9.141 1.00 87.62 200 ASN A CA 1
ATOM 1640 C C . ASN A 1 200 ? 23.653 -19.045 8.866 1.00 87.62 200 ASN A C 1
ATOM 1642 O O . ASN A 1 200 ? 23.261 -20.117 8.397 1.00 87.62 200 ASN A O 1
ATOM 1646 N N . PHE A 1 201 ? 22.799 -18.059 9.157 1.00 86.81 201 PHE A N 1
ATOM 1647 C CA . PHE A 1 201 ? 21.377 -18.115 8.836 1.00 86.81 201 PHE A CA 1
ATOM 1648 C C . PHE A 1 201 ? 21.150 -18.254 7.327 1.00 86.81 201 PHE A C 1
ATOM 1650 O O . PHE A 1 201 ? 20.407 -19.138 6.900 1.00 86.81 201 PHE A O 1
ATOM 1657 N N . ILE A 1 202 ? 21.809 -17.432 6.515 1.00 86.06 202 ILE A N 1
ATOM 1658 C CA . ILE A 1 202 ? 21.674 -17.487 5.060 1.00 86.06 202 ILE A CA 1
ATOM 1659 C C . ILE A 1 202 ? 22.252 -18.781 4.478 1.00 86.06 202 ILE A C 1
ATOM 1661 O O . ILE A 1 202 ? 21.661 -19.336 3.555 1.00 86.06 202 ILE A O 1
ATOM 1665 N N . GLU A 1 203 ? 23.350 -19.302 5.022 1.00 86.00 203 GLU A N 1
ATOM 1666 C CA . GLU A 1 203 ? 23.893 -20.604 4.615 1.00 86.00 203 GLU A CA 1
ATOM 1667 C C . GLU A 1 203 ? 22.900 -21.746 4.853 1.00 86.00 203 GLU A C 1
ATOM 1669 O O . GLU A 1 203 ? 22.766 -22.634 4.010 1.00 86.00 203 GLU A O 1
ATOM 1674 N N . LYS A 1 204 ? 22.156 -21.710 5.968 1.00 84.06 204 LYS A N 1
ATOM 1675 C CA . LYS A 1 204 ? 21.111 -22.706 6.249 1.00 84.06 204 LYS A CA 1
ATOM 1676 C C . LYS A 1 204 ? 19.867 -22.526 5.373 1.00 84.06 204 LYS A C 1
ATOM 1678 O O . LYS A 1 204 ? 19.205 -23.516 5.067 1.00 84.06 204 LYS A O 1
ATOM 1683 N N . TYR A 1 205 ? 19.544 -21.289 4.995 1.00 81.75 205 TYR A N 1
ATOM 1684 C CA . TYR A 1 205 ? 18.358 -20.941 4.204 1.00 81.75 205 TYR A CA 1
ATOM 1685 C C . TYR A 1 205 ? 18.741 -20.150 2.938 1.00 81.75 205 TYR A C 1
ATOM 1687 O O . TYR A 1 205 ? 18.400 -18.966 2.807 1.00 81.75 205 TYR A O 1
ATOM 1695 N N . PRO A 1 206 ? 19.443 -20.780 1.976 1.00 79.38 206 PRO A N 1
ATOM 1696 C CA . PRO A 1 206 ? 19.960 -20.108 0.780 1.00 79.38 206 PRO A CA 1
ATOM 1697 C C . PRO A 1 206 ? 18.854 -19.520 -0.108 1.00 79.38 206 PRO A C 1
ATOM 1699 O O . PRO A 1 206 ? 19.087 -18.597 -0.891 1.00 79.38 206 PRO A O 1
ATOM 1702 N N . GLU A 1 207 ? 17.620 -19.999 0.016 1.00 73.81 207 GLU A N 1
ATOM 1703 C CA . GLU A 1 207 ? 16.453 -19.443 -0.658 1.00 73.81 207 GLU A CA 1
ATOM 1704 C C . GLU A 1 207 ? 16.078 -18.031 -0.181 1.00 73.81 207 GLU A C 1
ATOM 1706 O O . GLU A 1 207 ? 15.564 -17.242 -0.978 1.00 73.81 207 GLU A O 1
ATOM 1711 N N . VAL A 1 208 ? 16.395 -17.673 1.070 1.00 74.38 208 VAL A N 1
ATOM 1712 C CA . VAL A 1 208 ? 16.231 -16.306 1.599 1.00 74.38 208 VAL A CA 1
ATOM 1713 C C . VAL A 1 208 ? 17.127 -15.351 0.828 1.00 74.38 208 VAL A C 1
ATOM 1715 O O . VAL A 1 208 ? 16.677 -14.311 0.339 1.00 74.38 208 VAL A O 1
ATOM 1718 N N . TYR A 1 209 ? 18.380 -15.754 0.636 1.00 77.19 209 TYR A N 1
ATOM 1719 C CA . TYR A 1 209 ? 19.297 -15.038 -0.230 1.00 77.19 209 TYR A CA 1
ATOM 1720 C C . TYR A 1 209 ? 18.824 -15.035 -1.675 1.00 77.19 209 TYR A C 1
ATOM 1722 O O . TYR A 1 209 ? 18.861 -13.989 -2.299 1.00 77.19 209 TYR A O 1
ATOM 1730 N N . SER A 1 210 ? 18.357 -16.156 -2.225 1.00 72.38 210 SER A N 1
ATOM 1731 C CA . SER A 1 210 ? 17.919 -16.222 -3.626 1.00 72.38 210 SER A CA 1
ATOM 1732 C C . SER A 1 210 ? 16.764 -15.254 -3.923 1.00 72.38 210 SER A C 1
ATOM 1734 O O . SER A 1 210 ? 16.799 -14.536 -4.924 1.00 72.38 210 SER A O 1
ATOM 1736 N N . ASN A 1 211 ? 15.784 -15.153 -3.019 1.00 69.94 211 ASN A N 1
ATOM 1737 C CA . ASN A 1 211 ? 14.676 -14.199 -3.129 1.00 69.94 211 ASN A CA 1
ATOM 1738 C C . ASN A 1 211 ? 15.141 -12.746 -2.986 1.00 69.94 211 ASN A C 1
ATOM 1740 O O . ASN A 1 211 ? 14.702 -11.888 -3.752 1.00 69.94 211 ASN A O 1
ATOM 1744 N N . PHE A 1 212 ? 16.050 -12.471 -2.047 1.00 70.25 212 PHE A N 1
ATOM 1745 C CA . PHE A 1 212 ? 16.631 -11.139 -1.877 1.00 70.25 212 PHE A CA 1
ATOM 1746 C C . PHE A 1 212 ? 17.496 -10.735 -3.059 1.00 70.25 212 PHE A C 1
ATOM 1748 O O . PHE A 1 212 ? 17.330 -9.670 -3.641 1.00 70.25 212 PHE A O 1
ATOM 1755 N N . ALA A 1 213 ? 18.386 -11.621 -3.469 1.00 65.62 213 ALA A N 1
ATOM 1756 C CA . ALA A 1 213 ? 19.245 -11.438 -4.609 1.00 65.62 213 ALA A CA 1
ATOM 1757 C C . ALA A 1 213 ? 18.421 -11.268 -5.882 1.00 65.62 213 ALA A C 1
ATOM 1759 O O . ALA A 1 213 ? 18.838 -10.469 -6.699 1.00 65.62 213 ALA A O 1
ATOM 1760 N N . ARG A 1 214 ? 17.250 -11.905 -6.051 1.00 65.12 214 ARG A N 1
ATOM 1761 C CA . ARG A 1 214 ? 16.379 -11.691 -7.225 1.00 65.12 214 ARG A CA 1
ATOM 1762 C C . ARG A 1 214 ? 16.031 -10.222 -7.442 1.00 65.12 214 ARG A C 1
ATOM 1764 O O . ARG A 1 214 ? 15.959 -9.809 -8.581 1.00 65.12 214 ARG A O 1
ATOM 1771 N N . VAL A 1 215 ? 15.900 -9.421 -6.394 1.00 61.44 215 VAL A N 1
ATOM 1772 C CA . VAL A 1 215 ? 15.659 -7.977 -6.517 1.00 61.44 215 VAL A CA 1
ATOM 1773 C C . VAL A 1 215 ? 16.837 -7.236 -7.161 1.00 61.44 215 VAL A C 1
ATOM 1775 O O . VAL A 1 215 ? 16.657 -6.368 -8.012 1.00 61.44 215 VAL A O 1
ATOM 1778 N N . PHE A 1 216 ? 18.055 -7.584 -6.750 1.00 58.34 216 PHE A N 1
ATOM 1779 C CA . PHE A 1 216 ? 19.305 -6.987 -7.239 1.00 58.34 216 PHE A CA 1
ATOM 1780 C C . PHE A 1 216 ? 19.889 -7.738 -8.446 1.00 58.34 216 PHE A C 1
ATOM 1782 O O . PHE A 1 216 ? 20.855 -7.298 -9.059 1.00 58.34 216 PHE A O 1
ATOM 1789 N N . ARG A 1 217 ? 19.294 -8.887 -8.779 1.00 54.34 217 ARG A N 1
ATOM 1790 C CA . ARG A 1 217 ? 19.659 -9.843 -9.831 1.00 54.34 217 ARG A CA 1
ATOM 1791 C C . ARG A 1 217 ? 18.433 -10.267 -10.639 1.00 54.34 217 ARG A C 1
ATOM 1793 O O . ARG A 1 217 ? 18.357 -11.411 -11.099 1.00 54.34 217 ARG A O 1
ATOM 1800 N N . GLU A 1 218 ? 17.473 -9.357 -10.800 1.00 50.56 218 GLU A N 1
ATOM 1801 C CA . GLU A 1 218 ? 16.451 -9.466 -11.839 1.00 50.56 218 GLU A CA 1
ATOM 1802 C C . GLU A 1 218 ? 17.190 -9.722 -13.165 1.00 50.56 218 GLU A C 1
ATOM 1804 O O . GLU A 1 218 ? 18.321 -9.254 -13.316 1.00 50.56 218 GLU A O 1
ATOM 1809 N N . PRO A 1 219 ? 16.628 -10.467 -14.127 1.00 48.19 219 PRO A N 1
ATOM 1810 C CA . PRO A 1 219 ? 17.347 -10.887 -15.333 1.00 48.19 219 PRO A CA 1
ATOM 1811 C C . PRO A 1 219 ? 17.996 -9.746 -16.141 1.00 48.19 219 PRO A C 1
ATOM 1813 O O . PRO A 1 219 ? 18.980 -9.972 -16.841 1.00 48.19 219 PRO A O 1
ATOM 1816 N N . ILE A 1 220 ? 17.529 -8.502 -15.966 1.00 48.09 220 ILE A N 1
ATOM 1817 C CA . ILE A 1 220 ? 18.187 -7.287 -16.480 1.00 48.09 220 ILE A CA 1
ATOM 1818 C C . ILE A 1 220 ? 19.637 -7.095 -15.975 1.00 48.09 220 ILE A C 1
ATOM 1820 O O . ILE A 1 220 ? 20.423 -6.430 -16.641 1.00 48.09 220 ILE A O 1
ATOM 1824 N N . TRP A 1 221 ? 20.001 -7.689 -14.833 1.00 50.72 221 TRP A N 1
ATOM 1825 C CA . TRP A 1 221 ? 21.325 -7.638 -14.195 1.00 50.72 221 TRP A CA 1
ATOM 1826 C C . TRP A 1 221 ? 22.093 -8.963 -14.270 1.00 50.72 221 TRP A C 1
ATOM 1828 O O . TRP A 1 221 ? 23.261 -9.016 -13.882 1.00 50.72 221 TRP A O 1
ATOM 1838 N N . LYS A 1 222 ? 21.449 -10.053 -14.709 1.00 44.75 222 LYS A N 1
ATOM 1839 C CA . LYS A 1 222 ? 22.091 -11.367 -14.807 1.00 44.75 222 LYS A CA 1
ATOM 1840 C C . LYS A 1 222 ? 22.908 -11.457 -16.091 1.00 44.75 222 LYS A C 1
ATOM 1842 O O . LYS A 1 222 ? 22.342 -11.548 -17.177 1.00 44.75 222 LYS A O 1
ATOM 1847 N N . ASP A 1 223 ? 24.224 -11.557 -15.930 1.00 40.84 223 ASP A N 1
ATOM 1848 C CA . ASP A 1 223 ? 24.985 -12.561 -16.669 1.00 40.84 223 ASP A CA 1
ATOM 1849 C C . ASP A 1 223 ? 26.096 -13.170 -15.788 1.00 40.84 223 ASP A C 1
ATOM 1851 O O . ASP A 1 223 ? 26.811 -12.466 -15.073 1.00 40.84 223 ASP A O 1
ATOM 1855 N N . TYR A 1 224 ? 26.173 -14.501 -15.764 1.00 36.84 224 TYR A N 1
ATOM 1856 C CA . TYR A 1 224 ? 26.817 -15.326 -14.724 1.00 36.84 224 TYR A CA 1
ATOM 1857 C C . TYR A 1 224 ? 28.300 -15.657 -14.991 1.00 36.84 224 TYR A C 1
ATOM 1859 O O . TYR A 1 224 ? 28.788 -16.696 -14.549 1.00 36.84 224 TYR A O 1
ATOM 1867 N N . SER A 1 225 ? 29.067 -14.782 -15.647 1.00 33.03 225 SER A N 1
ATOM 1868 C CA . SER A 1 225 ? 30.533 -14.922 -15.693 1.00 33.03 225 SER A CA 1
ATOM 1869 C C . SER A 1 225 ? 31.212 -13.872 -14.812 1.00 33.03 225 SER A C 1
ATOM 1871 O O . SER A 1 225 ? 31.540 -12.763 -15.244 1.00 33.03 225 SER A O 1
ATOM 1873 N N . LEU A 1 226 ? 31.421 -14.252 -13.549 1.00 40.34 226 LEU A N 1
ATOM 1874 C CA . LEU A 1 226 ? 32.318 -13.603 -12.593 1.00 40.34 226 LEU A CA 1
ATOM 1875 C C . LEU A 1 226 ? 33.713 -13.467 -13.222 1.00 40.34 226 LEU A C 1
ATOM 1877 O O . LEU A 1 226 ? 34.458 -14.439 -13.281 1.00 40.34 226 LEU A O 1
ATOM 1881 N N . THR A 1 227 ? 33.988 -12.288 -13.789 1.00 34.91 227 THR A N 1
ATOM 1882 C CA . THR A 1 227 ? 35.291 -11.667 -14.142 1.00 34.91 227 THR A CA 1
ATOM 1883 C C . THR A 1 227 ? 35.118 -10.576 -15.204 1.00 34.91 227 THR A C 1
ATOM 1885 O O . THR A 1 227 ? 35.992 -9.731 -15.327 1.00 34.91 227 THR A O 1
ATOM 1888 N N . ASN A 1 228 ? 33.988 -10.525 -15.922 1.00 38.09 228 ASN A N 1
ATOM 1889 C CA . ASN A 1 228 ? 33.667 -9.457 -16.877 1.00 38.09 228 ASN A CA 1
ATOM 1890 C C . ASN A 1 228 ? 32.144 -9.288 -17.037 1.00 38.09 228 ASN A C 1
ATOM 1892 O O . ASN A 1 228 ? 31.578 -9.668 -18.062 1.00 38.09 228 ASN A O 1
ATOM 1896 N N . ALA A 1 229 ? 31.471 -8.758 -16.018 1.00 39.03 229 ALA A N 1
ATOM 1897 C CA . ALA A 1 229 ? 30.043 -8.460 -16.087 1.00 39.03 229 ALA A CA 1
ATOM 1898 C C . ALA A 1 229 ? 29.793 -7.220 -16.964 1.00 39.03 229 ALA A C 1
ATOM 1900 O O . ALA A 1 229 ? 29.584 -6.136 -16.436 1.00 39.03 229 ALA A O 1
ATOM 1901 N N . ASP A 1 230 ? 29.830 -7.348 -18.290 1.00 46.38 230 ASP A N 1
ATOM 1902 C CA . ASP A 1 230 ? 29.310 -6.280 -19.142 1.00 46.38 230 ASP A CA 1
ATOM 1903 C C . ASP A 1 230 ? 27.775 -6.397 -19.109 1.00 46.38 230 ASP A C 1
ATOM 1905 O O . ASP A 1 230 ? 27.207 -7.377 -19.583 1.00 46.38 230 ASP A O 1
ATOM 1909 N N . PHE A 1 231 ? 27.084 -5.388 -18.582 1.00 45.97 231 PHE A N 1
ATOM 1910 C CA . PHE A 1 231 ? 25.627 -5.180 -18.605 1.00 45.97 231 PHE A CA 1
ATOM 1911 C C . PHE A 1 231 ? 25.037 -5.293 -20.035 1.00 45.97 231 PHE A C 1
ATOM 1913 O O . PHE A 1 231 ? 23.829 -5.455 -20.205 1.00 45.97 231 PHE A O 1
ATOM 1920 N N . LEU A 1 232 ? 25.905 -5.321 -21.061 1.00 49.31 232 LEU A N 1
ATOM 1921 C CA . LEU A 1 232 ? 25.614 -5.537 -22.482 1.00 49.31 232 LEU A CA 1
ATOM 1922 C C . LEU A 1 232 ? 26.461 -6.636 -23.172 1.00 49.31 232 LEU A C 1
ATOM 1924 O O . LEU A 1 232 ? 26.388 -6.753 -24.401 1.00 49.31 232 LEU A O 1
ATOM 1928 N N . LYS A 1 233 ? 27.245 -7.465 -22.455 1.00 39.91 233 LYS A N 1
ATOM 1929 C CA . LYS A 1 233 ? 27.882 -8.641 -23.089 1.00 39.91 233 LYS A CA 1
ATOM 1930 C C . LYS A 1 233 ? 26.771 -9.544 -23.608 1.00 39.91 233 LYS A C 1
ATOM 1932 O O . LYS A 1 233 ? 25.893 -9.942 -22.859 1.00 39.91 233 LYS A O 1
ATOM 1937 N N . GLY A 1 234 ? 26.782 -9.786 -24.913 1.00 42.62 234 GLY A N 1
ATOM 1938 C CA . GLY A 1 234 ? 25.696 -10.456 -25.633 1.00 42.62 234 GLY A CA 1
ATOM 1939 C C . GLY A 1 234 ? 25.274 -9.707 -26.895 1.00 42.62 234 GLY A C 1
ATOM 1940 O O . GLY A 1 234 ? 24.925 -10.341 -27.882 1.00 42.62 234 GLY A O 1
ATOM 1941 N N . PHE A 1 235 ? 25.422 -8.380 -26.924 1.00 44.06 235 PHE A N 1
ATOM 1942 C CA . PHE A 1 235 ? 25.169 -7.584 -28.130 1.00 44.06 235 PHE A CA 1
ATOM 1943 C C . PHE A 1 235 ? 26.375 -7.508 -29.088 1.00 44.06 235 PHE A C 1
ATOM 1945 O O . PHE A 1 235 ? 26.246 -7.079 -30.222 1.00 44.06 235 PHE A O 1
ATOM 1952 N N . HIS A 1 236 ? 27.561 -7.953 -28.671 1.00 42.94 236 HIS A N 1
ATOM 1953 C CA . HIS A 1 236 ? 28.758 -7.960 -29.525 1.00 42.94 236 HIS A CA 1
ATOM 1954 C C . HIS A 1 236 ? 29.007 -9.297 -30.249 1.00 42.94 236 HIS A C 1
ATOM 1956 O O . HIS A 1 236 ? 29.957 -9.389 -31.020 1.00 42.94 236 HIS A O 1
ATOM 1962 N N . ASN A 1 237 ? 28.175 -10.321 -30.012 1.00 45.97 237 ASN A N 1
ATOM 1963 C CA . ASN A 1 237 ? 28.302 -11.644 -30.628 1.00 45.97 237 ASN A CA 1
ATOM 1964 C C . ASN A 1 237 ? 27.016 -12.017 -31.384 1.00 45.97 237 ASN A C 1
ATOM 1966 O O . ASN A 1 237 ? 25.973 -12.238 -30.769 1.00 45.97 237 ASN A O 1
ATOM 1970 N N . ASP A 1 238 ? 27.124 -12.183 -32.707 1.00 45.94 238 ASP A N 1
ATOM 1971 C CA . ASP A 1 238 ? 26.039 -12.598 -33.619 1.00 45.94 238 ASP A CA 1
ATOM 1972 C C . ASP A 1 238 ? 25.289 -13.868 -33.172 1.00 45.94 238 ASP A C 1
ATOM 1974 O O . ASP A 1 238 ? 24.134 -14.095 -33.536 1.00 45.94 238 ASP A O 1
ATOM 1978 N N . THR A 1 239 ? 25.929 -14.726 -32.376 1.00 43.59 239 THR A N 1
ATOM 1979 C CA . THR A 1 239 ? 25.358 -15.985 -31.887 1.00 43.59 239 THR A CA 1
ATOM 1980 C C . THR A 1 239 ? 24.245 -15.808 -30.850 1.00 43.59 239 THR A C 1
ATOM 1982 O O . THR A 1 239 ? 23.367 -16.668 -30.805 1.00 43.59 239 THR A O 1
ATOM 1985 N N . MET A 1 240 ? 24.225 -14.709 -30.082 1.00 47.31 240 MET A N 1
ATOM 1986 C CA . MET A 1 240 ? 23.264 -14.475 -28.981 1.00 47.31 240 MET A CA 1
ATOM 1987 C C . MET A 1 240 ? 22.104 -13.531 -29.344 1.00 47.31 240 MET A C 1
ATOM 1989 O O . MET A 1 240 ? 21.083 -13.534 -28.661 1.00 47.31 240 MET A O 1
ATOM 1993 N N . LEU A 1 241 ? 22.174 -12.797 -30.466 1.00 49.25 241 LEU A N 1
ATOM 1994 C CA . LEU A 1 241 ? 21.017 -12.070 -31.031 1.00 49.25 241 LEU A CA 1
ATOM 1995 C C . LEU A 1 241 ? 19.807 -12.984 -31.297 1.00 49.25 241 LEU A C 1
ATOM 1997 O O . LEU A 1 241 ? 18.680 -12.514 -31.414 1.00 49.25 241 LEU A O 1
ATOM 2001 N N . LYS A 1 242 ? 20.039 -14.299 -31.368 1.00 49.72 242 LYS A N 1
ATOM 2002 C CA . LYS A 1 242 ? 19.005 -15.327 -31.508 1.00 49.72 242 LYS A CA 1
ATOM 2003 C C . LYS A 1 242 ? 18.183 -15.563 -30.235 1.00 49.72 242 LYS A C 1
ATOM 2005 O O . LYS A 1 242 ? 17.114 -16.157 -30.342 1.00 49.72 242 LYS A O 1
ATOM 2010 N N . GLU A 1 243 ? 18.652 -15.134 -29.061 1.00 58.06 243 GLU A N 1
ATOM 2011 C CA . GLU A 1 243 ? 17.958 -15.353 -27.781 1.00 58.06 243 GLU A CA 1
ATOM 2012 C C . GLU A 1 243 ? 16.961 -14.236 -27.434 1.00 58.06 243 GLU A C 1
ATOM 2014 O O . GLU A 1 243 ? 16.010 -14.468 -26.686 1.00 58.06 243 GLU A O 1
ATOM 2019 N N . PHE A 1 244 ? 17.129 -13.041 -28.010 1.00 71.44 244 PHE A N 1
ATOM 2020 C CA . PHE A 1 244 ? 16.296 -11.872 -27.723 1.00 71.44 244 PHE A CA 1
ATOM 2021 C C . PHE A 1 244 ? 15.474 -11.444 -28.935 1.00 71.44 244 PHE A C 1
ATOM 2023 O O . PHE A 1 244 ? 15.904 -11.535 -30.085 1.00 71.44 244 PHE A O 1
ATOM 2030 N N . PHE A 1 245 ? 14.272 -10.932 -28.679 1.00 81.62 245 PHE A N 1
ATOM 2031 C CA . PHE A 1 245 ? 13.423 -10.432 -29.748 1.00 81.62 245 PHE A CA 1
ATOM 2032 C C . PHE A 1 245 ? 13.953 -9.088 -30.266 1.00 81.62 245 PHE A C 1
ATOM 2034 O O . PHE A 1 245 ? 14.056 -8.121 -29.509 1.00 81.62 245 PHE A O 1
ATOM 2041 N N . CYS A 1 246 ? 14.289 -9.024 -31.556 1.00 86.38 246 CYS A N 1
ATOM 2042 C CA . CYS A 1 246 ? 14.942 -7.871 -32.170 1.00 86.38 246 CYS A CA 1
ATOM 2043 C C . CYS A 1 246 ? 14.555 -7.659 -33.644 1.00 86.38 246 CYS A C 1
ATOM 2045 O O . CYS A 1 246 ? 13.945 -8.515 -34.303 1.00 86.38 246 CYS A O 1
ATOM 2047 N N . GLY A 1 247 ? 14.923 -6.495 -34.181 1.00 87.00 247 GLY A N 1
ATOM 2048 C CA . GLY A 1 247 ? 14.816 -6.204 -35.607 1.00 87.00 247 GLY A CA 1
ATOM 2049 C C . GLY A 1 247 ? 14.913 -4.725 -35.966 1.00 87.00 247 GLY A C 1
ATOM 2050 O O . GLY A 1 247 ? 14.907 -3.848 -35.103 1.00 87.00 247 GLY A O 1
ATOM 2051 N N . ASP A 1 248 ? 14.955 -4.470 -37.273 1.00 89.12 248 ASP A N 1
ATOM 2052 C CA . ASP A 1 248 ? 14.990 -3.118 -37.826 1.00 89.12 248 ASP A CA 1
ATOM 2053 C C . ASP A 1 248 ? 13.689 -2.361 -37.558 1.00 89.12 248 ASP A C 1
ATOM 2055 O O . ASP A 1 248 ? 12.580 -2.858 -37.819 1.00 89.12 248 ASP A O 1
ATOM 2059 N N . ILE A 1 249 ? 13.842 -1.120 -37.110 1.00 89.19 249 ILE A N 1
ATOM 2060 C CA . ILE A 1 249 ? 12.747 -0.193 -36.846 1.00 89.19 249 ILE A CA 1
ATOM 2061 C C . ILE A 1 249 ? 13.021 1.159 -37.506 1.00 89.19 249 ILE A C 1
ATOM 2063 O O . ILE A 1 249 ? 14.169 1.565 -37.693 1.00 89.19 249 ILE A O 1
ATOM 2067 N N . LEU A 1 250 ? 11.955 1.882 -37.824 1.00 88.56 250 LEU A N 1
ATOM 2068 C CA . LEU A 1 250 ? 12.010 3.303 -38.148 1.00 88.56 250 LEU A CA 1
ATOM 2069 C C . LEU A 1 250 ? 11.577 4.084 -36.912 1.00 88.56 250 LEU A C 1
ATOM 2071 O O . LEU A 1 250 ? 10.416 4.029 -36.517 1.00 88.56 250 LEU A O 1
ATOM 2075 N N . LEU A 1 251 ? 12.523 4.773 -36.279 1.00 86.50 251 LEU A N 1
ATOM 2076 C CA . LEU A 1 251 ? 12.293 5.608 -35.106 1.00 86.50 251 LEU A CA 1
ATOM 2077 C C . LEU A 1 251 ? 11.908 7.024 -35.542 1.00 86.50 251 LEU A C 1
ATOM 2079 O O . LEU A 1 251 ? 12.641 7.660 -36.300 1.00 86.50 251 LEU A O 1
ATOM 2083 N N . TYR A 1 252 ? 10.800 7.547 -35.027 1.00 83.31 252 TYR A N 1
ATOM 2084 C CA . TYR A 1 252 ? 10.344 8.906 -35.314 1.00 83.31 252 TYR A CA 1
ATOM 2085 C C . TYR A 1 252 ? 10.772 9.864 -34.206 1.00 83.31 252 TYR A C 1
ATOM 2087 O O . TYR A 1 252 ? 10.420 9.682 -33.039 1.00 83.31 252 TYR A O 1
ATOM 2095 N N . ILE A 1 253 ? 11.511 10.910 -34.579 1.00 75.75 253 ILE A N 1
ATOM 2096 C CA . ILE A 1 253 ? 11.928 11.988 -33.677 1.00 75.75 253 ILE A CA 1
ATOM 2097 C C . ILE A 1 253 ? 11.654 13.314 -34.385 1.00 75.75 253 ILE A C 1
ATOM 2099 O O . ILE A 1 253 ? 12.188 13.574 -35.465 1.00 75.75 253 ILE A O 1
ATOM 2103 N N . ASN A 1 254 ? 10.850 14.179 -33.762 1.00 74.62 254 ASN A N 1
ATOM 2104 C CA . ASN A 1 254 ? 10.384 15.436 -34.357 1.00 74.62 254 ASN A CA 1
ATOM 2105 C C . ASN A 1 254 ? 9.699 15.191 -35.723 1.00 74.62 254 ASN A C 1
ATOM 2107 O O . ASN A 1 254 ? 8.829 14.332 -35.822 1.00 74.62 254 ASN A O 1
ATOM 2111 N N . GLU A 1 255 ? 10.078 15.927 -36.774 1.00 71.12 255 GLU A N 1
ATOM 2112 C CA . GLU A 1 255 ? 9.539 15.777 -38.139 1.00 71.12 255 GLU A CA 1
ATOM 2113 C C . GLU A 1 255 ? 10.298 14.745 -39.007 1.00 71.12 255 GLU A C 1
ATOM 2115 O O .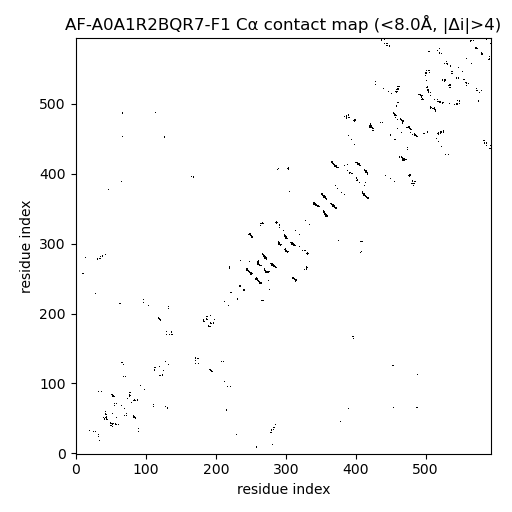 GLU A 1 255 ? 10.056 14.648 -40.216 1.00 71.12 255 GLU A O 1
ATOM 2120 N N . GLY A 1 256 ? 11.242 13.998 -38.421 1.00 77.50 256 GLY A N 1
ATOM 2121 C CA . GLY A 1 256 ? 12.108 13.043 -39.119 1.00 77.50 256 GLY A CA 1
ATOM 2122 C C . GLY A 1 256 ? 11.933 11.594 -38.656 1.00 77.50 256 GLY A C 1
ATOM 2123 O O . GLY A 1 256 ? 11.480 11.326 -37.544 1.00 77.50 256 GLY A O 1
ATOM 2124 N N . SER A 1 257 ? 12.333 10.657 -39.517 1.00 81.44 257 SER A N 1
ATOM 2125 C CA . SER A 1 257 ? 12.409 9.221 -39.223 1.00 81.44 257 SER A CA 1
ATOM 2126 C C . SER A 1 257 ? 13.828 8.706 -39.449 1.00 81.44 257 SER A C 1
ATOM 2128 O O . SER A 1 257 ? 14.460 9.069 -40.445 1.00 81.44 257 SER A O 1
ATOM 2130 N N . PHE A 1 258 ? 14.301 7.826 -38.574 1.00 83.94 258 PHE A N 1
ATOM 2131 C CA . PHE A 1 258 ? 15.653 7.273 -38.597 1.00 83.94 258 PHE A CA 1
ATOM 2132 C C . PHE A 1 258 ? 15.598 5.748 -38.628 1.00 83.94 258 PHE A C 1
ATOM 2134 O O . PHE A 1 258 ? 14.824 5.144 -37.890 1.00 83.94 258 PHE A O 1
ATOM 2141 N N . GLU A 1 259 ? 16.408 5.128 -39.488 1.00 88.25 259 GLU A N 1
ATOM 2142 C CA . GLU A 1 259 ? 16.593 3.675 -39.461 1.00 88.25 259 GLU A CA 1
ATOM 2143 C C . GLU A 1 259 ? 17.458 3.312 -38.252 1.00 88.25 259 GLU A C 1
ATOM 2145 O O . GLU A 1 259 ? 18.565 3.831 -38.106 1.00 88.25 259 GLU A O 1
ATOM 2150 N N . CYS A 1 260 ? 16.927 2.440 -37.401 1.00 89.69 260 CYS A N 1
ATOM 2151 C CA . CYS A 1 260 ? 17.538 2.006 -36.153 1.00 89.69 260 CYS A CA 1
ATOM 2152 C C . CYS A 1 260 ? 17.359 0.492 -35.986 1.00 89.69 260 CYS A C 1
ATOM 2154 O O . CYS A 1 260 ? 16.563 -0.144 -36.685 1.00 89.69 260 CYS A O 1
ATOM 2156 N N . PHE A 1 261 ? 18.041 -0.076 -34.997 1.00 85.81 261 PHE A N 1
ATOM 2157 C CA . PHE A 1 261 ? 17.874 -1.469 -34.598 1.00 85.81 261 PHE A CA 1
ATOM 2158 C C . PHE A 1 261 ? 17.297 -1.547 -33.183 1.00 85.81 261 PHE A C 1
ATOM 2160 O O . PHE A 1 261 ? 17.877 -1.014 -32.237 1.00 85.81 261 PHE A O 1
ATOM 2167 N N . GLY A 1 262 ? 16.127 -2.168 -33.035 1.00 87.69 262 GLY A N 1
ATOM 2168 C CA . GLY A 1 262 ? 15.449 -2.330 -31.751 1.00 87.69 262 GLY A CA 1
ATOM 2169 C C . GLY A 1 262 ? 15.643 -3.729 -31.179 1.00 87.69 262 GLY A C 1
ATOM 2170 O O . GLY A 1 262 ? 15.610 -4.718 -31.912 1.00 87.69 262 GLY A O 1
ATOM 2171 N N . THR A 1 263 ? 15.763 -3.830 -29.858 1.00 84.94 263 THR A N 1
ATOM 2172 C CA . THR A 1 263 ? 15.822 -5.114 -29.148 1.00 84.94 263 THR A CA 1
ATOM 2173 C C . THR A 1 263 ? 15.073 -5.052 -27.824 1.00 84.94 263 THR A C 1
ATOM 2175 O O . THR A 1 263 ? 15.152 -4.060 -27.097 1.00 84.94 263 THR A O 1
ATOM 2178 N N . ILE A 1 264 ? 14.356 -6.124 -27.497 1.00 82.31 264 ILE A N 1
ATOM 2179 C CA . ILE A 1 264 ? 13.669 -6.300 -26.218 1.00 82.31 264 ILE A CA 1
ATOM 2180 C C . ILE A 1 264 ? 14.447 -7.314 -25.387 1.00 82.31 264 ILE A C 1
ATOM 2182 O O . ILE A 1 264 ? 14.620 -8.463 -25.797 1.00 82.31 264 ILE A O 1
ATOM 2186 N N . ARG A 1 265 ? 14.882 -6.896 -24.200 1.00 76.56 265 ARG A N 1
ATOM 2187 C CA . ARG A 1 265 ? 15.480 -7.766 -23.187 1.00 76.56 265 ARG A CA 1
ATOM 2188 C C . ARG A 1 265 ? 14.672 -7.626 -21.911 1.00 76.56 265 ARG A C 1
ATOM 2190 O O . ARG A 1 265 ? 14.740 -6.592 -21.249 1.00 76.56 265 ARG A O 1
ATOM 2197 N N . GLU A 1 266 ? 13.926 -8.670 -21.563 1.00 75.75 266 GLU A N 1
ATOM 2198 C CA . GLU A 1 266 ? 13.084 -8.687 -20.360 1.00 75.75 266 GLU A CA 1
ATOM 2199 C C . GLU A 1 266 ? 12.115 -7.500 -20.376 1.00 75.75 266 GLU A C 1
ATOM 2201 O O . GLU A 1 266 ? 11.324 -7.394 -21.307 1.00 75.75 266 GLU A O 1
ATOM 2206 N N . ASN A 1 267 ? 12.226 -6.573 -19.419 1.00 76.00 267 ASN A N 1
ATOM 2207 C CA . ASN A 1 267 ? 11.392 -5.374 -19.325 1.00 76.00 267 ASN A CA 1
ATOM 2208 C C . ASN A 1 267 ? 12.053 -4.126 -19.945 1.00 76.00 267 ASN A C 1
ATOM 2210 O O . ASN A 1 267 ? 11.599 -3.013 -19.684 1.00 76.00 267 ASN A O 1
ATOM 2214 N N . LEU A 1 268 ? 13.140 -4.265 -20.708 1.00 80.50 268 LEU A N 1
ATOM 2215 C CA . LEU A 1 268 ? 13.846 -3.157 -21.357 1.00 80.50 268 LEU A CA 1
ATOM 2216 C C . LEU A 1 268 ? 13.701 -3.236 -22.875 1.00 80.50 268 LEU A C 1
ATOM 2218 O O . LEU A 1 268 ? 13.956 -4.274 -23.482 1.00 80.50 268 LEU A O 1
ATOM 2222 N N . PHE A 1 269 ? 13.353 -2.109 -23.487 1.00 86.88 269 PHE A N 1
ATOM 2223 C CA . PHE A 1 269 ? 13.464 -1.906 -24.924 1.00 86.88 269 PHE A CA 1
ATOM 2224 C C . PHE A 1 269 ? 14.613 -0.946 -25.212 1.00 86.88 269 PHE A C 1
ATOM 2226 O O . PHE A 1 269 ? 14.602 0.190 -24.740 1.00 86.88 269 PHE A O 1
ATOM 2233 N N . ILE A 1 270 ? 15.611 -1.414 -25.956 1.00 84.50 270 ILE A N 1
ATOM 2234 C CA . ILE A 1 270 ? 16.827 -0.661 -26.267 1.00 84.50 270 ILE A CA 1
ATOM 2235 C C . ILE A 1 270 ? 16.867 -0.417 -27.772 1.00 84.50 270 ILE A C 1
ATOM 2237 O O . ILE A 1 270 ? 16.616 -1.327 -28.567 1.00 84.50 270 ILE A O 1
ATOM 2241 N N . VAL A 1 271 ? 17.180 0.817 -28.153 1.00 86.06 271 VAL A N 1
ATOM 2242 C CA . VAL A 1 271 ? 17.299 1.240 -29.547 1.00 86.06 271 VAL A CA 1
ATOM 2243 C C . VAL A 1 271 ? 18.747 1.593 -29.837 1.00 86.06 271 VAL A C 1
ATOM 2245 O O . VAL A 1 271 ? 19.340 2.410 -29.135 1.00 86.06 271 VAL A O 1
ATOM 2248 N N . PHE A 1 272 ? 19.292 1.010 -30.894 1.00 83.56 272 PHE A N 1
ATOM 2249 C CA . PHE A 1 272 ? 20.643 1.240 -31.386 1.00 83.56 272 PHE A CA 1
ATOM 2250 C C . PHE A 1 272 ? 20.615 1.922 -32.752 1.00 83.56 272 PHE A C 1
ATOM 2252 O O . PHE A 1 272 ? 19.633 1.825 -33.490 1.00 83.56 272 PHE A O 1
ATOM 2259 N N . ASP A 1 273 ? 21.712 2.585 -33.107 1.00 81.25 273 ASP A N 1
ATOM 2260 C CA . ASP A 1 273 ? 21.904 3.171 -34.440 1.00 81.25 273 ASP A CA 1
ATOM 2261 C C . ASP A 1 273 ? 21.952 2.134 -35.567 1.00 81.25 273 ASP A C 1
ATOM 2263 O O . ASP A 1 273 ? 21.661 2.445 -36.720 1.00 81.25 273 ASP A O 1
ATOM 2267 N N . SER A 1 274 ? 22.339 0.908 -35.230 1.00 78.81 274 SER A N 1
ATOM 2268 C CA . SER A 1 274 ? 22.553 -0.196 -36.149 1.00 78.81 274 SER A CA 1
ATOM 2269 C C . SER A 1 274 ? 22.551 -1.532 -35.407 1.00 78.81 274 SER A C 1
ATOM 2271 O O . SER A 1 274 ? 22.689 -1.600 -34.184 1.00 78.81 274 SER A O 1
ATOM 2273 N N . ASP A 1 275 ? 22.460 -2.608 -36.178 1.00 69.62 275 ASP A N 1
ATOM 2274 C CA . ASP A 1 275 ? 22.601 -4.003 -35.751 1.00 69.62 275 ASP A CA 1
ATOM 2275 C C . ASP A 1 275 ? 23.994 -4.357 -35.194 1.00 69.62 275 ASP A C 1
ATOM 2277 O O . ASP A 1 275 ? 24.177 -5.432 -34.632 1.00 69.62 275 ASP A O 1
ATOM 2281 N N . LYS A 1 276 ? 24.971 -3.443 -35.284 1.00 68.19 276 LYS A N 1
ATOM 2282 C CA . LYS A 1 276 ? 26.302 -3.584 -34.664 1.00 68.19 276 LYS A CA 1
ATOM 2283 C C . LYS A 1 276 ? 26.315 -3.298 -33.165 1.00 68.19 276 LYS A C 1
ATOM 2285 O O . LYS A 1 276 ? 27.302 -3.604 -32.499 1.00 68.19 276 LYS A O 1
ATOM 2290 N N . LEU A 1 277 ? 25.254 -2.672 -32.656 1.00 68.56 277 LEU A N 1
ATOM 2291 C CA . LEU A 1 277 ? 24.978 -2.521 -31.226 1.00 68.56 277 LEU A CA 1
ATOM 2292 C C . LEU A 1 277 ? 26.066 -1.752 -30.453 1.00 68.56 277 LEU A C 1
ATOM 2294 O O . LEU A 1 277 ? 26.325 -1.994 -29.274 1.00 68.56 277 LEU A O 1
ATOM 2298 N N . VAL A 1 278 ? 26.715 -0.804 -31.135 1.00 67.75 278 VAL A N 1
ATOM 2299 C CA . VAL A 1 278 ? 27.795 0.023 -30.570 1.00 67.75 278 VAL A CA 1
ATOM 2300 C C . VAL A 1 278 ? 27.254 1.330 -29.993 1.00 67.75 278 VAL A C 1
ATOM 2302 O O . VAL A 1 278 ? 27.716 1.778 -28.945 1.00 67.75 278 VAL A O 1
ATOM 2305 N N . SER A 1 279 ? 26.277 1.948 -30.662 1.00 75.81 279 SER A N 1
ATOM 2306 C CA . SER A 1 279 ? 25.741 3.254 -30.276 1.00 75.81 279 SER A CA 1
ATOM 2307 C C . SER A 1 279 ? 24.276 3.133 -29.870 1.00 75.81 279 SER A C 1
ATOM 2309 O O . SER A 1 279 ? 23.413 2.828 -30.694 1.00 75.81 279 SER A O 1
ATOM 2311 N N . VAL A 1 280 ? 24.000 3.363 -28.585 1.00 80.44 280 VAL A N 1
ATOM 2312 C CA . VAL A 1 280 ? 22.642 3.342 -28.025 1.00 80.44 280 VAL A CA 1
ATOM 2313 C C . VAL A 1 280 ? 21.998 4.709 -28.218 1.00 80.44 280 VAL A C 1
ATOM 2315 O O . VAL A 1 280 ? 22.548 5.728 -27.799 1.00 80.44 280 VAL A O 1
ATOM 2318 N N . ILE A 1 281 ? 20.820 4.714 -28.832 1.00 82.69 281 ILE A N 1
ATOM 2319 C CA . ILE A 1 281 ? 20.006 5.903 -29.095 1.00 82.69 281 ILE A CA 1
ATOM 2320 C C . ILE A 1 281 ? 19.036 6.160 -27.942 1.00 82.69 281 ILE A C 1
ATOM 2322 O O . ILE A 1 281 ? 18.943 7.287 -27.459 1.00 82.69 281 ILE A O 1
ATOM 2326 N N . ASP A 1 282 ? 18.306 5.134 -27.504 1.00 84.50 282 ASP A N 1
ATOM 2327 C CA . ASP A 1 282 ? 17.322 5.254 -26.425 1.00 84.50 282 ASP A CA 1
ATOM 2328 C C . ASP A 1 282 ? 17.184 3.934 -25.654 1.00 84.50 282 ASP A C 1
ATOM 2330 O O . ASP A 1 282 ? 17.504 2.859 -26.169 1.00 84.50 282 ASP A O 1
ATOM 2334 N N . ALA A 1 283 ? 16.702 4.016 -24.417 1.00 83.88 283 ALA A N 1
ATOM 2335 C CA . ALA A 1 283 ? 16.404 2.856 -23.585 1.00 83.88 283 ALA A CA 1
ATOM 2336 C C . ALA A 1 283 ? 15.153 3.124 -22.743 1.00 83.88 283 ALA A C 1
ATOM 2338 O O . ALA A 1 283 ? 15.095 4.093 -21.987 1.00 83.88 283 ALA A O 1
ATOM 2339 N N . ILE A 1 284 ? 14.156 2.249 -22.866 1.00 83.94 284 ILE A N 1
ATOM 2340 C CA . ILE A 1 284 ? 12.846 2.387 -22.230 1.00 83.94 284 ILE A CA 1
ATOM 2341 C C . ILE A 1 284 ? 12.585 1.202 -21.314 1.00 83.94 284 ILE A C 1
ATOM 2343 O O . ILE A 1 284 ? 12.667 0.046 -21.731 1.00 83.94 284 ILE A O 1
ATOM 2347 N N . PHE A 1 285 ? 12.199 1.490 -20.073 1.00 80.75 285 PHE A N 1
ATOM 2348 C CA . PHE A 1 285 ? 11.713 0.466 -19.157 1.00 80.75 285 PHE A CA 1
ATOM 2349 C C . PHE A 1 285 ? 10.221 0.211 -19.413 1.00 80.75 285 PHE A C 1
ATOM 2351 O O . PHE A 1 285 ? 9.365 1.016 -19.064 1.00 80.75 285 PHE A O 1
ATOM 2358 N N . LEU A 1 286 ? 9.891 -0.911 -20.041 1.00 79.88 286 LEU A N 1
ATOM 2359 C CA . LEU A 1 286 ? 8.556 -1.218 -20.564 1.00 79.88 286 LEU A CA 1
ATOM 2360 C C . LEU A 1 286 ? 7.475 -1.298 -19.477 1.00 79.88 286 LEU A C 1
ATOM 2362 O O . LEU A 1 286 ? 6.310 -0.987 -19.732 1.00 79.88 286 LEU A O 1
ATOM 2366 N N . LYS A 1 287 ? 7.840 -1.681 -18.248 1.00 76.19 287 LYS A N 1
ATOM 2367 C CA . LYS A 1 287 ? 6.887 -1.766 -17.136 1.00 76.19 287 LYS A CA 1
ATOM 2368 C C . LYS A 1 287 ? 6.341 -0.377 -16.800 1.00 76.19 287 LYS A C 1
ATOM 2370 O O . LYS A 1 287 ? 7.088 0.555 -16.491 1.00 76.19 287 LYS A O 1
ATOM 2375 N N . GLY A 1 288 ? 5.016 -0.248 -16.824 1.00 69.81 288 GLY A N 1
ATOM 2376 C CA . GLY A 1 288 ? 4.311 1.018 -16.601 1.00 69.81 288 GLY A CA 1
ATOM 2377 C C . GLY A 1 288 ? 4.143 1.893 -17.851 1.00 69.81 288 GLY A C 1
ATOM 2378 O O . GLY A 1 288 ? 3.623 3.004 -17.729 1.00 69.81 288 GLY A O 1
ATOM 2379 N N . CYS A 1 289 ? 4.550 1.418 -19.031 1.00 76.81 289 CYS A N 1
ATOM 2380 C CA . CYS A 1 289 ? 4.259 2.061 -20.312 1.00 76.81 289 CYS A CA 1
ATOM 2381 C C . CYS A 1 289 ? 2.875 1.685 -20.863 1.00 76.81 289 CYS A C 1
ATOM 2383 O O . CYS A 1 289 ? 2.334 0.619 -20.566 1.00 76.81 289 CYS A O 1
ATOM 2385 N N . TYR A 1 290 ? 2.347 2.532 -21.752 1.00 74.00 290 TYR A N 1
ATOM 2386 C CA . TYR A 1 290 ? 1.258 2.173 -22.666 1.00 74.00 290 TYR A CA 1
ATOM 2387 C C . TYR A 1 290 ? 1.800 1.892 -24.045 1.00 74.00 290 TYR A C 1
ATOM 2389 O O . TYR A 1 290 ? 2.601 2.670 -24.562 1.00 74.00 290 TYR A O 1
ATOM 2397 N N . LEU A 1 291 ? 1.273 0.831 -24.646 1.00 78.94 291 LEU A N 1
ATOM 2398 C CA . LEU A 1 291 ? 1.418 0.566 -26.063 1.00 78.94 291 LEU A CA 1
ATOM 2399 C C . LEU A 1 291 ? 0.127 0.973 -26.777 1.00 78.94 291 LEU A C 1
ATOM 2401 O O . LEU A 1 291 ? -0.939 0.377 -26.557 1.00 78.94 291 LEU A O 1
ATOM 2405 N N . ASN A 1 292 ? 0.227 1.997 -27.619 1.00 76.12 292 ASN A N 1
ATOM 2406 C CA . ASN A 1 292 ? -0.794 2.327 -28.603 1.00 76.12 292 ASN A CA 1
ATOM 2407 C C . ASN A 1 292 ? -0.279 1.983 -30.003 1.00 76.12 292 ASN A C 1
ATOM 2409 O O . ASN A 1 292 ? 0.904 2.157 -30.279 1.00 76.12 292 ASN A O 1
ATOM 2413 N N . ILE A 1 293 ? -1.169 1.504 -30.864 1.00 77.06 293 ILE A N 1
ATOM 2414 C CA . ILE A 1 293 ? -0.878 1.252 -32.274 1.00 77.06 293 ILE A CA 1
ATOM 2415 C C . ILE A 1 293 ? -1.861 2.109 -33.054 1.00 77.06 293 ILE A C 1
ATOM 2417 O O . ILE A 1 293 ? -3.072 1.969 -32.867 1.00 77.06 293 ILE A O 1
ATOM 2421 N N . ASP A 1 294 ? -1.345 3.050 -33.836 1.00 74.88 294 ASP A N 1
ATOM 2422 C CA . ASP A 1 294 ? -2.186 3.924 -34.651 1.00 74.88 294 ASP A CA 1
ATOM 2423 C C . ASP A 1 294 ? -2.651 3.235 -35.949 1.00 74.88 294 ASP A C 1
ATOM 2425 O O . ASP A 1 294 ? -2.300 2.090 -36.242 1.00 74.88 294 ASP A O 1
ATOM 2429 N N . GLU A 1 295 ? -3.460 3.939 -36.743 1.00 73.50 295 GLU A N 1
ATOM 2430 C CA . GLU A 1 295 ? -3.993 3.433 -38.018 1.00 73.50 295 GLU A CA 1
ATOM 2431 C C . GLU A 1 295 ? -2.896 3.130 -39.054 1.00 73.50 295 GLU A C 1
ATOM 2433 O O . GLU A 1 295 ? -3.085 2.285 -39.931 1.00 73.50 295 GLU A O 1
ATOM 2438 N N . ASN A 1 296 ? -1.725 3.762 -38.924 1.00 72.38 296 ASN A N 1
ATOM 2439 C CA . ASN A 1 296 ? -0.557 3.522 -39.771 1.00 72.38 296 ASN A CA 1
ATOM 2440 C C . ASN A 1 296 ? 0.304 2.354 -39.271 1.00 72.38 296 ASN A C 1
ATOM 2442 O O . ASN A 1 296 ? 1.309 2.020 -39.897 1.00 72.38 296 ASN A O 1
ATOM 2446 N N . LYS A 1 297 ? -0.119 1.693 -38.188 1.00 70.06 297 LYS A N 1
ATOM 2447 C CA . LYS A 1 297 ? 0.612 0.646 -37.472 1.00 70.06 297 LYS A CA 1
ATOM 2448 C C . LYS A 1 297 ? 1.926 1.121 -36.838 1.00 70.06 297 LYS A C 1
ATOM 2450 O O . LYS A 1 297 ? 2.800 0.300 -36.551 1.00 70.06 297 LYS A O 1
ATOM 2455 N N . CYS A 1 298 ? 2.051 2.418 -36.566 1.00 73.31 298 CYS A N 1
ATOM 2456 C CA . CYS A 1 298 ? 3.130 2.941 -35.742 1.00 73.31 298 CYS A CA 1
ATOM 2457 C C . CYS A 1 298 ? 2.891 2.525 -34.291 1.00 73.31 298 CYS A C 1
ATOM 2459 O O . CYS A 1 298 ? 1.821 2.752 -33.719 1.00 73.31 298 CYS A O 1
ATOM 2461 N N . MET A 1 299 ? 3.911 1.928 -33.687 1.00 74.81 299 MET A N 1
ATOM 2462 C CA . MET A 1 299 ? 3.942 1.601 -32.272 1.00 74.81 299 MET A CA 1
ATOM 2463 C C . MET A 1 299 ? 4.364 2.826 -31.483 1.00 74.81 299 MET A C 1
ATOM 2465 O O . MET A 1 299 ? 5.447 3.383 -31.665 1.00 74.81 299 MET A O 1
ATOM 2469 N N . ILE A 1 300 ? 3.486 3.246 -30.586 1.00 74.25 300 ILE A N 1
ATOM 2470 C CA . ILE A 1 300 ? 3.646 4.461 -29.808 1.00 74.25 300 ILE A CA 1
ATOM 2471 C C . ILE A 1 300 ? 3.748 4.069 -28.340 1.00 74.25 300 ILE A C 1
ATOM 2473 O O . ILE A 1 300 ? 2.771 3.633 -27.721 1.00 74.25 300 ILE A O 1
ATOM 2477 N N . PHE A 1 301 ? 4.939 4.274 -27.785 1.00 72.75 301 PHE A N 1
ATOM 2478 C CA . PHE A 1 301 ? 5.192 4.205 -26.358 1.00 72.75 301 PHE A CA 1
ATOM 2479 C C . PHE A 1 301 ? 4.896 5.546 -25.712 1.00 72.75 301 PHE A C 1
ATOM 2481 O O . PHE A 1 301 ? 5.532 6.570 -25.982 1.00 72.75 301 PHE A O 1
ATOM 2488 N N . GLN A 1 302 ? 3.920 5.524 -24.816 1.00 65.69 302 GLN A N 1
ATOM 2489 C CA . GLN A 1 302 ? 3.530 6.674 -24.018 1.00 65.69 302 GLN A CA 1
ATOM 2490 C C . GLN A 1 302 ? 3.764 6.380 -22.543 1.00 65.69 302 GLN A C 1
ATOM 2492 O O . GLN A 1 302 ? 3.382 5.325 -22.027 1.00 65.69 302 GLN A O 1
ATOM 2497 N N . TYR A 1 303 ? 4.345 7.361 -21.854 1.00 57.19 303 TYR A N 1
ATOM 2498 C CA . TYR A 1 303 ? 4.178 7.466 -20.411 1.00 57.19 303 TYR A CA 1
ATOM 2499 C C . TYR A 1 303 ? 2.807 8.024 -20.101 1.00 57.19 303 TYR A C 1
ATOM 2501 O O . TYR A 1 303 ? 1.991 8.290 -20.980 1.00 57.19 303 TYR A O 1
ATOM 2509 N N . THR A 1 304 ? 2.546 8.260 -18.824 1.00 47.75 304 THR A N 1
ATOM 2510 C CA . THR A 1 304 ? 1.315 8.894 -18.372 1.00 47.75 304 THR A CA 1
ATOM 2511 C C . THR A 1 304 ? 1.193 10.379 -18.784 1.00 47.75 304 THR A C 1
ATOM 2513 O O . THR A 1 304 ? 0.670 11.192 -18.026 1.00 47.75 304 THR A O 1
ATOM 2516 N N . THR A 1 305 ? 1.747 10.759 -19.936 1.00 50.59 305 THR A N 1
ATOM 2517 C CA . THR A 1 305 ? 1.835 12.093 -20.525 1.00 50.59 305 THR A CA 1
ATOM 2518 C C . THR A 1 305 ? 1.086 12.128 -21.859 1.00 50.59 305 THR A C 1
ATOM 2520 O O . THR A 1 305 ? 1.004 11.108 -22.537 1.00 50.59 305 THR A O 1
ATOM 2523 N N . PRO A 1 306 ? 0.560 13.294 -22.276 1.00 47.06 306 PRO A N 1
ATOM 2524 C CA . PRO A 1 306 ? -0.099 13.440 -23.574 1.00 47.06 306 PRO A CA 1
ATOM 2525 C C . PRO A 1 306 ? 0.877 13.348 -24.757 1.00 47.06 306 PRO A C 1
ATOM 2527 O O . PRO A 1 306 ? 0.437 13.154 -25.883 1.00 47.06 306 PRO A O 1
ATOM 2530 N N . MET A 1 307 ? 2.186 13.475 -24.510 1.00 57.75 307 MET A N 1
ATOM 2531 C CA . MET A 1 307 ? 3.218 13.296 -25.530 1.00 57.75 307 MET A CA 1
ATOM 2532 C C . MET A 1 307 ? 3.757 11.860 -25.518 1.00 57.75 307 MET A C 1
ATOM 2534 O O . MET A 1 307 ? 4.005 11.327 -24.427 1.00 57.75 307 MET A O 1
ATOM 253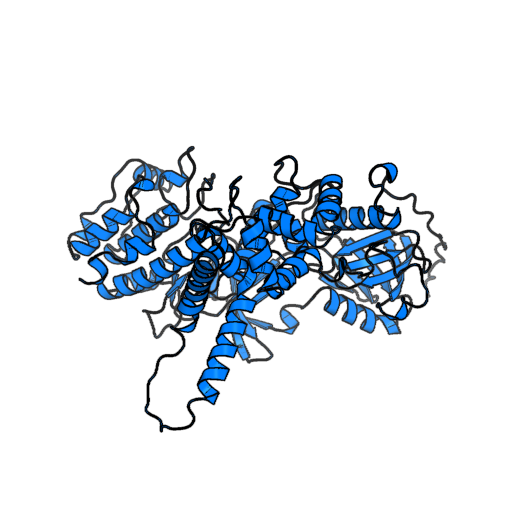8 N N . PRO A 1 308 ? 3.969 11.250 -26.699 1.00 61.25 308 PRO A N 1
ATOM 2539 C CA . PRO A 1 308 ? 4.676 9.985 -26.813 1.00 61.25 308 PRO A CA 1
ATOM 2540 C C . PRO A 1 308 ? 6.130 10.154 -26.390 1.00 61.25 308 PRO A C 1
ATOM 2542 O O . PRO A 1 308 ? 6.769 11.156 -26.703 1.00 61.25 308 PRO A O 1
ATOM 2545 N N . ARG A 1 309 ? 6.651 9.163 -25.664 1.00 74.25 309 ARG A N 1
ATOM 2546 C CA . ARG A 1 309 ? 8.082 9.102 -25.369 1.00 74.25 309 ARG A CA 1
ATOM 2547 C C . ARG A 1 309 ? 8.858 8.653 -26.594 1.00 74.25 309 ARG A C 1
ATOM 2549 O O . ARG A 1 309 ? 9.963 9.134 -26.824 1.00 74.25 309 ARG A O 1
ATOM 2556 N N . MET A 1 310 ? 8.289 7.694 -27.311 1.00 83.38 310 MET A N 1
ATOM 2557 C CA . MET A 1 310 ? 8.917 7.064 -28.450 1.00 83.38 310 MET A CA 1
ATOM 2558 C C . MET A 1 310 ? 7.836 6.546 -29.383 1.00 83.38 310 MET A C 1
ATOM 2560 O O . MET A 1 310 ? 6.888 5.890 -28.953 1.00 83.38 310 MET A O 1
ATOM 2564 N N . THR A 1 311 ? 8.009 6.833 -30.662 1.00 85.62 311 THR A N 1
ATOM 2565 C CA . THR A 1 311 ? 7.164 6.325 -31.734 1.00 85.62 311 THR A CA 1
ATOM 2566 C C . THR A 1 311 ? 8.072 5.624 -32.724 1.00 85.62 311 THR A C 1
ATOM 2568 O O . THR A 1 311 ? 9.070 6.205 -33.149 1.00 85.62 311 THR A O 1
ATOM 2571 N N . PHE A 1 312 ? 7.754 4.389 -33.086 1.00 88.25 312 PHE A N 1
ATOM 2572 C CA . PHE A 1 312 ? 8.503 3.651 -34.095 1.00 88.25 312 PHE A CA 1
ATOM 2573 C C . PHE A 1 312 ? 7.598 2.718 -34.892 1.00 88.25 312 PHE A C 1
ATOM 2575 O O . PHE A 1 312 ? 6.523 2.344 -34.433 1.00 88.25 312 PHE A O 1
ATOM 2582 N N . GLU A 1 313 ? 8.047 2.301 -36.069 1.00 87.62 313 GLU A N 1
ATOM 2583 C CA . GLU A 1 313 ? 7.401 1.237 -36.840 1.00 87.62 313 GLU A CA 1
ATOM 2584 C C . GLU A 1 313 ? 8.394 0.102 -37.139 1.00 87.62 313 GLU A C 1
ATOM 2586 O O . GLU A 1 313 ? 9.550 0.369 -37.487 1.00 87.62 313 GLU A O 1
ATOM 2591 N N . PRO A 1 314 ? 7.994 -1.177 -37.010 1.00 86.69 314 PRO A N 1
ATOM 2592 C CA . PRO A 1 314 ? 8.783 -2.287 -37.532 1.00 86.69 314 PRO A CA 1
ATOM 2593 C C . PRO A 1 314 ? 8.936 -2.177 -39.051 1.00 86.69 314 PRO A C 1
ATOM 2595 O O . PRO A 1 314 ? 7.946 -2.021 -39.767 1.00 86.69 314 PRO A O 1
ATOM 2598 N N . ARG A 1 315 ? 10.158 -2.347 -39.573 1.00 82.19 315 ARG A N 1
ATOM 2599 C CA . ARG A 1 315 ? 10.415 -2.240 -41.025 1.00 82.19 315 ARG A CA 1
ATOM 2600 C C . ARG A 1 315 ? 9.622 -3.266 -41.844 1.00 82.19 315 ARG A C 1
ATOM 2602 O O . ARG A 1 315 ? 9.218 -3.002 -42.974 1.00 82.19 315 ARG A O 1
ATOM 2609 N N . SER A 1 316 ? 9.404 -4.453 -41.275 1.00 77.75 316 SER A N 1
ATOM 2610 C CA . SER A 1 316 ? 8.571 -5.496 -41.874 1.00 77.75 316 SER A CA 1
ATOM 2611 C C . SER A 1 316 ? 7.167 -5.468 -41.282 1.00 77.75 316 SER A C 1
ATOM 2613 O O . SER A 1 316 ? 6.981 -5.763 -40.101 1.00 77.75 316 SER A O 1
ATOM 2615 N N . ARG A 1 317 ? 6.163 -5.216 -42.131 1.00 64.19 317 ARG A N 1
ATOM 2616 C CA . ARG A 1 317 ? 4.744 -5.229 -41.734 1.00 64.19 317 ARG A CA 1
ATOM 2617 C C . ARG A 1 317 ? 4.271 -6.569 -41.165 1.00 64.19 317 ARG A C 1
ATOM 2619 O O . ARG A 1 317 ? 3.317 -6.576 -40.398 1.00 64.19 317 ARG A O 1
ATOM 2626 N N . TYR A 1 318 ? 4.932 -7.673 -41.514 1.00 65.44 318 TYR A N 1
ATOM 2627 C CA . TYR A 1 318 ? 4.619 -9.008 -40.993 1.00 65.44 318 TYR A CA 1
ATOM 2628 C C . TYR A 1 318 ? 5.085 -9.216 -39.549 1.00 65.44 318 TYR A C 1
ATOM 2630 O O . TYR A 1 318 ? 4.565 -10.092 -38.875 1.00 65.44 318 TYR A O 1
ATOM 2638 N N . LYS A 1 319 ? 6.030 -8.402 -39.059 1.00 77.12 319 LYS A N 1
ATOM 2639 C CA . LYS A 1 319 ? 6.528 -8.485 -37.679 1.00 77.12 319 LYS A CA 1
ATOM 2640 C C . LYS A 1 319 ? 5.736 -7.620 -36.697 1.00 77.12 319 LYS A C 1
ATOM 2642 O O . LYS A 1 319 ? 6.069 -7.605 -35.521 1.00 77.12 319 LYS A O 1
ATOM 2647 N N . ILE A 1 320 ? 4.741 -6.853 -37.150 1.00 81.50 320 ILE A N 1
ATOM 2648 C CA . ILE A 1 320 ? 4.017 -5.908 -36.284 1.00 81.50 320 ILE A CA 1
ATOM 2649 C C . ILE A 1 320 ? 3.299 -6.651 -35.158 1.00 81.50 320 ILE A C 1
ATOM 2651 O O . ILE A 1 320 ? 3.423 -6.255 -34.005 1.00 81.50 320 ILE A O 1
ATOM 2655 N N . ASP A 1 321 ? 2.635 -7.759 -35.470 1.00 82.00 321 ASP A N 1
ATOM 2656 C CA . ASP A 1 321 ? 1.933 -8.5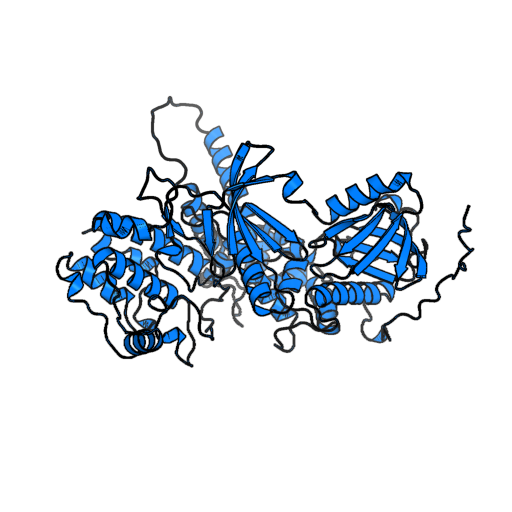49 -34.459 1.00 82.00 321 ASP A CA 1
ATOM 2657 C C . ASP A 1 321 ? 2.925 -9.204 -33.481 1.00 82.00 321 ASP A C 1
ATOM 2659 O O . ASP A 1 321 ? 2.691 -9.199 -32.272 1.00 82.00 321 ASP A O 1
ATOM 2663 N N . ASP A 1 322 ? 4.078 -9.677 -33.974 1.00 86.44 322 ASP A N 1
ATOM 2664 C CA . ASP A 1 322 ? 5.152 -10.219 -33.132 1.00 86.44 322 ASP A CA 1
ATOM 2665 C C . ASP A 1 322 ? 5.708 -9.150 -32.180 1.00 86.44 322 ASP A C 1
ATOM 2667 O O . ASP A 1 322 ? 5.835 -9.384 -30.978 1.00 86.44 322 ASP A O 1
ATOM 2671 N N . TRP A 1 323 ? 6.000 -7.950 -32.699 1.00 87.56 323 TRP A N 1
ATOM 2672 C CA . TRP A 1 323 ? 6.451 -6.815 -31.895 1.00 87.56 323 TRP A CA 1
ATOM 2673 C C . TRP A 1 323 ? 5.401 -6.438 -30.852 1.00 87.56 323 TRP A C 1
ATOM 2675 O O . TRP A 1 323 ? 5.743 -6.278 -29.683 1.00 87.56 323 TRP A O 1
ATOM 2685 N N . GLU A 1 324 ? 4.124 -6.349 -31.225 1.00 85.38 324 GLU A N 1
ATOM 2686 C CA . GLU A 1 324 ? 3.049 -6.017 -30.291 1.00 85.38 324 GLU A CA 1
ATOM 2687 C C . GLU A 1 324 ? 2.962 -7.048 -29.162 1.00 85.38 324 GLU A C 1
ATOM 2689 O O . GLU A 1 324 ? 2.905 -6.674 -27.986 1.00 85.38 324 GLU A O 1
ATOM 2694 N N . GLN A 1 325 ? 2.969 -8.339 -29.500 1.00 84.31 325 GLN A N 1
ATOM 2695 C CA . GLN A 1 325 ? 2.897 -9.419 -28.520 1.00 84.31 325 GLN A CA 1
ATOM 2696 C C . GLN A 1 325 ? 4.093 -9.398 -27.570 1.00 84.31 325 GLN A C 1
ATOM 2698 O O . GLN A 1 325 ? 3.904 -9.479 -26.355 1.00 84.31 325 GLN A O 1
ATOM 2703 N N . GLN A 1 326 ? 5.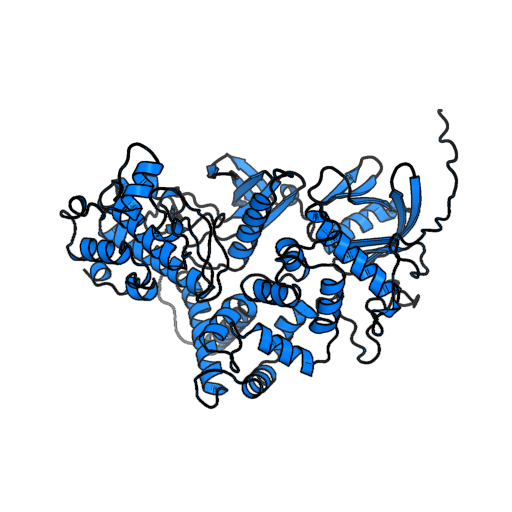310 -9.243 -28.096 1.00 86.12 326 GLN A N 1
ATOM 2704 C CA . GLN A 1 326 ? 6.518 -9.233 -27.274 1.00 86.12 326 GLN A CA 1
ATOM 2705 C C . GLN A 1 326 ? 6.583 -7.997 -26.382 1.00 86.12 326 GLN A C 1
ATOM 2707 O O . GLN A 1 326 ? 6.835 -8.130 -25.191 1.00 86.12 326 GLN A O 1
ATOM 2712 N N . LEU A 1 327 ? 6.253 -6.809 -26.892 1.00 86.19 327 LEU A N 1
ATOM 2713 C CA . LEU A 1 327 ? 6.217 -5.583 -26.089 1.00 86.19 327 LEU A CA 1
ATOM 2714 C C . LEU A 1 327 ? 5.155 -5.643 -24.989 1.00 86.19 327 LEU A C 1
ATOM 2716 O O . LEU A 1 327 ? 5.416 -5.222 -23.861 1.00 86.19 327 LEU A O 1
ATOM 2720 N N . LYS A 1 328 ? 3.965 -6.186 -25.283 1.00 82.75 328 LYS A N 1
ATOM 2721 C CA . LYS A 1 328 ? 2.926 -6.396 -24.264 1.00 82.75 328 LYS A CA 1
ATOM 2722 C C . LYS A 1 328 ? 3.367 -7.395 -23.205 1.00 82.75 328 LYS A C 1
ATOM 2724 O O . LYS A 1 328 ? 3.151 -7.138 -22.024 1.00 82.75 328 LYS A O 1
ATOM 2729 N N . LYS A 1 329 ? 3.986 -8.504 -23.616 1.00 83.12 329 LYS A N 1
ATOM 2730 C CA . LYS A 1 329 ? 4.494 -9.544 -22.715 1.00 83.12 329 LYS A CA 1
ATOM 2731 C C . LYS A 1 329 ? 5.596 -8.993 -21.808 1.00 83.12 329 LYS A C 1
ATOM 2733 O O . LYS A 1 329 ? 5.487 -9.096 -20.593 1.00 83.12 329 LYS A O 1
ATOM 2738 N N . SER A 1 330 ? 6.602 -8.357 -22.397 1.00 79.81 330 SER A N 1
ATOM 2739 C CA . SER A 1 330 ? 7.751 -7.766 -21.709 1.00 79.81 330 SER A CA 1
ATOM 2740 C C . SER A 1 330 ? 7.411 -6.554 -20.843 1.00 79.81 330 SER A C 1
ATOM 2742 O O . SER A 1 330 ? 8.076 -6.294 -19.851 1.00 79.81 330 SER A O 1
ATOM 2744 N N . GLY A 1 331 ? 6.388 -5.775 -21.189 1.00 75.62 331 GLY A N 1
ATOM 2745 C CA . GLY A 1 331 ? 5.943 -4.659 -20.351 1.00 75.62 331 GLY A CA 1
ATOM 2746 C C . GLY A 1 331 ? 4.849 -5.014 -19.342 1.00 75.62 331 GLY A C 1
ATOM 2747 O O . GLY A 1 331 ? 4.441 -4.129 -18.590 1.00 75.62 331 GLY A O 1
ATOM 2748 N N . ASP A 1 332 ? 4.345 -6.256 -19.354 1.00 73.25 332 ASP A N 1
ATOM 2749 C CA . ASP A 1 332 ? 3.095 -6.670 -18.689 1.00 73.25 332 ASP A CA 1
ATOM 2750 C C . ASP A 1 332 ? 1.931 -5.695 -18.987 1.00 73.25 332 ASP A C 1
ATOM 2752 O O . ASP A 1 332 ? 1.152 -5.292 -18.120 1.00 73.25 332 ASP A O 1
ATOM 2756 N N . ILE A 1 333 ? 1.834 -5.252 -20.247 1.00 74.50 333 ILE A N 1
ATOM 2757 C CA . ILE A 1 333 ? 0.883 -4.224 -20.689 1.00 74.50 333 ILE A CA 1
ATOM 2758 C C . ILE A 1 333 ? -0.462 -4.888 -20.995 1.00 74.50 333 ILE A C 1
ATOM 2760 O O . ILE A 1 333 ? -0.765 -5.234 -22.140 1.00 74.50 333 ILE A O 1
ATOM 2764 N N . LYS A 1 334 ? -1.294 -5.043 -19.964 1.00 76.50 334 LYS A N 1
ATOM 2765 C CA . LYS A 1 334 ? -2.687 -5.510 -20.079 1.00 76.50 334 LYS A CA 1
ATOM 2766 C C . LYS A 1 334 ? -3.646 -4.321 -20.065 1.00 76.50 334 LYS A C 1
ATOM 2768 O O . LYS A 1 334 ? -3.478 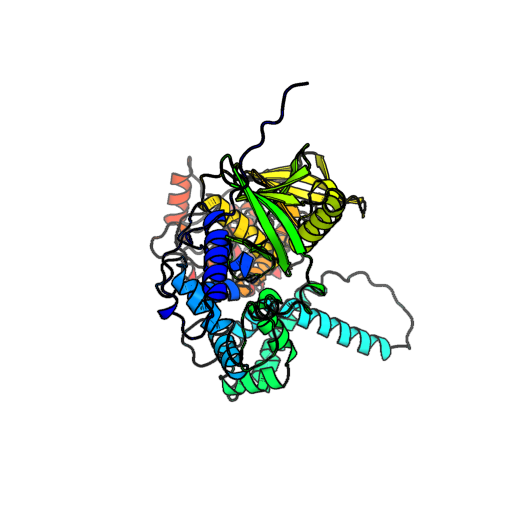-3.400 -19.264 1.00 76.50 334 LYS A O 1
ATOM 2773 N N . LYS A 1 335 ? -4.670 -4.310 -20.929 1.00 81.00 335 LYS A N 1
ATOM 2774 C CA . LYS A 1 335 ? -5.715 -3.270 -20.878 1.00 81.00 335 LYS A CA 1
ATOM 2775 C C . LYS A 1 335 ? -6.856 -3.749 -19.989 1.00 81.00 335 LYS A C 1
ATOM 2777 O O . LYS A 1 335 ? -7.282 -4.892 -20.089 1.00 81.00 335 LYS A O 1
ATOM 2782 N N . PHE A 1 336 ? -7.418 -2.838 -19.191 1.00 86.50 336 PHE A N 1
ATOM 2783 C CA . PHE A 1 336 ? -8.592 -3.116 -18.352 1.00 86.50 336 PHE A CA 1
ATOM 2784 C C . PHE A 1 336 ? -9.708 -3.822 -19.140 1.00 86.50 336 PHE A C 1
ATOM 2786 O O . PHE A 1 336 ? -10.193 -4.866 -18.728 1.00 86.50 336 PHE A O 1
ATOM 2793 N N . ARG A 1 337 ? -10.040 -3.299 -20.328 1.00 88.31 337 ARG A N 1
ATOM 2794 C CA . ARG A 1 337 ? -11.102 -3.826 -21.202 1.00 88.31 337 ARG A CA 1
ATOM 2795 C C . ARG A 1 337 ? -10.850 -5.238 -21.733 1.00 88.31 337 ARG A C 1
ATOM 2797 O O . ARG A 1 337 ? -11.784 -5.861 -22.228 1.00 88.31 337 ARG A O 1
ATOM 2804 N N . ASP A 1 338 ? -9.612 -5.721 -21.684 1.00 87.06 338 ASP A N 1
ATOM 2805 C CA . ASP A 1 338 ? -9.278 -7.069 -22.145 1.00 87.06 338 ASP A CA 1
ATOM 2806 C C . ASP A 1 338 ? -9.688 -8.105 -21.083 1.00 87.06 338 ASP A C 1
ATOM 2808 O O . ASP A 1 338 ? -10.019 -9.233 -21.427 1.00 87.06 338 ASP A O 1
ATOM 2812 N N . LEU A 1 339 ? -9.739 -7.702 -19.807 1.00 89.94 339 LEU A N 1
ATOM 2813 C CA . LEU A 1 339 ? -9.972 -8.587 -18.659 1.00 89.94 339 LEU A CA 1
ATOM 2814 C C . LEU A 1 339 ? -11.294 -8.317 -17.930 1.00 89.94 339 LEU A C 1
ATOM 2816 O O . LEU A 1 339 ? -11.863 -9.227 -17.330 1.00 89.94 339 LEU A O 1
ATOM 2820 N N . TYR A 1 340 ? -11.790 -7.082 -17.997 1.00 95.88 340 TYR A N 1
ATOM 2821 C CA . TYR A 1 340 ? -12.925 -6.607 -17.217 1.00 95.88 340 TYR A CA 1
ATOM 2822 C C . TYR A 1 340 ? -13.949 -5.868 -18.079 1.00 95.88 340 TYR A C 1
ATOM 2824 O O . TYR A 1 340 ? -13.613 -5.207 -19.068 1.00 95.88 340 TYR A O 1
ATOM 2832 N N . GLU A 1 341 ? -15.205 -5.949 -17.662 1.00 96.81 341 GLU A N 1
ATOM 2833 C CA . GLU A 1 341 ? -16.310 -5.116 -18.125 1.00 96.81 341 GLU A CA 1
ATOM 2834 C C . GLU A 1 341 ? -16.714 -4.145 -17.009 1.00 96.81 341 GLU A C 1
ATOM 2836 O O . GLU A 1 341 ? -16.909 -4.553 -15.867 1.00 96.81 341 GLU A O 1
ATOM 2841 N N . LEU A 1 342 ? -16.789 -2.846 -17.313 1.00 96.75 342 LEU A N 1
ATOM 2842 C CA . LEU A 1 342 ? -17.164 -1.825 -16.332 1.00 96.75 342 LEU A CA 1
ATOM 2843 C C . LEU A 1 342 ? -18.678 -1.871 -16.088 1.00 96.75 342 LEU A C 1
ATOM 2845 O O . LEU A 1 342 ? -19.446 -1.766 -17.039 1.00 96.75 342 LEU A O 1
ATOM 2849 N N . GLY A 1 343 ? -19.091 -1.982 -14.829 1.00 96.75 343 GLY A N 1
ATOM 2850 C CA . GLY A 1 343 ? -20.497 -1.986 -14.428 1.00 96.75 343 GLY A CA 1
ATOM 2851 C C . GLY A 1 343 ? -20.980 -0.632 -13.896 1.00 96.75 343 GLY A C 1
ATOM 2852 O O . GLY A 1 343 ? -20.555 0.426 -14.361 1.00 96.75 343 GLY A O 1
ATOM 2853 N N . TYR A 1 344 ? -21.886 -0.661 -12.917 1.00 95.44 344 TYR A N 1
ATOM 2854 C CA . TYR A 1 344 ? -22.542 0.530 -12.373 1.00 95.44 344 TYR A CA 1
ATOM 2855 C C . TYR A 1 344 ? -21.705 1.240 -11.300 1.00 95.44 344 TYR A C 1
ATOM 2857 O O . TYR A 1 344 ? -20.779 0.674 -10.718 1.00 95.44 344 TYR A O 1
ATOM 2865 N N . HIS A 1 345 ? -22.019 2.514 -11.067 1.00 95.69 345 HIS A N 1
ATOM 2866 C CA . HIS A 1 345 ? -21.381 3.355 -10.053 1.00 95.69 345 HIS A CA 1
ATOM 2867 C C . HIS A 1 345 ? -21.813 2.929 -8.644 1.00 95.69 345 HIS A C 1
ATOM 2869 O O . HIS A 1 345 ? -23.002 2.735 -8.408 1.00 95.69 345 HIS A O 1
ATOM 2875 N N . ILE A 1 346 ? -20.856 2.789 -7.721 1.00 91.50 346 ILE A N 1
ATOM 2876 C CA . ILE A 1 346 ? -21.115 2.348 -6.337 1.00 91.50 346 ILE A CA 1
ATOM 2877 C C . ILE A 1 346 ? -20.674 3.352 -5.272 1.00 91.50 346 ILE A C 1
ATOM 2879 O O . ILE A 1 346 ? -21.107 3.247 -4.130 1.00 91.50 346 ILE A O 1
ATOM 2883 N N . GLY A 1 347 ? -19.832 4.335 -5.609 1.00 86.25 347 GLY A N 1
ATOM 2884 C CA . GLY A 1 347 ? -19.389 5.310 -4.614 1.00 86.25 347 GLY A CA 1
ATOM 2885 C C . GLY A 1 347 ? -18.408 6.365 -5.110 1.00 86.25 347 GLY A C 1
ATOM 2886 O O . GLY A 1 347 ? -17.916 6.338 -6.243 1.00 86.25 347 GLY A O 1
ATOM 2887 N N . HIS A 1 348 ? -18.116 7.325 -4.240 1.00 82.81 348 HIS A N 1
ATOM 2888 C CA . HIS A 1 348 ? -17.148 8.391 -4.472 1.00 82.81 348 HIS A CA 1
ATOM 2889 C C . HIS A 1 348 ? -16.141 8.424 -3.326 1.00 82.81 348 HIS A C 1
ATOM 2891 O O . HIS A 1 348 ? -16.531 8.413 -2.165 1.00 82.81 348 HIS A O 1
ATOM 2897 N N . GLY A 1 349 ? -14.855 8.495 -3.659 1.00 69.31 349 GLY A N 1
ATOM 2898 C CA . GLY A 1 349 ? -13.815 8.884 -2.711 1.00 69.31 349 GLY A CA 1
ATOM 2899 C C . GLY A 1 349 ? -13.424 10.346 -2.917 1.00 69.31 349 GLY A C 1
ATOM 2900 O O . GLY A 1 349 ? -13.851 10.998 -3.872 1.00 69.31 349 GLY A O 1
ATOM 2901 N N . LYS A 1 350 ? -12.536 10.861 -2.062 1.00 67.94 350 LYS A N 1
ATOM 2902 C CA . LYS A 1 350 ? -12.073 12.263 -2.114 1.00 67.94 350 LYS A CA 1
ATOM 2903 C C . LYS A 1 350 ? -11.511 12.674 -3.485 1.00 67.94 350 LYS A C 1
ATOM 2905 O O . LYS A 1 350 ? -11.700 13.805 -3.925 1.00 67.94 350 LYS A O 1
ATOM 2910 N N . PHE A 1 351 ? -10.833 11.747 -4.165 1.00 72.25 351 PHE A N 1
ATOM 2911 C CA . PHE A 1 351 ? -10.221 11.958 -5.486 1.00 72.25 351 PHE A CA 1
ATOM 2912 C C . PHE A 1 351 ? -10.543 10.836 -6.484 1.00 72.25 351 PHE A C 1
ATOM 2914 O O . PHE A 1 351 ? -9.911 10.729 -7.542 1.00 72.25 351 PHE A O 1
ATOM 2921 N N . SER A 1 352 ? -11.515 9.988 -6.150 1.00 85.56 352 SER A N 1
ATOM 2922 C CA . SER A 1 352 ? -11.826 8.774 -6.893 1.00 85.56 352 SER A CA 1
ATOM 2923 C C . SER A 1 352 ? -13.323 8.595 -7.097 1.00 85.56 352 SER A C 1
ATOM 2925 O O . SER A 1 352 ? -14.160 9.149 -6.386 1.00 85.56 352 SER A O 1
ATOM 2927 N N . VAL A 1 353 ? -13.664 7.793 -8.093 1.00 91.12 353 VAL A N 1
ATOM 2928 C CA . VAL A 1 353 ? -15.015 7.273 -8.300 1.00 91.12 353 VAL A CA 1
ATOM 2929 C C . VAL A 1 353 ? -14.924 5.759 -8.356 1.00 91.12 353 VAL A C 1
ATOM 2931 O O . VAL A 1 353 ? -13.977 5.231 -8.937 1.00 91.12 353 VAL A O 1
ATOM 2934 N N . VAL A 1 354 ? -15.867 5.065 -7.737 1.00 93.62 354 VAL A N 1
ATOM 2935 C CA . VAL A 1 354 ? -15.843 3.606 -7.620 1.00 93.62 354 VAL A CA 1
ATOM 2936 C C . VAL A 1 354 ? -17.015 3.027 -8.400 1.00 93.62 354 VAL A C 1
ATOM 2938 O O . VAL A 1 354 ? -18.140 3.518 -8.295 1.00 93.62 354 VAL A O 1
ATOM 2941 N N . TYR A 1 355 ? -16.740 2.007 -9.205 1.00 96.50 355 TYR A N 1
ATOM 2942 C CA . TYR A 1 355 ? -17.726 1.257 -9.984 1.00 96.50 355 TYR A CA 1
ATOM 2943 C C . TYR A 1 355 ? -17.585 -0.236 -9.686 1.00 96.50 355 TYR A C 1
ATOM 2945 O O . TYR A 1 355 ? -16.533 -0.674 -9.228 1.00 96.50 355 TYR A O 1
ATOM 2953 N N . THR A 1 356 ? -18.601 -1.035 -9.989 1.00 97.31 356 THR A N 1
ATOM 2954 C CA . THR A 1 356 ? -18.416 -2.487 -10.139 1.00 97.31 356 THR A CA 1
ATOM 2955 C C . THR A 1 356 ? -17.655 -2.802 -11.431 1.00 97.31 356 THR A C 1
ATOM 2957 O O . THR A 1 356 ? -17.715 -2.029 -12.390 1.00 97.31 356 THR A O 1
ATOM 2960 N N . ALA A 1 357 ? -16.993 -3.951 -11.498 1.00 97.50 357 ALA A N 1
ATOM 2961 C CA . ALA A 1 357 ? -16.395 -4.504 -12.705 1.00 97.50 357 ALA A CA 1
ATOM 2962 C C . ALA A 1 357 ? -16.587 -6.026 -12.748 1.00 97.50 357 ALA A C 1
ATOM 2964 O O . ALA A 1 357 ? -16.309 -6.708 -11.765 1.00 97.50 357 ALA A O 1
ATOM 2965 N N . LEU A 1 358 ? -17.038 -6.564 -13.878 1.00 97.81 358 LEU A N 1
ATOM 2966 C CA . LEU A 1 358 ? -17.188 -8.003 -14.087 1.00 97.81 358 LEU A CA 1
ATOM 2967 C C . LEU A 1 358 ? -15.916 -8.561 -14.729 1.00 97.81 358 LEU A C 1
ATOM 2969 O O . LEU A 1 358 ? -15.502 -8.104 -15.795 1.00 97.81 358 LEU A O 1
ATOM 2973 N N . GLU A 1 359 ? -15.277 -9.536 -14.091 1.00 96.88 359 GLU A N 1
ATOM 2974 C CA . GLU A 1 359 ? -14.132 -10.237 -14.670 1.00 96.88 359 GLU A CA 1
ATOM 2975 C C . GLU A 1 359 ? -14.590 -11.227 -15.744 1.00 96.88 359 GLU A C 1
ATOM 2977 O O . GLU A 1 359 ? -15.329 -12.166 -15.455 1.00 96.88 359 GLU A O 1
ATOM 2982 N N . LYS A 1 360 ? -14.085 -11.077 -16.969 1.00 94.56 360 LYS A N 1
ATOM 2983 C CA . LYS A 1 360 ? -14.549 -11.851 -18.132 1.00 94.56 360 LYS A CA 1
ATOM 2984 C C . LYS A 1 360 ? -14.285 -13.352 -18.027 1.00 94.56 360 LYS A C 1
ATOM 2986 O O . LYS A 1 360 ? -15.086 -14.149 -18.496 1.00 94.56 360 LYS A O 1
ATOM 2991 N N . ASN A 1 361 ? -13.164 -13.741 -17.423 1.00 92.44 361 ASN A N 1
ATOM 2992 C CA . ASN A 1 361 ? -12.748 -15.146 -17.384 1.00 92.44 361 ASN A CA 1
ATOM 2993 C C . ASN A 1 361 ? -13.444 -15.949 -16.279 1.00 92.44 361 ASN A C 1
ATOM 2995 O O . ASN A 1 361 ? -13.560 -17.165 -16.389 1.00 92.44 361 ASN A O 1
ATOM 2999 N N . THR A 1 362 ? -13.869 -15.288 -15.201 1.00 94.69 362 THR A N 1
ATOM 3000 C CA . THR A 1 362 ? -14.409 -15.945 -13.997 1.00 94.69 362 THR A CA 1
ATOM 3001 C C . THR A 1 362 ? -15.862 -15.575 -13.721 1.00 94.69 362 THR A C 1
ATOM 3003 O O . THR A 1 362 ? -16.488 -16.190 -12.863 1.00 94.69 362 THR A O 1
ATOM 3006 N N . ASN A 1 363 ? -16.391 -14.554 -14.404 1.00 94.25 363 ASN A N 1
ATOM 3007 C CA . ASN A 1 363 ? -17.664 -13.899 -14.103 1.00 94.25 363 ASN A CA 1
ATOM 3008 C C . ASN A 1 363 ? -17.780 -13.400 -12.653 1.00 94.25 363 ASN A C 1
ATOM 3010 O O . ASN A 1 363 ? -18.883 -13.208 -12.144 1.00 94.25 363 ASN A O 1
ATOM 3014 N N . LYS A 1 364 ? -16.652 -13.175 -11.970 1.00 96.50 364 LYS A N 1
ATOM 3015 C CA . LYS A 1 364 ? -16.644 -12.622 -10.616 1.00 96.50 364 LYS A CA 1
ATOM 3016 C C . LYS A 1 364 ? -16.769 -11.099 -10.654 1.00 96.50 364 LYS A C 1
ATOM 3018 O O . LYS A 1 364 ? -16.089 -10.436 -11.439 1.00 96.50 364 LYS A O 1
ATOM 3023 N N . THR A 1 365 ? -17.597 -10.549 -9.769 1.00 97.12 365 THR A N 1
ATOM 3024 C CA . THR A 1 365 ? -17.728 -9.101 -9.565 1.00 97.12 365 THR A CA 1
ATOM 3025 C C . THR A 1 365 ? -16.602 -8.567 -8.681 1.00 97.12 365 THR A C 1
ATOM 3027 O O . THR A 1 365 ? -16.272 -9.140 -7.642 1.00 97.12 365 THR A O 1
ATOM 3030 N N . TRP A 1 366 ? -16.039 -7.440 -9.098 1.00 97.81 366 TRP A N 1
ATOM 3031 C CA . TRP A 1 366 ? -14.988 -6.682 -8.428 1.00 97.81 366 TRP A CA 1
ATOM 3032 C C . TRP A 1 366 ? -15.409 -5.216 -8.278 1.00 97.81 366 TRP A C 1
ATOM 3034 O O . TRP A 1 366 ? -16.322 -4.751 -8.961 1.00 97.81 366 TRP A O 1
ATOM 3044 N N . ALA A 1 367 ? -14.742 -4.473 -7.402 1.00 96.56 367 ALA A N 1
ATOM 3045 C CA . ALA A 1 367 ? -14.802 -3.019 -7.359 1.00 96.56 367 ALA A CA 1
ATOM 3046 C C . ALA A 1 367 ? -13.631 -2.436 -8.161 1.00 96.56 367 ALA A C 1
ATOM 3048 O O . ALA A 1 367 ? -12.515 -2.949 -8.123 1.00 96.56 367 ALA A O 1
ATOM 3049 N N . VAL A 1 368 ? -13.869 -1.351 -8.893 1.00 95.75 368 VAL A N 1
ATOM 3050 C CA . VAL A 1 368 ? -12.827 -0.585 -9.578 1.00 95.75 368 VAL A CA 1
ATOM 3051 C C . VAL A 1 368 ? -12.828 0.855 -9.086 1.00 95.75 368 VAL A C 1
ATOM 3053 O O . VAL A 1 368 ? -13.735 1.639 -9.378 1.00 95.75 368 VAL A O 1
ATOM 3056 N N . LYS A 1 369 ? -11.775 1.215 -8.350 1.00 93.12 369 LYS A N 1
ATOM 3057 C CA . LYS A 1 369 ? -11.510 2.580 -7.887 1.00 93.12 369 LYS A CA 1
ATOM 3058 C C . LYS A 1 369 ? -10.769 3.336 -8.985 1.00 93.12 369 LYS A C 1
ATOM 3060 O O . LYS A 1 369 ? -9.620 3.040 -9.304 1.00 93.12 369 LYS A O 1
ATOM 3065 N N . ILE A 1 370 ? -11.439 4.313 -9.590 1.00 91.50 370 ILE A N 1
ATOM 3066 C CA . ILE A 1 370 ? -10.924 5.125 -10.695 1.00 91.50 370 ILE A CA 1
ATOM 3067 C C . ILE A 1 370 ? -10.478 6.481 -10.153 1.00 91.50 370 ILE A C 1
ATOM 3069 O O . ILE A 1 370 ? -11.296 7.306 -9.744 1.00 91.50 370 ILE A O 1
ATOM 3073 N N . MET A 1 371 ? -9.179 6.745 -10.205 1.00 85.81 371 MET A N 1
ATOM 3074 C CA . MET A 1 371 ? -8.554 7.981 -9.736 1.00 85.81 371 MET A CA 1
ATOM 3075 C C . MET A 1 371 ? -8.097 8.806 -10.935 1.00 85.81 371 MET A C 1
ATOM 3077 O O . MET A 1 371 ? -7.434 8.293 -11.841 1.00 85.81 371 MET A O 1
ATOM 3081 N N . LYS A 1 372 ? -8.447 10.094 -10.970 1.00 78.81 372 LYS A N 1
ATOM 3082 C CA . LYS A 1 372 ? -7.981 10.992 -12.036 1.00 78.81 372 LYS A CA 1
ATOM 3083 C C . LYS A 1 372 ? -6.517 11.349 -11.791 1.00 78.81 372 LYS A C 1
ATOM 3085 O O . LYS A 1 372 ? -6.158 11.794 -10.709 1.00 78.81 372 LYS A O 1
ATOM 3090 N N . ARG A 1 373 ? -5.681 11.234 -12.820 1.00 66.69 373 ARG A N 1
ATOM 3091 C CA . ARG A 1 373 ? -4.298 11.720 -12.796 1.00 66.69 373 ARG A CA 1
ATOM 3092 C C . ARG A 1 373 ? -4.296 13.174 -13.249 1.00 66.69 373 ARG A C 1
ATOM 3094 O O . ARG A 1 373 ? -4.226 13.454 -14.446 1.00 66.69 373 ARG A O 1
ATOM 3101 N N . LYS A 1 374 ? -4.385 14.125 -12.317 1.00 62.91 374 LYS A N 1
ATOM 3102 C CA . LYS A 1 374 ? -4.080 15.521 -12.656 1.00 62.91 374 LYS A CA 1
ATOM 3103 C C . LYS A 1 374 ? -2.573 15.634 -12.867 1.00 62.91 374 LYS A C 1
ATOM 3105 O O . LYS A 1 374 ? -1.789 15.541 -11.930 1.00 62.91 374 LYS A O 1
ATOM 3110 N N . ILE A 1 375 ? -2.167 15.828 -14.120 1.00 51.66 375 ILE A N 1
ATOM 3111 C CA . ILE A 1 375 ? -0.764 15.728 -14.561 1.00 51.66 375 ILE A CA 1
ATOM 3112 C C . ILE A 1 375 ? 0.161 16.747 -13.853 1.00 51.66 375 ILE A C 1
ATOM 3114 O O . ILE A 1 375 ? 1.377 16.571 -13.815 1.00 51.66 375 ILE A O 1
ATOM 3118 N N . THR A 1 376 ? -0.397 17.806 -13.262 1.00 52.41 376 THR A N 1
ATOM 3119 C CA . THR A 1 376 ? 0.343 18.846 -12.533 1.00 52.41 376 THR A CA 1
ATOM 3120 C C . THR A 1 376 ? 0.561 18.549 -11.048 1.00 52.41 376 THR A C 1
ATOM 3122 O O . THR A 1 376 ? 1.462 19.143 -10.467 1.00 52.41 376 THR A O 1
ATOM 3125 N N . ASN A 1 377 ? -0.186 17.629 -10.425 1.00 64.56 377 ASN A N 1
ATOM 3126 C CA . ASN A 1 377 ? -0.096 17.397 -8.981 1.00 64.56 377 ASN A CA 1
ATOM 3127 C C . ASN A 1 377 ? 0.852 16.219 -8.671 1.00 64.56 377 ASN A C 1
ATOM 3129 O O . ASN A 1 377 ? 0.529 15.053 -8.907 1.00 64.56 377 ASN A O 1
ATOM 3133 N N . SER A 1 378 ? 2.077 16.510 -8.222 1.00 65.25 378 SER A N 1
ATOM 3134 C CA . SER A 1 378 ? 3.061 15.486 -7.823 1.00 65.25 378 SER A CA 1
ATOM 3135 C C . SER A 1 378 ? 2.642 14.730 -6.560 1.00 65.25 378 SER A C 1
ATOM 3137 O O . SER A 1 378 ? 2.874 13.528 -6.486 1.00 65.25 378 SER A O 1
ATOM 3139 N N . ILE A 1 379 ? 1.970 15.405 -5.625 1.00 67.31 379 ILE A N 1
ATOM 3140 C CA . ILE A 1 379 ? 1.549 14.833 -4.340 1.00 67.31 379 ILE A CA 1
ATOM 3141 C C . ILE A 1 379 ? 0.456 13.781 -4.555 1.00 67.31 379 ILE A C 1
ATOM 3143 O O . ILE A 1 379 ? 0.573 12.666 -4.063 1.00 67.31 379 ILE A O 1
ATOM 3147 N N . GLU A 1 380 ? -0.572 14.082 -5.359 1.00 68.44 380 GLU A N 1
ATOM 3148 C CA . GLU A 1 380 ? -1.630 13.108 -5.692 1.00 68.44 380 GLU A CA 1
ATOM 3149 C C . GLU A 1 380 ? -1.059 11.836 -6.340 1.00 68.44 380 GLU A C 1
ATOM 3151 O O . GLU A 1 380 ? -1.495 10.731 -6.030 1.00 68.44 380 GLU A O 1
ATOM 3156 N N . ARG A 1 381 ? -0.053 11.969 -7.215 1.00 70.31 381 ARG A N 1
ATOM 3157 C CA . ARG A 1 381 ? 0.606 10.812 -7.846 1.00 70.31 381 ARG A CA 1
ATOM 3158 C C . ARG A 1 381 ? 1.341 9.939 -6.835 1.00 70.31 381 ARG A C 1
ATOM 3160 O O . ARG A 1 381 ? 1.307 8.718 -6.972 1.00 70.31 381 ARG A O 1
ATOM 3167 N N . GLU A 1 382 ? 1.998 10.555 -5.860 1.00 70.94 382 GLU A N 1
ATOM 3168 C CA . GLU A 1 382 ? 2.682 9.841 -4.786 1.00 70.94 382 GLU A CA 1
ATOM 3169 C C . GLU A 1 382 ? 1.686 9.107 -3.884 1.00 70.94 382 GLU A C 1
ATOM 3171 O O . GLU A 1 382 ? 1.888 7.928 -3.614 1.00 70.94 382 GLU A O 1
ATOM 3176 N N . LEU A 1 383 ? 0.569 9.744 -3.513 1.00 75.25 383 LEU A N 1
ATOM 3177 C CA . LEU A 1 383 ? -0.492 9.107 -2.724 1.00 75.25 383 LEU A CA 1
ATOM 3178 C C . LEU A 1 383 ? -1.082 7.878 -3.431 1.00 75.25 383 LEU A C 1
ATOM 3180 O O . LEU A 1 383 ? -1.154 6.812 -2.830 1.00 75.25 383 LEU A O 1
ATOM 3184 N N . ILE A 1 384 ? -1.410 7.990 -4.725 1.00 78.88 384 ILE A N 1
ATOM 3185 C CA . ILE A 1 384 ? -1.927 6.863 -5.524 1.00 78.88 384 ILE A CA 1
ATOM 3186 C C . ILE A 1 384 ? -0.922 5.703 -5.565 1.00 78.88 384 ILE A C 1
ATOM 3188 O O . ILE A 1 384 ? -1.290 4.535 -5.472 1.00 78.88 384 ILE A O 1
ATOM 3192 N N . HIS A 1 385 ? 0.362 6.011 -5.753 1.00 74.38 385 HIS A N 1
ATOM 3193 C CA . HIS A 1 385 ? 1.389 4.978 -5.822 1.00 74.38 385 HIS A CA 1
ATOM 3194 C C . HIS A 1 385 ? 1.631 4.313 -4.464 1.00 74.38 385 HIS A C 1
ATOM 3196 O O . HIS A 1 385 ? 1.791 3.094 -4.399 1.00 74.38 385 HIS A O 1
ATOM 3202 N N . ASN A 1 386 ? 1.633 5.104 -3.391 1.00 76.38 386 ASN A N 1
ATOM 3203 C CA . ASN A 1 386 ? 1.755 4.601 -2.030 1.00 76.38 386 ASN A CA 1
ATOM 3204 C C . ASN A 1 386 ? 0.583 3.686 -1.682 1.00 76.38 386 ASN A C 1
ATOM 3206 O O . ASN A 1 386 ? 0.825 2.598 -1.174 1.00 76.38 386 ASN A O 1
ATOM 3210 N N . GLU A 1 387 ? -0.647 4.069 -2.028 1.00 87.62 387 GLU A N 1
ATOM 3211 C CA . GLU A 1 387 ? -1.835 3.234 -1.841 1.00 87.62 387 GLU A CA 1
ATOM 3212 C C . GLU A 1 387 ? -1.675 1.868 -2.520 1.00 87.62 387 GLU A C 1
ATOM 3214 O O . GLU A 1 387 ? -1.797 0.839 -1.860 1.00 87.62 387 GLU A O 1
ATOM 3219 N N . ILE A 1 388 ? -1.298 1.847 -3.805 1.00 82.06 388 ILE A N 1
ATOM 3220 C CA . ILE A 1 388 ? -1.052 0.599 -4.545 1.00 82.06 388 ILE A CA 1
ATOM 3221 C C . ILE A 1 388 ? 0.033 -0.241 -3.863 1.00 82.06 388 ILE A C 1
ATOM 3223 O O . ILE A 1 388 ? -0.143 -1.440 -3.669 1.00 82.06 388 ILE A O 1
ATOM 3227 N N . ASN A 1 389 ? 1.169 0.360 -3.507 1.00 76.81 389 ASN A N 1
ATOM 3228 C CA . ASN A 1 389 ? 2.286 -0.380 -2.916 1.00 76.81 389 ASN A CA 1
ATOM 3229 C C . ASN A 1 389 ? 1.968 -0.923 -1.523 1.00 76.81 389 ASN A C 1
ATOM 3231 O O . ASN A 1 389 ? 2.454 -1.996 -1.173 1.00 76.81 389 ASN A O 1
ATOM 3235 N N . ILE A 1 390 ? 1.181 -0.189 -0.738 1.00 83.31 390 ILE A N 1
ATOM 3236 C CA . ILE A 1 390 ? 0.692 -0.637 0.563 1.00 83.31 390 ILE A CA 1
ATOM 3237 C C . ILE A 1 390 ? -0.268 -1.806 0.346 1.00 83.31 390 ILE A C 1
ATOM 3239 O O . ILE A 1 390 ? -0.002 -2.902 0.829 1.00 83.31 390 ILE A O 1
ATOM 3243 N N . LEU A 1 391 ? -1.307 -1.640 -0.473 1.00 86.19 391 LEU A N 1
ATOM 3244 C CA . LEU A 1 391 ? -2.287 -2.698 -0.734 1.00 86.19 391 LEU A CA 1
ATOM 3245 C C . LEU A 1 391 ? -1.672 -3.981 -1.319 1.00 86.19 391 LEU A C 1
ATOM 3247 O O . LEU A 1 391 ? -2.175 -5.064 -1.043 1.00 86.19 391 LEU A O 1
ATOM 3251 N N . LYS A 1 392 ? -0.566 -3.897 -2.073 1.00 77.88 392 LYS A N 1
ATOM 3252 C CA . LYS A 1 392 ? 0.164 -5.081 -2.574 1.00 77.88 392 LYS A CA 1
ATOM 3253 C C . LYS A 1 392 ? 0.740 -5.972 -1.479 1.00 77.88 392 LYS A C 1
ATOM 3255 O O . LYS A 1 392 ? 0.875 -7.173 -1.699 1.00 77.88 392 LYS A O 1
ATOM 3260 N N . ILE A 1 393 ? 1.158 -5.391 -0.358 1.00 72.38 393 ILE A N 1
ATOM 3261 C CA . ILE A 1 393 ? 1.827 -6.133 0.718 1.00 72.38 393 ILE A CA 1
ATOM 3262 C C . ILE A 1 393 ? 0.868 -6.493 1.858 1.00 72.38 393 ILE A C 1
ATOM 3264 O O . ILE A 1 393 ? 1.144 -7.417 2.623 1.00 72.38 393 ILE A O 1
ATOM 3268 N N . LEU A 1 394 ? -0.249 -5.768 1.985 1.00 80.75 394 LEU A N 1
ATOM 3269 C CA . LEU A 1 394 ? -1.234 -6.019 3.026 1.00 80.75 394 LEU A CA 1
ATOM 3270 C C . LEU A 1 394 ? -2.051 -7.264 2.689 1.00 80.75 394 LEU A C 1
ATOM 3272 O O . LEU A 1 394 ? -2.545 -7.449 1.581 1.00 80.75 394 LEU A O 1
ATOM 3276 N N . ASN A 1 395 ? -2.201 -8.130 3.681 1.00 80.06 395 ASN A N 1
ATOM 3277 C CA . ASN A 1 395 ? -2.939 -9.372 3.572 1.00 80.06 395 ASN A CA 1
ATOM 3278 C C . ASN A 1 395 ? -3.551 -9.718 4.925 1.00 80.06 395 ASN A C 1
ATOM 3280 O O . ASN A 1 395 ? -2.937 -10.406 5.738 1.00 80.06 395 ASN A O 1
ATOM 3284 N N . HIS A 1 396 ? -4.762 -9.226 5.147 1.00 87.56 396 HIS A N 1
ATOM 3285 C CA . HIS A 1 396 ? -5.527 -9.441 6.366 1.00 87.56 396 HIS A CA 1
ATOM 3286 C C . HIS A 1 396 ? -7.004 -9.605 6.000 1.00 87.56 396 HIS A C 1
ATOM 3288 O O . HIS A 1 396 ? -7.487 -8.938 5.087 1.00 87.56 396 HIS A O 1
ATOM 3294 N N . GLN A 1 397 ? -7.737 -10.471 6.703 1.00 90.31 397 GLN A N 1
ATOM 3295 C CA . GLN A 1 397 ? -9.138 -10.774 6.371 1.00 90.31 397 GLN A CA 1
ATOM 3296 C C . GLN A 1 397 ? -10.049 -9.534 6.419 1.00 90.31 397 GLN A C 1
ATOM 3298 O O . GLN A 1 397 ? -10.917 -9.367 5.563 1.00 90.31 397 GLN A O 1
ATOM 3303 N N . ASN A 1 398 ? -9.789 -8.632 7.368 1.00 96.62 398 ASN A N 1
ATOM 3304 C CA . ASN A 1 398 ? -10.524 -7.381 7.573 1.00 96.62 398 ASN A CA 1
ATOM 3305 C C . ASN A 1 398 ? -9.881 -6.172 6.861 1.00 96.62 398 ASN A C 1
ATOM 3307 O O . ASN A 1 398 ? -10.088 -5.036 7.274 1.00 96.62 398 ASN A O 1
ATOM 3311 N N . ILE A 1 399 ? -9.067 -6.392 5.825 1.00 96.50 399 ILE A N 1
ATOM 3312 C CA . ILE A 1 399 ? -8.566 -5.345 4.919 1.00 96.50 399 ILE A CA 1
ATOM 3313 C C . ILE A 1 399 ? -9.024 -5.692 3.503 1.00 96.50 399 ILE A C 1
ATOM 3315 O O . ILE A 1 399 ? -9.047 -6.869 3.136 1.00 96.50 399 ILE A O 1
ATOM 3319 N N . VAL A 1 400 ? -9.392 -4.681 2.713 1.00 95.25 400 VAL A N 1
ATOM 3320 C CA . VAL A 1 400 ? -9.744 -4.875 1.301 1.00 95.25 400 VAL A CA 1
ATOM 3321 C C . VAL A 1 400 ? -8.583 -5.476 0.505 1.00 95.25 400 VAL A C 1
ATOM 3323 O O . VAL A 1 400 ? -7.450 -4.994 0.542 1.00 95.25 400 VAL A O 1
ATOM 3326 N N . LYS A 1 401 ? -8.863 -6.541 -0.242 1.00 90.44 401 LYS A N 1
ATOM 3327 C CA . LYS A 1 401 ? -7.894 -7.181 -1.136 1.00 90.44 401 LYS A CA 1
ATOM 3328 C C . LYS A 1 401 ? -7.828 -6.459 -2.473 1.00 90.44 401 LYS A C 1
ATOM 3330 O O . LYS A 1 401 ? -8.825 -6.388 -3.190 1.00 90.44 401 LYS A O 1
ATOM 3335 N N . MET A 1 402 ? -6.631 -6.022 -2.847 1.00 90.44 402 MET A N 1
ATOM 3336 C CA . MET A 1 402 ? -6.341 -5.554 -4.199 1.00 90.44 402 MET A CA 1
ATOM 3337 C C . MET A 1 402 ? -5.945 -6.732 -5.092 1.00 90.44 402 MET A C 1
ATOM 3339 O O . MET A 1 402 ? -5.135 -7.573 -4.703 1.00 90.44 402 MET A O 1
ATOM 3343 N N . LYS A 1 403 ? -6.501 -6.775 -6.301 1.00 88.88 403 LYS A N 1
ATOM 3344 C CA . LYS A 1 403 ? -6.209 -7.801 -7.302 1.00 88.88 403 LYS A CA 1
ATOM 3345 C C . LYS A 1 403 ? -5.295 -7.296 -8.410 1.00 88.88 403 LYS A C 1
ATOM 3347 O O . LYS A 1 403 ? -4.224 -7.847 -8.616 1.00 88.88 403 LYS A O 1
ATOM 3352 N N . ASP A 1 404 ? -5.725 -6.253 -9.113 1.00 85.81 404 ASP A N 1
ATOM 3353 C CA . ASP A 1 404 ? -5.056 -5.736 -10.307 1.00 85.81 404 ASP A CA 1
ATOM 3354 C C . ASP A 1 404 ? -4.959 -4.213 -10.255 1.00 85.81 404 ASP A C 1
ATOM 3356 O O . ASP A 1 404 ? -5.733 -3.535 -9.580 1.00 85.81 404 ASP A O 1
ATOM 3360 N N . THR A 1 405 ? -4.035 -3.657 -11.036 1.00 84.75 405 THR A N 1
ATOM 3361 C CA . THR A 1 405 ? -3.949 -2.209 -11.255 1.00 84.75 405 THR A CA 1
ATOM 3362 C C . THR A 1 405 ? -3.785 -1.913 -12.735 1.00 84.75 405 THR A C 1
ATOM 3364 O O . THR A 1 405 ? -2.943 -2.517 -13.395 1.00 84.75 405 THR A O 1
ATOM 3367 N N . PHE A 1 406 ? -4.548 -0.949 -13.248 1.00 82.50 406 PHE A N 1
ATOM 3368 C CA . PHE A 1 406 ? -4.412 -0.455 -14.614 1.00 82.50 406 PHE A CA 1
ATOM 3369 C C . PHE A 1 406 ? -4.160 1.033 -14.581 1.00 82.50 406 PHE A C 1
ATOM 3371 O O . PHE A 1 406 ? -4.962 1.825 -14.096 1.00 82.50 406 PHE A O 1
ATOM 3378 N N . LEU A 1 407 ? -3.036 1.430 -15.137 1.00 73.31 407 LEU A N 1
ATOM 3379 C CA . LEU A 1 407 ? -2.688 2.829 -15.261 1.00 73.31 407 LEU A CA 1
ATOM 3380 C C . LEU A 1 407 ? -2.985 3.269 -16.707 1.00 73.31 407 LEU A C 1
ATOM 3382 O O . LEU A 1 407 ? -3.004 2.428 -17.596 1.00 73.31 407 LEU A O 1
ATOM 3386 N N . ASN A 1 408 ? -3.256 4.547 -16.965 1.00 68.31 408 ASN A N 1
ATOM 3387 C CA . ASN A 1 408 ? -3.170 5.171 -18.293 1.00 68.31 408 ASN A CA 1
ATOM 3388 C C . ASN A 1 408 ? -2.734 6.642 -18.167 1.00 68.31 408 ASN A C 1
ATOM 3390 O O . ASN A 1 408 ? -2.448 7.125 -17.068 1.00 68.31 408 ASN A O 1
ATOM 3394 N N . SER A 1 409 ? -2.673 7.382 -19.278 1.00 62.16 409 SER A N 1
ATOM 3395 C CA . SER A 1 409 ? -2.245 8.790 -19.280 1.00 62.16 409 SER A CA 1
ATOM 3396 C C . SER A 1 409 ? -3.116 9.742 -18.461 1.00 62.16 409 SER A C 1
ATOM 3398 O O . SER A 1 409 ? -2.639 10.799 -18.056 1.00 62.16 409 SER A O 1
ATOM 3400 N N . SER A 1 410 ? -4.353 9.363 -18.144 1.00 70.94 410 SER A N 1
ATOM 3401 C CA . SER A 1 410 ? -5.322 10.229 -17.462 1.00 70.94 410 SER A CA 1
ATOM 3402 C C . SER A 1 410 ? -5.912 9.638 -16.183 1.00 70.94 410 SER A C 1
ATOM 3404 O O . SER A 1 410 ? -6.498 10.375 -15.386 1.00 70.94 410 SER A O 1
ATOM 3406 N N . ARG A 1 411 ? -5.795 8.324 -15.964 1.00 79.81 411 ARG A N 1
ATOM 3407 C CA . ARG A 1 411 ? -6.471 7.609 -14.877 1.00 79.81 411 ARG A CA 1
ATOM 3408 C C . ARG A 1 411 ? -5.605 6.491 -14.309 1.00 79.81 411 ARG A C 1
ATOM 3410 O O . ARG A 1 411 ? -4.822 5.876 -15.027 1.00 79.81 411 ARG A O 1
ATOM 3417 N N . THR A 1 412 ? -5.795 6.223 -13.027 1.00 83.81 412 THR A N 1
ATOM 3418 C CA . THR A 1 412 ? -5.368 4.989 -12.365 1.00 83.81 412 THR A CA 1
ATOM 3419 C C . THR A 1 412 ? -6.621 4.221 -11.966 1.00 83.81 412 THR A C 1
ATOM 3421 O O . THR A 1 412 ? -7.551 4.817 -11.430 1.00 83.81 412 THR A O 1
ATOM 3424 N N . LEU A 1 413 ? -6.665 2.929 -12.263 1.00 89.81 413 LEU A N 1
ATOM 3425 C CA . LEU A 1 413 ? -7.717 2.001 -11.875 1.00 89.81 413 LEU A CA 1
ATOM 3426 C C . LEU A 1 413 ? -7.098 0.984 -10.920 1.00 89.81 413 LEU A C 1
ATOM 3428 O O . LEU A 1 413 ? -6.097 0.353 -11.263 1.00 89.81 413 LEU A O 1
ATOM 3432 N N . ILE A 1 414 ? -7.698 0.829 -9.750 1.00 91.12 414 ILE A N 1
ATOM 3433 C CA . ILE A 1 414 ? -7.332 -0.183 -8.760 1.00 91.12 414 ILE A CA 1
ATOM 3434 C C . ILE A 1 414 ? -8.505 -1.161 -8.681 1.00 91.12 414 ILE A C 1
ATOM 3436 O O . ILE A 1 414 ? -9.637 -0.727 -8.465 1.00 91.12 414 ILE A O 1
ATOM 3440 N N . ILE A 1 415 ? -8.252 -2.444 -8.947 1.00 94.44 415 ILE A N 1
ATOM 3441 C CA . ILE A 1 415 ? -9.250 -3.513 -8.846 1.00 94.44 415 ILE A CA 1
ATOM 3442 C C . ILE A 1 415 ? -9.167 -4.112 -7.451 1.00 94.44 415 ILE A C 1
ATOM 3444 O O . ILE A 1 415 ? -8.124 -4.634 -7.058 1.00 94.44 415 ILE A O 1
ATOM 3448 N N . GLU A 1 416 ? -10.275 -4.058 -6.733 1.00 95.50 416 GLU A N 1
ATOM 3449 C CA . GLU A 1 416 ? -10.415 -4.471 -5.340 1.00 95.50 416 GLU A CA 1
ATOM 3450 C C . GLU A 1 416 ? -11.582 -5.448 -5.204 1.00 95.50 416 GLU A C 1
ATOM 3452 O O . GLU A 1 416 ? -12.490 -5.465 -6.040 1.00 95.50 416 GLU A O 1
ATOM 3457 N N . GLU A 1 417 ? -11.566 -6.291 -4.173 1.00 95.38 417 GLU A N 1
ATOM 3458 C CA . GLU A 1 417 ? -12.722 -7.137 -3.871 1.00 95.38 417 GLU A CA 1
ATOM 3459 C C . GLU A 1 417 ? -13.991 -6.286 -3.697 1.00 95.38 417 GLU A C 1
ATOM 3461 O O . GLU A 1 417 ? -13.973 -5.218 -3.088 1.00 95.38 417 GLU A O 1
ATOM 3466 N N . PHE A 1 418 ? -15.095 -6.748 -4.281 1.00 96.19 418 PHE A N 1
ATOM 3467 C CA . PHE A 1 418 ? -16.376 -6.067 -4.153 1.00 96.19 418 PHE A CA 1
ATOM 3468 C C . PHE A 1 418 ? -17.003 -6.387 -2.794 1.00 96.19 418 PHE A C 1
ATOM 3470 O O . PHE A 1 418 ? -17.150 -7.560 -2.457 1.00 96.19 418 PHE A O 1
ATOM 3477 N N . LEU A 1 419 ? -17.368 -5.345 -2.043 1.00 95.25 419 LEU A N 1
ATOM 3478 C CA . LEU A 1 419 ? -17.997 -5.435 -0.725 1.00 95.25 419 LEU A CA 1
ATOM 3479 C C . LEU A 1 419 ? -19.428 -4.908 -0.832 1.00 95.25 419 LEU A C 1
ATOM 3481 O O . LEU A 1 419 ? -19.628 -3.723 -1.112 1.00 95.25 419 LEU A O 1
ATOM 3485 N N . ASP A 1 420 ? -20.417 -5.782 -0.662 1.00 92.31 420 ASP A N 1
ATOM 3486 C CA . ASP A 1 420 ? -21.814 -5.456 -0.977 1.00 92.31 420 ASP A CA 1
ATOM 3487 C C . ASP A 1 420 ? -22.613 -4.914 0.226 1.00 92.31 420 ASP A C 1
ATOM 3489 O O . ASP A 1 420 ? -23.716 -4.386 0.053 1.00 92.31 420 ASP A O 1
ATOM 3493 N N . GLY A 1 421 ? -22.041 -4.980 1.434 1.00 93.44 421 GLY A N 1
ATOM 3494 C CA . GLY A 1 421 ? -22.708 -4.564 2.666 1.00 93.44 421 GLY A CA 1
ATOM 3495 C C . GLY A 1 421 ? -22.706 -3.052 2.919 1.00 93.44 421 GLY A C 1
ATOM 3496 O O . GLY A 1 421 ? -23.476 -2.563 3.748 1.00 93.44 421 GLY A O 1
ATOM 3497 N N . GLY A 1 422 ? -21.913 -2.284 2.166 1.00 93.06 422 GLY A N 1
ATOM 3498 C CA . GLY A 1 422 ? -21.845 -0.823 2.268 1.00 93.06 422 GLY A CA 1
ATOM 3499 C C . GLY A 1 422 ? -21.098 -0.319 3.509 1.00 93.06 422 GLY A C 1
ATOM 3500 O O . GLY A 1 422 ? -20.486 -1.093 4.241 1.00 93.06 422 GLY A O 1
ATOM 3501 N N . SER A 1 423 ? -21.106 1.002 3.728 1.00 93.44 423 SER A N 1
ATOM 3502 C CA . SER A 1 423 ? -20.387 1.621 4.854 1.00 93.44 423 SER A CA 1
ATOM 3503 C C . SER A 1 423 ? -21.059 1.349 6.195 1.00 93.44 423 SER A C 1
ATOM 3505 O O . SER A 1 423 ? -22.281 1.463 6.314 1.00 93.44 423 SER A O 1
ATOM 3507 N N . LEU A 1 424 ? -20.232 1.075 7.208 1.00 94.19 424 LEU A N 1
ATOM 3508 C CA . LEU A 1 424 ? -20.613 0.926 8.610 1.00 94.19 424 LEU A CA 1
ATOM 3509 C C . LEU A 1 424 ? -21.350 2.157 9.156 1.00 94.19 424 LEU A C 1
ATOM 3511 O O . LEU A 1 424 ? -22.186 2.015 10.046 1.00 94.19 424 LEU A O 1
ATOM 3515 N N . GLU A 1 425 ? -21.095 3.348 8.602 1.00 94.00 425 GLU A N 1
ATOM 3516 C CA . GLU A 1 425 ? -21.798 4.586 8.960 1.00 94.00 425 GLU A CA 1
ATOM 3517 C C . GLU A 1 425 ? -23.325 4.415 8.913 1.00 94.00 425 GLU A C 1
ATOM 3519 O O . GLU A 1 425 ? -24.029 4.827 9.836 1.00 94.00 425 GLU A O 1
ATOM 3524 N N . ASN A 1 426 ? -23.832 3.704 7.902 1.00 93.25 426 ASN A N 1
ATOM 3525 C CA . ASN A 1 426 ? -25.267 3.474 7.714 1.00 93.25 426 ASN A CA 1
ATOM 3526 C C . ASN A 1 426 ? -25.892 2.573 8.793 1.00 93.25 426 ASN A C 1
ATOM 3528 O O . ASN A 1 426 ? -27.115 2.528 8.921 1.00 93.25 426 ASN A O 1
ATOM 3532 N N . TYR A 1 427 ? -25.074 1.853 9.563 1.00 93.50 427 TYR A N 1
ATOM 3533 C CA . TYR A 1 427 ? -25.523 0.855 10.534 1.00 93.50 427 TYR A CA 1
ATOM 3534 C C . TYR A 1 427 ? -25.360 1.310 11.982 1.00 93.50 427 TYR A C 1
ATOM 3536 O O . TYR A 1 427 ? -25.923 0.672 12.864 1.00 93.50 427 TYR A O 1
ATOM 3544 N N . VAL A 1 428 ? -24.681 2.434 12.247 1.00 92.69 428 VAL A N 1
ATOM 3545 C CA . VAL A 1 428 ? -24.418 2.950 13.608 1.00 92.69 428 VAL A CA 1
ATOM 3546 C C . VAL A 1 428 ? -25.680 3.015 14.476 1.00 92.69 428 VAL A C 1
ATOM 3548 O O . VAL A 1 428 ? -25.643 2.724 15.668 1.00 92.69 428 VAL A O 1
ATOM 3551 N N . GLY A 1 429 ? -26.829 3.359 13.889 1.00 89.88 429 GLY A N 1
ATOM 3552 C CA . GLY A 1 429 ? -28.100 3.423 14.613 1.00 89.88 429 GLY A CA 1
ATOM 3553 C C . GLY A 1 429 ? -28.607 2.077 15.148 1.00 89.88 429 GLY A C 1
ATOM 3554 O O . GLY A 1 429 ? -29.381 2.085 16.107 1.00 89.88 429 GLY A O 1
ATOM 3555 N N . LEU A 1 430 ? -28.170 0.968 14.545 1.00 90.88 430 LEU A N 1
ATOM 3556 C CA . LEU A 1 430 ? -28.652 -0.400 14.760 1.00 90.88 430 LEU A CA 1
ATOM 3557 C C . LEU A 1 430 ? -27.736 -1.236 15.663 1.00 90.88 430 LEU A C 1
ATOM 3559 O O . LEU A 1 430 ? -28.173 -2.270 16.159 1.00 90.88 430 LEU A O 1
ATOM 3563 N N . LEU A 1 431 ? -26.485 -0.814 15.857 1.00 93.62 431 LEU A N 1
ATOM 3564 C CA . LEU A 1 431 ? -25.491 -1.594 16.589 1.00 93.62 431 LEU A CA 1
ATOM 3565 C C . LEU A 1 431 ? -25.747 -1.554 18.098 1.00 93.62 431 LEU A C 1
ATOM 3567 O O . LEU A 1 431 ? -25.936 -0.489 18.693 1.00 93.62 431 LEU A O 1
ATOM 3571 N N . THR A 1 432 ? -25.697 -2.723 18.725 1.00 94.94 432 THR A N 1
ATOM 3572 C CA . THR A 1 432 ? -25.618 -2.864 20.179 1.00 94.94 432 THR A CA 1
ATOM 3573 C C . THR A 1 432 ? -24.176 -2.699 20.659 1.00 94.94 432 THR A C 1
ATOM 3575 O O . THR A 1 432 ? -23.228 -2.794 19.880 1.00 94.94 432 THR A O 1
ATOM 3578 N N . GLU A 1 433 ? -23.976 -2.507 21.966 1.00 95.81 433 GLU A N 1
ATOM 3579 C CA . GLU A 1 433 ? -22.623 -2.464 22.537 1.00 95.81 433 GLU A CA 1
ATOM 3580 C C . GLU A 1 433 ? -21.820 -3.739 22.211 1.00 95.81 433 GLU A C 1
ATOM 3582 O O . GLU A 1 433 ? -20.627 -3.659 21.921 1.00 95.81 433 GLU A O 1
ATOM 3587 N N . ASN A 1 434 ? -22.472 -4.906 22.181 1.00 95.06 434 ASN A N 1
ATOM 3588 C CA . ASN A 1 434 ? -21.821 -6.168 21.826 1.00 95.06 434 ASN A CA 1
ATOM 3589 C C . ASN A 1 434 ? -21.377 -6.206 20.359 1.00 95.06 434 ASN A C 1
ATOM 3591 O O . ASN A 1 434 ? -20.267 -6.657 20.073 1.00 95.06 434 ASN A O 1
ATOM 3595 N N . ASP A 1 435 ? -22.184 -5.676 19.443 1.00 95.75 435 ASP A N 1
ATOM 3596 C CA . ASP A 1 435 ? -21.811 -5.582 18.026 1.00 95.75 435 ASP A CA 1
ATOM 3597 C C . ASP A 1 435 ? -20.606 -4.645 17.855 1.00 95.75 435 ASP A C 1
ATOM 3599 O O . ASP A 1 435 ? -19.631 -4.960 17.170 1.00 95.75 435 ASP A O 1
ATOM 3603 N N . ILE A 1 436 ? -20.608 -3.524 18.583 1.00 96.94 436 ILE A N 1
ATOM 3604 C CA . ILE A 1 436 ? -19.506 -2.553 18.620 1.00 96.94 436 ILE A CA 1
ATOM 3605 C C . ILE A 1 436 ? -18.225 -3.207 19.158 1.00 96.94 436 ILE A C 1
ATOM 3607 O O . ILE A 1 436 ? -17.151 -2.970 18.598 1.00 96.94 436 ILE A O 1
ATOM 3611 N N . LYS A 1 437 ? -18.303 -4.072 20.181 1.00 96.88 437 LYS A N 1
ATOM 3612 C CA . LYS A 1 437 ? -17.145 -4.856 20.657 1.00 96.88 437 LYS A CA 1
ATOM 3613 C C . LYS A 1 437 ? -16.573 -5.736 19.545 1.00 96.88 437 LYS A C 1
ATOM 3615 O O . LYS A 1 437 ? -15.354 -5.787 19.389 1.00 96.88 437 LYS A O 1
ATOM 3620 N N . ILE A 1 438 ? -17.421 -6.418 18.773 1.00 96.12 438 ILE A N 1
ATOM 3621 C CA . ILE A 1 438 ? -16.998 -7.306 17.675 1.00 96.12 438 ILE A CA 1
ATOM 3622 C C . ILE A 1 438 ? -16.281 -6.513 16.575 1.00 96.12 438 ILE A C 1
ATOM 3624 O O . ILE A 1 438 ? -15.194 -6.908 16.136 1.00 96.12 438 ILE A O 1
ATOM 3628 N N . VAL A 1 439 ? -16.836 -5.367 16.177 1.00 96.81 439 VAL A N 1
ATOM 3629 C CA . VAL A 1 439 ? -16.210 -4.460 15.202 1.00 96.81 439 VAL A CA 1
ATOM 3630 C C . VAL A 1 439 ? -14.883 -3.916 15.738 1.00 96.81 439 VAL A C 1
ATOM 3632 O O . VAL A 1 439 ? -13.863 -3.961 15.048 1.00 96.81 439 VAL A O 1
ATOM 3635 N N . ALA A 1 440 ? -14.854 -3.449 16.988 1.00 97.88 440 ALA A N 1
ATOM 3636 C CA . ALA A 1 440 ? -13.651 -2.907 17.614 1.00 97.88 440 ALA A CA 1
ATOM 3637 C C . ALA A 1 440 ? -12.523 -3.946 17.722 1.00 97.88 440 ALA A C 1
ATOM 3639 O O . ALA A 1 440 ? -11.366 -3.597 17.489 1.00 97.88 440 ALA A O 1
ATOM 3640 N N . LYS A 1 441 ? -12.840 -5.217 18.021 1.00 97.31 441 LYS A N 1
ATOM 3641 C CA . LYS A 1 441 ? -11.866 -6.323 18.020 1.00 97.31 441 LYS A CA 1
ATOM 3642 C C . LYS A 1 441 ? -11.211 -6.469 16.644 1.00 97.31 441 LYS A C 1
ATOM 3644 O O . LYS A 1 441 ? -9.990 -6.399 16.557 1.00 97.31 441 LYS A O 1
ATOM 3649 N N . GLN A 1 442 ? -12.011 -6.562 15.581 1.00 97.56 442 GLN A N 1
ATOM 3650 C CA . GLN A 1 442 ? -11.501 -6.691 14.211 1.00 97.56 442 GLN A CA 1
ATOM 3651 C C . GLN A 1 442 ? -10.647 -5.492 13.786 1.00 97.56 442 GLN A C 1
ATOM 3653 O O . GLN A 1 442 ? -9.583 -5.671 13.197 1.00 97.56 442 GLN A O 1
ATOM 3658 N N . LEU A 1 443 ? -11.067 -4.264 14.110 1.00 98.38 443 LEU A N 1
ATOM 3659 C CA . LEU A 1 443 ? -10.293 -3.065 13.781 1.00 98.38 443 LEU A CA 1
ATOM 3660 C C . LEU A 1 443 ? -8.990 -2.969 14.585 1.00 98.38 443 LEU A C 1
ATOM 3662 O O . LEU A 1 443 ? -7.982 -2.518 14.049 1.00 98.38 443 LEU A O 1
ATOM 3666 N N . LEU A 1 444 ? -8.962 -3.410 15.844 1.00 98.31 444 LEU A N 1
ATOM 3667 C CA . LEU A 1 444 ? -7.715 -3.508 16.610 1.00 98.31 444 LEU A CA 1
ATOM 3668 C C . LEU A 1 444 ? -6.757 -4.531 16.009 1.00 98.31 444 LEU A C 1
ATOM 3670 O O . LEU A 1 444 ? -5.561 -4.250 15.941 1.00 98.31 444 LEU A O 1
ATOM 3674 N N . ASP A 1 445 ? -7.275 -5.671 15.558 1.00 94.44 445 ASP A N 1
ATOM 3675 C CA . ASP A 1 445 ? -6.477 -6.714 14.915 1.00 94.44 445 ASP A CA 1
ATOM 3676 C C . ASP A 1 445 ? -5.872 -6.170 13.598 1.00 94.44 445 ASP A C 1
ATOM 3678 O O . ASP A 1 445 ? -4.661 -6.267 13.385 1.00 94.44 445 ASP A O 1
ATOM 3682 N N . VAL A 1 446 ? -6.663 -5.435 12.798 1.00 97.00 446 VAL A N 1
ATOM 3683 C CA . VAL A 1 446 ? -6.180 -4.686 11.617 1.00 97.00 446 VAL A CA 1
ATOM 3684 C C . VAL A 1 446 ? -5.107 -3.662 11.982 1.00 97.00 446 VAL A C 1
ATOM 3686 O O . VAL A 1 446 ? -4.071 -3.610 11.325 1.00 97.00 446 VAL A O 1
ATOM 3689 N N . ILE A 1 447 ? -5.334 -2.831 13.005 1.00 97.56 447 ILE A N 1
ATOM 3690 C CA . ILE A 1 447 ? -4.390 -1.772 13.390 1.00 97.56 447 ILE A CA 1
ATOM 3691 C C . ILE A 1 447 ? -3.076 -2.374 13.898 1.00 97.56 447 ILE A C 1
ATOM 3693 O O . ILE A 1 447 ? -2.007 -1.866 13.556 1.00 97.56 447 ILE A O 1
ATOM 3697 N N . SER A 1 448 ? -3.134 -3.453 14.688 1.00 90.75 448 SER A N 1
ATOM 3698 C CA . SER A 1 448 ? -1.927 -4.157 15.144 1.00 90.75 448 SER A CA 1
ATOM 3699 C C . SER A 1 448 ? -1.130 -4.649 13.947 1.00 90.75 448 SER A C 1
ATOM 3701 O O . SER A 1 448 ? 0.041 -4.294 13.813 1.00 90.75 448 SER A O 1
ATOM 3703 N N . TYR A 1 449 ? -1.813 -5.328 13.023 1.00 85.88 449 TYR A N 1
ATOM 3704 C CA . TYR A 1 449 ? -1.231 -5.838 11.793 1.00 85.88 449 TYR A CA 1
ATOM 3705 C C . TYR A 1 449 ? -0.551 -4.739 10.967 1.00 85.88 449 TYR A C 1
ATOM 3707 O O . TYR A 1 449 ? 0.642 -4.826 10.679 1.00 85.88 449 TYR A O 1
ATOM 3715 N N . ILE A 1 450 ? -1.260 -3.658 10.615 1.00 90.31 450 ILE A N 1
ATOM 3716 C CA . ILE A 1 450 ? -0.669 -2.613 9.763 1.00 90.31 450 ILE A CA 1
ATOM 3717 C C . ILE A 1 450 ? 0.517 -1.920 10.459 1.00 90.31 450 ILE A C 1
ATOM 3719 O O . ILE A 1 450 ? 1.517 -1.609 9.815 1.00 90.31 450 ILE A O 1
ATOM 3723 N N . HIS A 1 451 ? 0.480 -1.745 11.786 1.00 88.94 451 HIS A N 1
ATOM 3724 C CA . HIS A 1 451 ? 1.593 -1.155 12.544 1.00 88.94 451 HIS A CA 1
ATOM 3725 C C . HIS A 1 451 ? 2.811 -2.087 12.627 1.00 88.94 451 HIS A C 1
ATOM 3727 O O . HIS A 1 451 ? 3.955 -1.618 12.606 1.00 88.94 451 HIS A O 1
ATOM 3733 N N . GLU A 1 452 ? 2.585 -3.394 12.703 1.00 77.75 452 GLU A N 1
ATOM 3734 C CA . GLU A 1 452 ? 3.615 -4.441 12.690 1.00 77.75 452 GLU A CA 1
ATOM 3735 C C . GLU A 1 452 ? 4.244 -4.662 11.321 1.00 77.75 452 GLU A C 1
ATOM 3737 O O . GLU A 1 452 ? 5.329 -5.224 11.251 1.00 77.75 452 GLU A O 1
ATOM 3742 N N . VAL A 1 453 ? 3.638 -4.163 10.244 1.00 72.31 453 VAL A N 1
ATOM 3743 C CA . VAL A 1 453 ? 4.270 -4.116 8.912 1.00 72.31 453 VAL A CA 1
ATOM 3744 C C . VAL A 1 453 ? 4.821 -2.732 8.568 1.00 72.31 453 VAL A C 1
ATOM 3746 O O . VAL A 1 453 ? 5.466 -2.551 7.535 1.00 72.31 453 VAL A O 1
ATOM 3749 N N . GLY A 1 454 ? 4.625 -1.763 9.467 1.00 78.00 454 GLY A N 1
ATOM 3750 C CA . GLY A 1 454 ? 5.184 -0.416 9.393 1.00 78.00 454 GLY A CA 1
ATOM 3751 C C . GLY A 1 454 ? 4.351 0.517 8.533 1.00 78.00 454 GLY A C 1
ATOM 3752 O O . GLY A 1 454 ? 4.893 1.423 7.911 1.00 78.00 454 GLY A O 1
ATOM 3753 N N . VAL A 1 455 ? 3.044 0.291 8.475 1.00 87.81 455 VAL A N 1
ATOM 3754 C CA . VAL A 1 455 ? 2.060 1.151 7.824 1.00 87.81 455 VAL A CA 1
ATOM 3755 C C . VAL A 1 455 ? 1.276 1.902 8.896 1.00 87.81 455 VAL A C 1
ATOM 3757 O O . VAL A 1 455 ? 0.852 1.324 9.891 1.00 87.81 455 VAL A O 1
ATOM 3760 N N . ILE A 1 456 ? 1.081 3.202 8.694 1.00 94.06 456 ILE A N 1
ATOM 3761 C CA . ILE A 1 456 ? 0.162 4.025 9.492 1.00 94.06 456 ILE A CA 1
ATOM 3762 C C . ILE A 1 456 ? -0.969 4.459 8.563 1.00 94.06 456 ILE A C 1
ATOM 3764 O O . ILE A 1 456 ? -0.679 5.011 7.497 1.00 94.06 456 ILE A O 1
ATOM 3768 N N . HIS A 1 457 ? -2.224 4.216 8.948 1.00 96.38 457 HIS A N 1
ATOM 3769 C CA . HIS A 1 457 ? -3.374 4.437 8.065 1.00 96.38 457 HIS A CA 1
ATOM 3770 C C . HIS A 1 457 ? -3.729 5.919 7.918 1.00 96.38 457 HIS A C 1
ATOM 3772 O O . HIS A 1 457 ? -3.921 6.406 6.803 1.00 96.38 457 HIS A O 1
ATOM 3778 N N . ARG A 1 458 ? -3.794 6.644 9.044 1.00 95.38 458 ARG A N 1
ATOM 3779 C CA . ARG A 1 458 ? -4.062 8.096 9.153 1.00 95.38 458 ARG A CA 1
ATOM 3780 C C . ARG A 1 458 ? -5.449 8.576 8.698 1.00 95.38 458 ARG A C 1
ATOM 3782 O O . ARG A 1 458 ? -5.658 9.780 8.599 1.00 95.38 458 ARG A O 1
ATOM 3789 N N . ASP A 1 459 ? -6.388 7.669 8.434 1.00 96.00 459 ASP A N 1
ATOM 3790 C CA . ASP A 1 459 ? -7.762 8.022 8.019 1.00 96.00 459 ASP A CA 1
ATOM 3791 C C . ASP A 1 459 ? -8.773 6.927 8.391 1.00 96.00 459 ASP A C 1
ATOM 3793 O O . ASP A 1 459 ? -9.615 6.526 7.591 1.00 96.00 459 ASP A O 1
ATOM 3797 N N . ILE A 1 460 ? -8.649 6.386 9.606 1.00 98.12 460 ILE A N 1
ATOM 3798 C CA . ILE A 1 460 ? -9.620 5.422 10.136 1.00 98.12 460 ILE A CA 1
ATOM 3799 C C . ILE A 1 460 ? -10.872 6.192 10.559 1.00 98.12 460 ILE A C 1
ATOM 3801 O O . ILE A 1 460 ? -10.814 7.051 11.438 1.00 98.12 460 ILE A O 1
ATOM 3805 N N . LYS A 1 461 ? -12.000 5.875 9.928 1.00 95.69 461 LYS A N 1
ATOM 3806 C CA . LYS A 1 461 ? -13.313 6.492 10.152 1.00 95.69 461 LYS A CA 1
ATOM 3807 C C . LYS A 1 461 ? -14.420 5.565 9.658 1.00 95.69 461 LYS A C 1
ATOM 3809 O O . LYS A 1 461 ? -14.129 4.588 8.972 1.00 95.69 461 LYS A O 1
ATOM 3814 N N . LEU A 1 462 ? -15.672 5.886 9.978 1.00 95.00 462 LEU A N 1
ATOM 3815 C CA . LEU A 1 462 ? -16.824 5.047 9.631 1.00 95.00 462 LEU A CA 1
ATOM 3816 C C . LEU A 1 462 ? -16.993 4.858 8.117 1.00 95.00 462 LEU A C 1
ATOM 3818 O O . LEU A 1 462 ? -17.243 3.738 7.678 1.00 95.00 462 LEU A O 1
ATOM 3822 N N . ASP A 1 463 ? -16.770 5.902 7.315 1.00 93.19 463 ASP A N 1
ATOM 3823 C CA . ASP A 1 463 ? -16.872 5.840 5.851 1.00 93.19 463 ASP A CA 1
ATOM 3824 C C . ASP A 1 463 ? -15.930 4.781 5.251 1.00 93.19 463 ASP A C 1
ATOM 3826 O O . ASP A 1 463 ? -16.264 4.119 4.270 1.00 93.19 463 ASP A O 1
ATOM 3830 N N . ASN A 1 464 ? -14.753 4.618 5.866 1.00 95.69 464 ASN A N 1
ATOM 3831 C CA . ASN A 1 464 ? -13.678 3.742 5.404 1.00 95.69 464 ASN A CA 1
ATOM 3832 C C . ASN A 1 464 ? -13.765 2.330 6.012 1.00 95.69 464 ASN A C 1
ATOM 3834 O O . ASN A 1 464 ? -12.880 1.509 5.786 1.00 95.69 464 ASN A O 1
ATOM 3838 N N . VAL A 1 465 ? -14.813 2.017 6.777 1.00 97.00 465 VAL A N 1
ATOM 3839 C CA . VAL A 1 465 ? -15.086 0.661 7.263 1.00 97.00 465 VAL A CA 1
ATOM 3840 C C . VAL A 1 465 ? -16.336 0.154 6.560 1.00 97.00 465 VAL A C 1
ATOM 3842 O O . VAL A 1 465 ? -17.435 0.656 6.791 1.00 97.00 465 VAL A O 1
ATOM 3845 N N . LEU A 1 466 ? -16.170 -0.826 5.673 1.00 96.25 466 LEU A N 1
ATOM 3846 C CA . LEU A 1 466 ? -17.271 -1.432 4.928 1.00 96.25 466 LEU A CA 1
ATOM 3847 C C . LEU A 1 466 ? -17.625 -2.799 5.508 1.00 96.25 466 LEU A C 1
ATOM 3849 O O . LEU A 1 466 ? -16.763 -3.505 6.028 1.00 96.25 466 LEU A O 1
ATOM 3853 N N . LEU A 1 467 ? -18.886 -3.187 5.388 1.00 95.94 467 LEU A N 1
ATOM 3854 C CA . LEU A 1 467 ? -19.323 -4.553 5.648 1.00 95.94 467 LEU A CA 1
ATOM 3855 C C . LEU A 1 467 ? -18.984 -5.439 4.450 1.00 95.94 467 LEU A C 1
ATOM 3857 O O . LEU A 1 467 ? -19.183 -5.034 3.301 1.00 95.94 467 LEU A O 1
ATOM 3861 N N . ALA A 1 468 ? -18.477 -6.642 4.718 1.00 92.25 468 ALA A N 1
ATOM 3862 C CA . ALA A 1 468 ? -18.142 -7.592 3.664 1.00 92.25 468 ALA A CA 1
ATOM 3863 C C . ALA A 1 468 ? -19.387 -8.012 2.877 1.00 92.25 468 ALA A C 1
ATOM 3865 O O . ALA A 1 468 ? -19.370 -7.968 1.646 1.00 92.25 468 ALA A O 1
ATOM 3866 N N . GLU A 1 469 ? -20.454 -8.350 3.605 1.00 91.56 469 GLU A N 1
ATOM 3867 C CA . GLU A 1 469 ? -21.721 -8.801 3.046 1.00 91.56 469 GLU A CA 1
ATOM 3868 C C . GLU A 1 469 ? -22.910 -8.059 3.669 1.00 91.56 469 GLU A C 1
ATOM 3870 O O . GLU A 1 469 ? -22.920 -7.767 4.863 1.00 91.56 469 GLU A O 1
ATOM 3875 N N . LYS A 1 470 ? -23.964 -7.791 2.897 1.00 87.06 470 LYS A N 1
ATOM 3876 C CA . LYS A 1 470 ? -25.186 -7.134 3.399 1.00 87.06 470 LYS A CA 1
ATOM 3877 C C . LYS A 1 470 ? -25.930 -7.965 4.450 1.00 87.06 470 LYS A C 1
ATOM 3879 O O . LYS A 1 470 ? -26.617 -7.404 5.301 1.00 87.06 470 LYS A O 1
ATOM 3884 N N . SER A 1 471 ? -25.826 -9.290 4.373 1.00 86.19 471 SER A N 1
ATOM 3885 C CA . SER A 1 471 ? -26.415 -10.225 5.339 1.00 86.19 471 SER A CA 1
ATOM 3886 C C . SER A 1 471 ? -25.620 -10.358 6.635 1.00 86.19 471 SER A C 1
ATOM 3888 O O . SER A 1 471 ? -26.162 -10.880 7.607 1.00 86.19 471 SER A O 1
ATOM 3890 N N . ASP A 1 472 ? -24.369 -9.894 6.666 1.00 88.81 472 ASP A N 1
ATOM 3891 C CA . ASP A 1 472 ? -23.480 -10.012 7.817 1.00 88.81 472 ASP A CA 1
ATOM 3892 C C . ASP A 1 472 ? -22.917 -8.642 8.212 1.00 88.81 472 ASP A C 1
ATOM 3894 O O . ASP A 1 472 ? -21.900 -8.174 7.700 1.00 88.81 472 ASP A O 1
ATOM 3898 N N . ILE A 1 473 ? -23.576 -8.015 9.188 1.00 83.56 473 ILE A N 1
ATOM 3899 C CA . ILE A 1 473 ? -23.134 -6.734 9.748 1.00 83.56 473 ILE A CA 1
ATOM 3900 C C . ILE A 1 473 ? -21.928 -6.867 10.693 1.00 83.56 473 ILE A C 1
ATOM 3902 O O . ILE A 1 473 ? -21.440 -5.854 11.194 1.00 83.56 473 ILE A O 1
ATOM 3906 N N . MET A 1 474 ? -21.451 -8.087 10.959 1.00 88.31 474 MET A N 1
ATOM 3907 C CA . MET A 1 474 ? -20.354 -8.333 11.894 1.00 88.31 474 MET A CA 1
ATOM 3908 C C . MET A 1 474 ? -19.006 -8.420 11.197 1.00 88.31 474 MET A C 1
ATOM 3910 O O . MET A 1 474 ? -18.005 -8.073 11.818 1.00 88.31 474 MET A O 1
ATOM 3914 N N . THR A 1 475 ? -18.940 -8.824 9.930 1.00 93.81 475 THR A N 1
ATOM 3915 C CA . THR A 1 475 ? -17.665 -8.900 9.205 1.00 93.81 475 THR A CA 1
ATOM 3916 C C . THR A 1 475 ? -17.333 -7.565 8.547 1.00 93.81 475 THR A C 1
ATOM 3918 O O . THR A 1 475 ? -17.869 -7.213 7.494 1.00 93.81 475 THR A O 1
ATOM 3921 N N . VAL A 1 476 ? -16.393 -6.830 9.146 1.00 96.94 476 VAL A N 1
ATOM 3922 C CA . VAL A 1 476 ? -15.948 -5.523 8.638 1.00 96.94 476 VAL A CA 1
ATOM 3923 C C . VAL A 1 476 ? -14.643 -5.618 7.857 1.00 96.94 476 VAL A C 1
ATOM 3925 O O . VAL A 1 476 ? -13.782 -6.457 8.132 1.00 96.94 476 VAL A O 1
ATOM 3928 N N . LYS A 1 477 ? -14.451 -4.708 6.907 1.00 97.88 477 LYS A N 1
ATOM 3929 C CA . LYS A 1 477 ? -13.204 -4.512 6.173 1.00 97.88 477 LYS A CA 1
ATOM 3930 C C . LYS A 1 477 ? -12.832 -3.039 6.155 1.00 97.88 477 LYS A C 1
ATOM 3932 O O . LYS A 1 477 ? -13.633 -2.187 5.781 1.00 97.88 477 LYS A O 1
ATOM 3937 N N . LEU A 1 478 ? -11.594 -2.756 6.539 1.00 97.88 478 LEU A N 1
ATOM 3938 C CA . LEU A 1 478 ? -10.993 -1.444 6.374 1.00 97.88 478 LEU A CA 1
ATOM 3939 C C . LEU A 1 478 ? -10.624 -1.247 4.900 1.00 97.88 478 LEU A C 1
ATOM 3941 O O . LEU A 1 478 ? -9.957 -2.094 4.291 1.00 97.88 478 LEU A O 1
ATOM 3945 N N . VAL A 1 479 ? -11.073 -0.128 4.346 1.00 94.12 479 VAL A N 1
ATOM 3946 C CA . VAL A 1 479 ? -10.829 0.295 2.968 1.00 94.12 479 VAL A CA 1
ATOM 3947 C C . VAL A 1 479 ? -10.110 1.646 2.943 1.00 94.12 479 VAL A C 1
ATOM 3949 O O . VAL A 1 479 ? -10.038 2.339 3.950 1.00 94.12 479 VAL A O 1
ATOM 3952 N N . ASP A 1 480 ? -9.619 2.026 1.763 1.00 90.31 480 ASP A N 1
ATOM 3953 C CA . ASP A 1 480 ? -8.983 3.320 1.473 1.00 90.31 480 ASP A CA 1
ATOM 3954 C C . ASP A 1 480 ? -7.656 3.598 2.205 1.00 90.31 480 ASP A C 1
ATOM 3956 O O . ASP A 1 480 ? -7.570 4.318 3.198 1.00 90.31 480 ASP A O 1
ATOM 3960 N N . PHE A 1 481 ? -6.567 3.112 1.606 1.00 92.44 481 PHE A N 1
ATOM 3961 C CA . PHE A 1 481 ? -5.198 3.369 2.060 1.00 92.44 481 PHE A CA 1
ATOM 3962 C C . PHE A 1 481 ? -4.586 4.608 1.382 1.00 92.44 481 PHE A C 1
ATOM 3964 O O . PHE A 1 481 ? -3.370 4.807 1.418 1.00 92.44 481 PHE A O 1
ATOM 3971 N N . GLY A 1 482 ? -5.410 5.481 0.786 1.00 87.31 482 GLY A N 1
ATOM 3972 C CA . GLY A 1 482 ? -4.973 6.660 0.031 1.00 87.31 482 GLY A CA 1
ATOM 3973 C C . GLY A 1 482 ? -4.178 7.689 0.841 1.00 87.31 482 GLY A C 1
ATOM 3974 O O . GLY A 1 482 ? -3.392 8.449 0.276 1.00 87.31 482 GLY A O 1
ATOM 3975 N N . LEU A 1 483 ? -4.351 7.715 2.167 1.00 88.44 483 LEU A N 1
ATOM 3976 C CA . LEU A 1 483 ? -3.560 8.538 3.092 1.00 88.44 483 LEU A CA 1
ATOM 3977 C C . LEU A 1 483 ? -2.543 7.726 3.897 1.00 88.44 483 LEU A C 1
ATOM 3979 O O . LEU A 1 483 ? -1.836 8.296 4.729 1.00 88.44 483 LEU A O 1
ATOM 3983 N N . SER A 1 484 ? -2.418 6.426 3.653 1.00 91.19 484 SER A N 1
ATOM 3984 C CA . SER A 1 484 ? -1.491 5.581 4.398 1.00 91.19 484 SER A CA 1
ATOM 3985 C C . SER A 1 484 ? -0.036 5.844 4.009 1.00 91.19 484 SER A C 1
ATOM 3987 O O . SER A 1 484 ? 0.268 6.363 2.933 1.00 91.19 484 SER A O 1
ATOM 3989 N N . ILE A 1 485 ? 0.891 5.515 4.908 1.00 84.25 485 ILE A N 1
ATOM 3990 C CA . ILE A 1 485 ? 2.327 5.700 4.673 1.00 84.25 485 ILE A CA 1
ATOM 3991 C C . ILE A 1 485 ? 3.156 4.618 5.354 1.00 84.25 485 ILE A C 1
ATOM 3993 O O . ILE A 1 485 ? 2.823 4.164 6.449 1.00 84.25 485 ILE A O 1
ATOM 3997 N N . PHE A 1 486 ? 4.282 4.273 4.729 1.00 80.88 486 PHE A N 1
ATOM 3998 C CA . PHE A 1 486 ? 5.331 3.489 5.363 1.00 80.88 486 PHE A CA 1
ATOM 3999 C C . PHE A 1 486 ? 6.113 4.324 6.383 1.00 80.88 486 PHE A C 1
ATOM 4001 O O . PHE A 1 486 ? 6.782 5.310 6.055 1.00 80.88 486 PHE A O 1
ATOM 4008 N N . ALA A 1 487 ? 6.065 3.900 7.638 1.00 78.69 487 ALA A N 1
ATOM 4009 C CA . ALA A 1 487 ? 6.813 4.472 8.738 1.00 78.69 487 ALA A CA 1
ATOM 4010 C C . ALA A 1 487 ? 7.636 3.384 9.432 1.00 78.69 487 ALA A C 1
ATOM 4012 O O . ALA A 1 487 ? 7.104 2.420 9.978 1.00 78.69 487 ALA A O 1
ATOM 4013 N N . MET A 1 488 ? 8.959 3.570 9.443 1.00 67.38 488 MET A N 1
ATOM 4014 C CA . MET A 1 488 ? 9.841 2.737 10.258 1.00 67.38 488 MET A CA 1
ATOM 4015 C C . MET A 1 488 ? 9.478 2.871 11.745 1.00 67.38 488 MET A C 1
ATOM 4017 O O . MET A 1 488 ? 9.018 3.939 12.167 1.00 67.38 488 MET A O 1
ATOM 4021 N N . PRO A 1 489 ? 9.724 1.838 12.569 1.00 66.94 489 PRO A N 1
ATOM 4022 C CA . PRO A 1 489 ? 9.509 1.925 14.008 1.00 66.94 489 PRO A CA 1
ATOM 4023 C C . PRO A 1 489 ? 10.201 3.150 14.619 1.00 66.94 489 PRO A C 1
ATOM 4025 O O . PRO A 1 489 ? 11.407 3.328 14.484 1.00 66.94 489 PRO A O 1
ATOM 4028 N N . GLY A 1 490 ? 9.427 4.004 15.293 1.00 67.31 490 GLY A N 1
ATOM 4029 C CA . GLY A 1 490 ? 9.934 5.226 15.930 1.00 67.31 490 GLY A CA 1
ATOM 4030 C C . GLY A 1 490 ? 10.133 6.423 14.994 1.00 67.31 490 GLY A C 1
ATOM 4031 O O . GLY A 1 490 ? 10.499 7.492 15.477 1.00 67.31 490 GLY A O 1
ATOM 4032 N N . LYS A 1 491 ? 9.864 6.291 13.687 1.00 75.56 491 LYS A N 1
ATOM 4033 C CA . LYS A 1 491 ? 9.884 7.423 12.752 1.00 75.56 491 LYS A CA 1
ATOM 4034 C C . LYS A 1 491 ? 8.788 8.421 13.125 1.00 75.56 491 LYS A C 1
ATOM 4036 O O . LYS A 1 491 ? 7.619 8.052 13.224 1.00 75.56 491 LYS A O 1
ATOM 4041 N N . ILE A 1 492 ? 9.184 9.680 13.290 1.00 83.06 492 ILE A N 1
ATOM 4042 C CA . ILE A 1 492 ? 8.267 10.804 13.475 1.00 83.06 492 ILE A CA 1
ATOM 4043 C C . ILE A 1 492 ? 7.877 11.328 12.092 1.00 83.06 492 ILE A C 1
ATOM 4045 O O . ILE A 1 492 ? 8.734 11.582 11.242 1.00 83.06 492 ILE A O 1
ATOM 4049 N N . LEU A 1 493 ? 6.575 11.434 11.859 1.00 84.75 493 LEU A N 1
ATOM 4050 C CA . LEU A 1 493 ? 5.978 11.977 10.647 1.00 84.75 493 LEU A CA 1
ATOM 4051 C C . LEU A 1 493 ? 5.514 13.411 10.885 1.00 84.75 493 LEU A C 1
ATOM 4053 O O . LEU A 1 493 ? 5.090 13.754 11.983 1.00 84.75 493 LEU A O 1
ATOM 4057 N N . ASN A 1 494 ? 5.534 14.213 9.824 1.00 78.88 494 ASN A N 1
ATOM 4058 C CA . ASN A 1 494 ? 5.062 15.594 9.830 1.00 78.88 494 ASN A CA 1
ATOM 4059 C C . ASN A 1 494 ? 3.956 15.781 8.784 1.00 78.88 494 ASN A C 1
ATOM 4061 O O . ASN A 1 494 ? 3.828 14.985 7.849 1.00 78.88 494 ASN A O 1
ATOM 4065 N N . GLY A 1 495 ? 3.194 16.865 8.921 1.00 78.94 495 GLY A N 1
ATOM 4066 C CA . GLY A 1 495 ? 2.166 17.273 7.966 1.00 78.94 495 GLY A CA 1
ATOM 4067 C C . GLY A 1 495 ? 0.753 16.844 8.362 1.00 78.94 495 GLY A C 1
ATOM 4068 O O . GLY A 1 495 ? 0.515 15.713 8.792 1.00 78.94 495 GLY A O 1
ATOM 4069 N N . VAL A 1 496 ? -0.186 17.771 8.174 1.00 82.81 496 VAL A N 1
ATOM 4070 C CA . VAL A 1 496 ? -1.599 17.603 8.527 1.00 82.81 496 VAL A CA 1
ATOM 4071 C C . VAL A 1 496 ? -2.311 16.754 7.473 1.00 82.81 496 VAL A C 1
ATOM 4073 O O . VAL A 1 496 ? -2.243 17.041 6.277 1.00 82.81 496 VAL A O 1
ATOM 4076 N N . CYS A 1 497 ? -3.005 15.705 7.913 1.00 86.06 497 CYS A N 1
ATOM 4077 C CA . CYS A 1 497 ? -3.817 14.831 7.065 1.00 86.06 497 CYS A CA 1
ATOM 4078 C C . CYS A 1 497 ? -4.948 14.161 7.870 1.00 86.06 497 CYS A C 1
ATOM 4080 O O . CYS A 1 497 ? -5.056 14.354 9.082 1.00 86.06 497 CYS A O 1
ATOM 4082 N N . GLY A 1 498 ? -5.791 13.392 7.178 1.00 88.31 498 GLY A N 1
ATOM 4083 C CA . GLY A 1 498 ? -6.956 12.718 7.753 1.00 88.31 498 GLY A CA 1
ATOM 4084 C C . GLY A 1 498 ? -8.235 13.556 7.710 1.00 88.31 498 GLY A C 1
ATOM 4085 O O . GLY A 1 498 ? -8.242 14.711 7.266 1.00 88.31 498 GLY A O 1
ATOM 4086 N N . THR A 1 499 ? -9.333 12.941 8.133 1.00 91.31 499 THR A N 1
ATOM 4087 C CA . THR A 1 499 ? -10.659 13.560 8.205 1.00 91.31 499 THR A CA 1
ATOM 4088 C C . THR A 1 499 ? -10.855 14.283 9.544 1.00 91.31 499 THR A C 1
ATOM 4090 O O . THR A 1 499 ? -10.720 13.687 10.616 1.00 91.31 499 THR A O 1
ATOM 4093 N N . VAL A 1 500 ? -11.203 15.578 9.487 1.00 90.50 500 VAL A N 1
ATOM 4094 C CA . VAL A 1 500 ? -11.482 16.402 10.679 1.00 90.50 500 VAL A CA 1
ATOM 4095 C C . VAL A 1 500 ? -12.528 15.714 11.559 1.00 90.50 500 VAL A C 1
ATOM 4097 O O . VAL A 1 500 ? -13.519 15.190 11.060 1.00 90.50 500 VAL A O 1
ATOM 4100 N N . GLY A 1 501 ? -12.285 15.697 12.870 1.00 94.06 501 GLY A N 1
ATOM 4101 C CA . GLY A 1 501 ? -13.109 14.993 13.851 1.00 94.06 501 GLY A CA 1
ATOM 4102 C C . GLY A 1 501 ? -12.571 13.613 14.237 1.00 94.06 501 GLY A C 1
ATOM 4103 O O . GLY A 1 501 ? -12.691 13.244 15.400 1.00 94.06 501 GLY A O 1
ATOM 4104 N N . TYR A 1 502 ? -11.909 12.901 13.317 1.00 97.75 502 TYR A N 1
ATOM 4105 C CA . TYR A 1 502 ? -11.218 11.630 13.595 1.00 97.75 502 TYR A CA 1
ATOM 4106 C C . TYR A 1 502 ? -9.711 11.815 13.811 1.00 97.75 502 TYR A C 1
ATOM 4108 O O . TYR A 1 502 ? -9.087 11.036 14.527 1.00 97.75 502 TYR A O 1
ATOM 4116 N N . THR A 1 503 ? -9.123 12.861 13.225 1.00 96.06 503 THR A N 1
ATOM 4117 C CA . THR A 1 503 ? -7.692 13.179 13.324 1.00 96.06 503 THR A CA 1
ATOM 4118 C C . THR A 1 503 ? -7.238 13.451 14.767 1.00 96.06 503 THR A C 1
ATOM 4120 O O . THR A 1 503 ? -7.840 14.248 15.486 1.00 96.06 503 THR A O 1
ATOM 4123 N N . ALA A 1 504 ? -6.128 12.822 15.166 1.00 97.12 504 ALA A N 1
ATOM 4124 C CA . ALA A 1 504 ? -5.511 12.959 16.487 1.00 97.12 504 ALA A CA 1
ATOM 4125 C C . ALA A 1 504 ? -4.881 14.350 16.727 1.00 97.12 504 ALA A C 1
ATOM 4127 O O . ALA A 1 504 ? -4.378 14.957 15.779 1.00 97.12 504 ALA A O 1
ATOM 4128 N N . PRO A 1 505 ? -4.839 14.855 17.978 1.00 96.38 505 PRO A N 1
ATOM 4129 C CA . PRO A 1 505 ? -4.372 16.212 18.278 1.00 96.38 505 PRO A CA 1
ATOM 4130 C C . PRO A 1 505 ? -2.912 16.462 17.876 1.00 96.38 505 PRO A C 1
ATOM 4132 O O . PRO A 1 505 ? -2.576 17.555 17.425 1.00 96.38 505 PRO A O 1
ATOM 4135 N N . GLU A 1 506 ? -2.038 15.460 17.981 1.00 95.81 506 GLU A N 1
ATOM 4136 C CA . GLU A 1 506 ? -0.618 15.582 17.635 1.00 95.81 506 GLU A CA 1
ATOM 4137 C C . GLU A 1 506 ? -0.353 15.740 16.131 1.00 95.81 506 GLU A C 1
ATOM 4139 O O . GLU A 1 506 ? 0.722 16.200 15.763 1.00 95.81 506 GLU A O 1
ATOM 4144 N N . ILE A 1 507 ? -1.315 15.424 15.252 1.00 92.00 507 ILE A N 1
ATOM 4145 C CA . ILE A 1 507 ? -1.183 15.694 13.807 1.00 92.00 507 ILE A CA 1
ATOM 4146 C C . ILE A 1 507 ? -1.141 17.206 13.535 1.00 92.00 507 ILE A C 1
ATOM 4148 O O . ILE A 1 507 ? -0.528 17.636 12.559 1.00 92.00 507 ILE A O 1
ATOM 4152 N N . TYR A 1 508 ? -1.749 18.010 14.411 1.00 86.88 508 TYR A N 1
ATOM 4153 C CA . TYR A 1 508 ? -1.719 19.473 14.352 1.00 86.88 508 TYR A CA 1
ATOM 4154 C C . TYR A 1 508 ? -0.524 20.081 15.107 1.00 86.88 508 TYR A C 1
ATOM 4156 O O . TYR A 1 508 ? -0.389 21.301 15.153 1.00 86.88 508 TYR A O 1
ATOM 4164 N N . SER A 1 509 ? 0.335 19.254 15.716 1.00 82.62 509 SER A N 1
ATOM 4165 C CA . SER A 1 509 ? 1.514 19.701 16.463 1.00 82.62 509 SER A CA 1
ATOM 4166 C C . SER A 1 509 ? 2.759 19.772 15.576 1.00 82.62 509 SER A C 1
ATOM 4168 O O . SER A 1 509 ? 2.954 18.952 14.681 1.00 82.62 509 SER A O 1
ATOM 4170 N N . GLU A 1 510 ? 3.665 20.698 15.892 1.00 76.06 510 GLU A N 1
ATOM 4171 C CA . GLU A 1 510 ? 4.982 20.806 15.247 1.00 76.06 510 GLU A CA 1
ATOM 4172 C C . GLU A 1 510 ? 5.954 19.680 15.644 1.00 76.06 510 GLU A C 1
ATOM 4174 O O . GLU A 1 510 ? 6.947 19.450 14.959 1.00 76.06 510 GLU A O 1
ATOM 4179 N N . ASN A 1 511 ? 5.663 18.937 16.720 1.00 79.75 511 ASN A N 1
ATOM 4180 C CA . ASN A 1 511 ? 6.513 17.839 17.203 1.00 79.75 511 ASN A CA 1
ATOM 4181 C C . ASN A 1 511 ? 6.400 16.553 16.362 1.00 79.75 511 ASN A C 1
ATOM 4183 O O . ASN A 1 511 ? 7.114 15.581 16.623 1.00 79.75 511 ASN A O 1
ATOM 4187 N N . GLY A 1 512 ? 5.485 16.539 15.389 1.00 87.12 512 GLY A N 1
ATOM 4188 C CA . GLY A 1 512 ? 5.168 15.383 14.565 1.00 87.12 512 GLY A CA 1
ATOM 4189 C C . GLY A 1 512 ? 4.443 14.264 15.321 1.00 87.12 512 GLY A C 1
ATOM 4190 O O . GLY A 1 512 ? 4.084 14.380 16.494 1.00 87.12 512 GLY A O 1
ATOM 4191 N N . TYR A 1 513 ? 4.199 13.155 14.625 1.00 91.56 513 TYR A N 1
ATOM 4192 C CA . TYR A 1 513 ? 3.378 12.051 15.120 1.00 91.56 513 TYR A CA 1
ATOM 4193 C C . TYR A 1 513 ? 3.900 10.676 14.694 1.00 91.56 513 TYR A C 1
ATOM 4195 O O . TYR A 1 513 ? 4.701 10.536 13.771 1.00 91.56 513 TYR A O 1
ATOM 4203 N N . GLY A 1 514 ? 3.429 9.640 15.388 1.00 92.81 514 GLY A N 1
ATOM 4204 C CA . GLY A 1 514 ? 3.710 8.237 15.081 1.00 92.81 514 GLY A CA 1
ATOM 4205 C C . GLY A 1 514 ? 2.428 7.439 14.854 1.00 92.81 514 GLY A C 1
ATOM 4206 O O . GLY A 1 514 ? 1.357 7.992 14.633 1.00 92.81 514 GLY A O 1
ATOM 4207 N N . ASN A 1 515 ? 2.510 6.117 14.972 1.00 93.94 515 ASN A N 1
ATOM 4208 C CA . ASN A 1 515 ? 1.395 5.206 14.691 1.00 93.94 515 ASN A CA 1
ATOM 4209 C C . ASN A 1 515 ? 0.200 5.313 15.665 1.00 93.94 515 ASN A C 1
ATOM 4211 O O . ASN A 1 515 ? -0.877 4.790 15.400 1.00 93.94 515 ASN A O 1
ATOM 4215 N N . LYS A 1 516 ? 0.353 6.014 16.795 1.00 96.69 516 LYS A N 1
ATOM 4216 C CA . LYS A 1 516 ? -0.708 6.194 17.803 1.00 96.69 516 LYS A CA 1
ATOM 4217 C C . LYS A 1 516 ? -1.903 7.008 17.311 1.00 96.69 516 LYS A C 1
ATOM 4219 O O . LYS A 1 516 ? -2.956 6.949 17.948 1.00 96.69 516 LYS A O 1
ATOM 4224 N N . VAL A 1 517 ? -1.767 7.713 16.191 1.00 97.69 517 VAL A N 1
ATOM 4225 C CA . VAL A 1 517 ? -2.864 8.448 15.545 1.00 97.69 517 VAL A CA 1
ATOM 4226 C C . VAL A 1 517 ? -4.013 7.525 15.123 1.00 97.69 517 VAL A C 1
ATOM 4228 O O . VAL A 1 517 ? -5.176 7.901 15.251 1.00 97.69 517 VAL A O 1
ATOM 4231 N N . ASP A 1 518 ? -3.713 6.285 14.727 1.00 98.38 518 ASP A N 1
ATOM 4232 C CA . ASP A 1 518 ? -4.733 5.298 14.345 1.00 98.38 518 ASP A CA 1
ATOM 4233 C C . ASP A 1 518 ? -5.515 4.790 15.570 1.00 98.38 518 ASP A C 1
ATOM 4235 O O . ASP A 1 518 ? -6.716 4.556 15.492 1.00 98.38 518 ASP A O 1
ATOM 4239 N N . ILE A 1 519 ? -4.858 4.699 16.736 1.00 98.69 519 ILE A N 1
ATOM 4240 C CA . ILE A 1 519 ? -5.497 4.320 18.010 1.00 98.69 519 ILE A CA 1
ATOM 4241 C C . ILE A 1 519 ? -6.488 5.393 18.466 1.00 98.69 519 ILE A C 1
ATOM 4243 O O . ILE A 1 519 ? -7.578 5.071 18.932 1.00 98.69 519 ILE A O 1
ATOM 4247 N N . TRP A 1 520 ? -6.122 6.666 18.306 1.00 98.69 520 TRP A N 1
ATOM 4248 C CA . TRP A 1 520 ? -7.034 7.780 18.561 1.00 98.69 520 TRP A CA 1
ATOM 4249 C C . TRP A 1 520 ? -8.233 7.742 17.613 1.00 98.69 520 TRP A C 1
ATOM 4251 O O . TRP A 1 520 ? -9.371 7.821 18.064 1.00 98.69 520 TRP A O 1
ATOM 4261 N N . SER A 1 521 ? -7.975 7.567 16.314 1.00 98.69 521 SER A N 1
ATOM 4262 C CA . SER A 1 521 ? -9.017 7.518 15.283 1.00 98.69 521 SER A CA 1
ATOM 4263 C C . SER A 1 521 ? -10.020 6.388 15.555 1.00 98.69 521 SER A C 1
ATOM 4265 O O . SER A 1 521 ? -11.228 6.601 15.476 1.00 98.69 521 SER A O 1
ATOM 4267 N N . LEU A 1 522 ? -9.538 5.214 15.989 1.00 98.75 522 LEU A N 1
ATOM 4268 C CA . LEU A 1 522 ? -10.393 4.126 16.467 1.00 98.75 522 LEU A CA 1
ATOM 4269 C C . LEU A 1 522 ? -11.188 4.515 17.724 1.00 98.75 522 LEU A C 1
ATOM 4271 O O . LEU A 1 522 ? -12.365 4.183 17.824 1.00 98.75 522 LEU A O 1
ATOM 4275 N N . GLY A 1 523 ? -10.576 5.224 18.676 1.00 98.69 523 GLY A N 1
ATOM 4276 C CA . GLY A 1 523 ? -11.272 5.741 19.857 1.00 98.69 523 GLY A CA 1
ATOM 4277 C C . GLY A 1 523 ? -12.439 6.662 19.499 1.00 98.69 523 GLY A C 1
ATOM 4278 O O . GLY A 1 523 ? -13.522 6.516 20.063 1.00 98.69 523 GLY A O 1
ATOM 4279 N N . VAL A 1 524 ? -12.250 7.553 18.519 1.00 98.69 524 VAL A N 1
ATOM 4280 C CA . VAL A 1 524 ? -13.326 8.405 17.988 1.00 98.69 524 VAL A CA 1
ATOM 4281 C C . VAL A 1 524 ? -14.392 7.548 17.312 1.00 98.69 524 VAL A C 1
ATOM 4283 O O . VAL A 1 524 ? -15.574 7.735 17.576 1.00 98.69 524 VAL A O 1
ATOM 4286 N N . LEU A 1 525 ? -13.995 6.585 16.479 1.00 98.38 525 LEU A N 1
ATOM 4287 C CA . LEU A 1 525 ? -14.920 5.687 15.786 1.00 98.38 525 LEU A CA 1
ATOM 4288 C C . LEU A 1 525 ? -15.816 4.930 16.781 1.00 98.38 525 LEU A C 1
ATOM 4290 O O . LEU A 1 525 ? -17.035 4.950 16.633 1.00 98.38 525 LEU A O 1
ATOM 4294 N N . ILE A 1 526 ? -15.241 4.340 17.833 1.00 98.38 526 ILE A N 1
ATOM 4295 C CA . ILE A 1 526 ? -15.992 3.632 18.884 1.00 98.38 526 ILE A CA 1
ATOM 4296 C C . ILE A 1 526 ? -16.898 4.589 19.659 1.00 98.38 526 ILE A C 1
ATOM 4298 O O . ILE A 1 526 ? -18.059 4.257 19.895 1.00 98.38 526 ILE A O 1
ATOM 4302 N N . TYR A 1 527 ? -16.407 5.782 20.009 1.00 98.44 527 TYR A N 1
ATOM 4303 C CA . TYR A 1 527 ? -17.234 6.812 20.638 1.00 98.44 527 TYR A CA 1
ATOM 4304 C C . TYR A 1 527 ? -18.470 7.112 19.786 1.00 98.44 527 TYR A C 1
ATOM 4306 O O . TYR A 1 527 ? -19.582 7.107 20.303 1.00 98.44 527 TYR A O 1
ATOM 4314 N N . VAL A 1 528 ? -18.291 7.339 18.481 1.00 97.81 528 VAL A N 1
ATOM 4315 C CA . VAL A 1 528 ? -19.397 7.666 17.571 1.00 97.81 528 VAL A CA 1
ATOM 4316 C C . VAL A 1 528 ? -20.368 6.494 17.445 1.00 97.81 528 VAL A C 1
ATOM 4318 O O . VAL A 1 528 ? -21.573 6.726 17.429 1.00 97.81 528 VAL A O 1
ATOM 4321 N N . MET A 1 529 ? -19.885 5.248 17.415 1.00 97.19 529 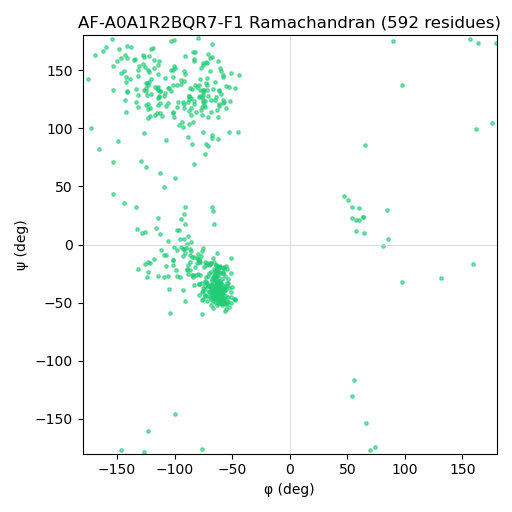MET A N 1
ATOM 4322 C CA . MET A 1 529 ? -20.771 4.078 17.389 1.00 97.19 529 MET A CA 1
ATOM 4323 C C . MET A 1 529 ? -21.641 3.969 18.651 1.00 97.19 529 MET A C 1
ATOM 4325 O O . MET A 1 529 ? -22.818 3.639 18.544 1.00 97.19 529 MET A O 1
ATOM 4329 N N . LEU A 1 530 ? -21.090 4.283 19.829 1.00 97.12 530 LEU A N 1
ATOM 4330 C CA . LEU A 1 530 ? -21.822 4.256 21.101 1.00 97.12 530 LEU A CA 1
ATOM 4331 C C . LEU A 1 530 ? -22.751 5.475 21.241 1.00 97.12 530 LEU A C 1
ATOM 4333 O O . LEU A 1 530 ? -23.968 5.345 21.337 1.00 97.12 530 LEU A O 1
ATOM 4337 N N . ALA A 1 531 ? -22.188 6.683 21.211 1.00 96.00 531 ALA A N 1
ATOM 4338 C CA . ALA A 1 531 ? -22.893 7.929 21.510 1.00 96.00 531 ALA A CA 1
ATOM 4339 C C . ALA A 1 531 ? -23.732 8.473 20.344 1.00 96.00 531 ALA A C 1
ATOM 4341 O O . ALA A 1 531 ? -24.546 9.376 20.544 1.00 96.00 531 ALA A O 1
ATOM 4342 N N . LYS A 1 532 ? -23.509 7.989 19.112 1.00 95.12 532 LYS A N 1
ATOM 4343 C CA . LYS A 1 532 ? -24.131 8.499 17.869 1.00 95.12 532 LYS A CA 1
ATOM 4344 C C . LYS A 1 532 ? -23.863 9.991 17.625 1.00 95.12 532 LYS A C 1
ATOM 4346 O O . LYS A 1 532 ? -24.594 10.663 16.901 1.00 95.12 532 LYS A O 1
ATOM 4351 N N . LYS A 1 533 ? -22.815 10.521 18.256 1.00 94.38 533 LYS A N 1
ATOM 4352 C CA . LYS A 1 533 ? -22.393 11.924 18.221 1.00 94.38 533 LYS A CA 1
ATOM 4353 C C . LYS A 1 533 ? -20.871 11.990 18.177 1.00 94.38 533 LYS A C 1
ATOM 4355 O O . LYS A 1 533 ? -20.194 11.036 18.544 1.00 94.38 533 LYS A O 1
ATOM 4360 N N . MET A 1 534 ? -20.331 13.131 17.753 1.00 95.81 534 MET A N 1
ATOM 4361 C CA . MET A 1 534 ? -18.887 13.375 17.789 1.00 95.81 534 MET A CA 1
ATOM 4362 C C . MET A 1 534 ? -18.418 13.738 19.209 1.00 95.81 534 MET A C 1
ATOM 4364 O O . MET A 1 534 ? -19.120 14.503 19.882 1.00 95.81 534 MET A O 1
ATOM 4368 N N . PRO A 1 535 ? -17.224 13.271 19.635 1.00 96.62 535 PRO A N 1
ATOM 4369 C CA . PRO A 1 535 ? -16.654 13.597 20.947 1.00 96.62 535 PRO A CA 1
ATOM 4370 C C . PRO A 1 535 ? -16.234 15.067 21.068 1.00 96.62 535 PRO A C 1
ATOM 4372 O O . PRO A 1 535 ? -16.175 15.608 22.170 1.00 96.62 535 PRO A O 1
ATOM 4375 N N . PHE A 1 536 ? -15.959 15.715 19.932 1.00 96.06 536 PHE A N 1
ATOM 4376 C CA . PHE A 1 536 ? -15.649 17.137 19.821 1.00 96.06 536 PHE A CA 1
ATOM 4377 C C . PHE A 1 536 ? -16.616 17.782 18.834 1.00 96.06 536 PHE A C 1
ATOM 4379 O O . PHE A 1 536 ? -16.826 17.265 17.735 1.00 96.06 536 PHE A O 1
ATOM 4386 N N . ARG A 1 537 ? -17.207 18.913 19.222 1.00 92.75 537 ARG A N 1
ATOM 4387 C CA . ARG A 1 537 ? -18.205 19.635 18.424 1.00 92.75 537 ARG A CA 1
ATOM 4388 C C . ARG A 1 537 ? -17.750 21.068 18.182 1.00 92.75 537 ARG A C 1
ATOM 4390 O O . ARG A 1 537 ? -17.068 21.660 19.016 1.00 92.75 537 ARG A O 1
ATOM 4397 N N . GLY A 1 538 ? -18.165 21.613 17.050 1.00 90.88 538 GLY A N 1
ATOM 4398 C CA . GLY A 1 538 ? -17.855 22.966 16.614 1.00 90.88 538 GLY A CA 1
ATOM 4399 C C . GLY A 1 538 ? -18.718 23.342 15.415 1.00 90.88 538 GLY A C 1
ATOM 4400 O O . GLY A 1 538 ? -19.299 22.461 14.780 1.00 90.88 538 GLY A O 1
ATOM 4401 N N . ASN A 1 539 ? -18.820 24.635 15.115 1.00 88.94 539 ASN A N 1
ATOM 4402 C CA . ASN A 1 539 ? -19.625 25.116 13.989 1.00 88.94 539 ASN A CA 1
ATOM 4403 C C . ASN A 1 539 ? -18.859 25.014 12.664 1.00 88.94 539 ASN A C 1
ATOM 4405 O O . ASN A 1 539 ? -19.458 25.013 11.591 1.00 88.94 539 ASN A O 1
ATOM 4409 N N . CYS A 1 540 ? -17.531 24.920 12.733 1.00 86.75 540 CYS A N 1
ATOM 4410 C CA . CYS A 1 540 ? -16.660 24.705 11.588 1.00 86.75 540 CYS A CA 1
ATOM 4411 C C . CYS A 1 540 ? -15.491 23.765 11.922 1.00 86.75 540 CYS A C 1
ATOM 4413 O O . CYS A 1 540 ? -15.240 23.434 13.082 1.00 86.75 540 CYS A O 1
ATOM 4415 N N . ASN A 1 541 ? -14.737 23.356 10.895 1.00 85.12 541 ASN A N 1
ATOM 4416 C CA . ASN A 1 541 ? -13.567 22.491 11.070 1.00 85.12 541 ASN A CA 1
ATOM 4417 C C . ASN A 1 541 ? -12.532 23.085 12.037 1.00 85.12 541 ASN A C 1
ATOM 4419 O O . ASN A 1 541 ? -11.943 22.337 12.807 1.00 85.12 541 ASN A O 1
ATOM 4423 N N . GLN A 1 542 ? -12.333 24.407 12.022 1.00 82.75 542 GLN A N 1
ATOM 4424 C CA . GLN A 1 542 ? -11.387 25.077 12.916 1.00 82.75 542 GLN A CA 1
ATOM 4425 C C . GLN A 1 542 ? -11.805 24.928 14.385 1.00 82.75 542 GLN A C 1
ATOM 44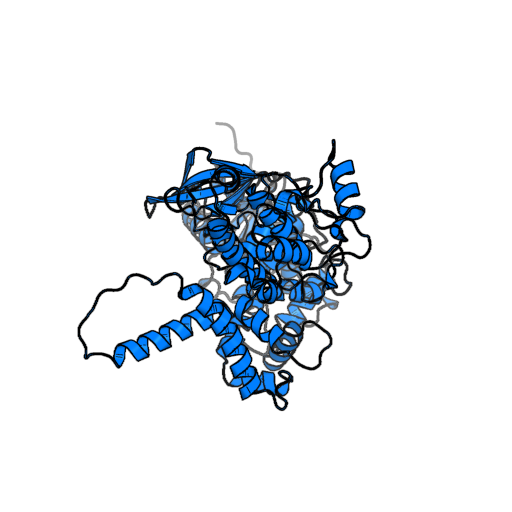27 O O . GLN A 1 542 ? -10.986 24.524 15.205 1.00 82.75 542 GLN A O 1
ATOM 4432 N N . ASP A 1 543 ? -13.088 25.130 14.699 1.00 90.25 543 ASP A N 1
ATOM 4433 C CA . ASP A 1 543 ? -13.622 24.940 16.054 1.00 90.25 543 ASP A CA 1
ATOM 4434 C C . ASP A 1 543 ? -13.435 23.494 16.540 1.00 90.25 543 ASP A C 1
ATOM 4436 O O . ASP A 1 543 ? -13.082 23.253 17.695 1.00 90.25 543 ASP A O 1
ATOM 4440 N N . ILE A 1 544 ? -13.664 22.514 15.654 1.00 92.50 544 ILE A N 1
ATOM 4441 C CA . ILE A 1 544 ? -13.494 21.088 15.967 1.00 92.50 544 ILE A CA 1
ATOM 4442 C C . ILE A 1 544 ? -12.018 20.776 16.231 1.00 92.50 544 ILE A C 1
ATOM 4444 O O . ILE A 1 544 ? -11.709 20.060 17.184 1.00 92.50 544 ILE A O 1
ATOM 4448 N N . ILE A 1 545 ? -11.103 21.316 15.421 1.00 88.44 545 ILE A N 1
ATOM 4449 C CA . ILE A 1 545 ? -9.653 21.168 15.613 1.00 88.44 545 ILE A CA 1
ATOM 4450 C C . ILE A 1 545 ? -9.236 21.781 16.953 1.00 88.44 545 ILE A C 1
ATOM 4452 O O . ILE A 1 545 ? -8.575 21.118 17.753 1.00 88.44 545 ILE A O 1
ATOM 4456 N N . GLU A 1 546 ? -9.670 23.004 17.251 1.00 89.75 546 GLU A N 1
ATOM 4457 C CA . GLU A 1 546 ? -9.370 23.680 18.515 1.00 89.75 546 GLU A CA 1
ATOM 4458 C C . GLU A 1 546 ? -9.925 22.924 19.723 1.00 89.75 546 GLU A C 1
ATOM 4460 O O . GLU A 1 546 ? -9.222 22.769 20.724 1.00 89.75 546 GLU A O 1
ATOM 4465 N N . ALA A 1 547 ? -11.148 22.396 19.636 1.00 93.88 547 ALA A N 1
ATOM 4466 C CA . ALA A 1 547 ? -11.716 21.541 20.673 1.00 93.88 547 ALA A CA 1
ATOM 4467 C C . ALA A 1 547 ? -10.900 20.249 20.843 1.00 93.88 547 ALA A C 1
ATOM 4469 O O . ALA A 1 547 ? -10.553 19.887 21.967 1.00 93.88 547 ALA A O 1
ATOM 4470 N N . THR A 1 548 ? -10.515 19.607 19.738 1.00 95.19 548 THR A N 1
ATOM 4471 C CA . THR A 1 548 ? -9.688 18.388 19.731 1.00 95.19 548 THR A CA 1
ATOM 4472 C C . THR A 1 548 ? -8.339 18.618 20.420 1.00 95.19 548 THR A C 1
ATOM 4474 O O . THR A 1 548 ? -7.875 17.763 21.179 1.00 95.19 548 THR A O 1
ATOM 4477 N N . ILE A 1 549 ? -7.717 19.785 20.219 1.00 92.56 549 ILE A N 1
ATOM 4478 C CA . ILE A 1 549 ? -6.421 20.140 20.818 1.00 92.56 549 ILE A CA 1
ATOM 4479 C C . ILE A 1 549 ? -6.580 20.564 22.283 1.00 92.56 549 ILE A C 1
ATOM 4481 O O . ILE A 1 549 ? -5.842 20.072 23.136 1.00 92.56 549 ILE A O 1
ATOM 4485 N N . ASN A 1 550 ? -7.584 21.378 22.620 1.00 93.69 550 ASN A N 1
ATOM 4486 C CA . ASN A 1 550 ? -7.621 22.102 23.900 1.00 93.69 550 ASN A CA 1
ATOM 4487 C C . ASN A 1 550 ? -8.638 21.584 24.929 1.00 93.69 550 ASN A C 1
ATOM 4489 O O . ASN A 1 550 ? -8.508 21.899 26.107 1.00 93.69 550 ASN A O 1
ATOM 4493 N N . ARG A 1 551 ? -9.651 20.809 24.523 1.00 94.31 551 ARG A N 1
ATOM 4494 C CA . ARG A 1 551 ? -10.738 20.341 25.410 1.00 94.31 551 ARG A CA 1
ATOM 4495 C C . ARG A 1 551 ? -10.704 18.830 25.592 1.00 94.31 551 ARG A C 1
ATOM 4497 O O . ARG A 1 551 ? -10.202 18.125 24.722 1.00 94.31 551 ARG A O 1
ATOM 4504 N N . GLU A 1 552 ? -11.234 18.328 26.699 1.00 94.19 552 GLU A N 1
ATOM 4505 C CA . GLU A 1 552 ? -11.450 16.887 26.872 1.00 94.19 552 GLU A CA 1
ATOM 4506 C C . GLU A 1 552 ? -12.687 16.416 26.082 1.00 94.19 552 GLU A C 1
ATOM 4508 O O . GLU A 1 552 ? -13.594 17.224 25.857 1.00 94.19 552 GLU A O 1
ATOM 4513 N N . PRO A 1 553 ? -12.738 15.142 25.642 1.00 93.62 553 PRO A N 1
ATOM 4514 C CA . PRO A 1 553 ? -13.940 14.567 25.042 1.00 93.62 553 PRO A CA 1
ATOM 4515 C C . PRO A 1 553 ? -15.143 14.629 25.990 1.00 93.62 553 PRO A C 1
ATOM 4517 O O . PRO A 1 553 ? -15.002 14.434 27.199 1.00 93.62 553 PRO A O 1
ATOM 4520 N N . ASP A 1 554 ? -16.336 14.823 25.434 1.00 93.31 554 ASP A N 1
ATOM 4521 C CA . ASP A 1 554 ? -17.584 14.761 26.198 1.00 93.31 554 ASP A CA 1
ATOM 4522 C C . ASP A 1 554 ? -17.962 13.305 26.514 1.00 93.31 554 ASP A C 1
ATOM 4524 O O . ASP A 1 554 ? -18.540 12.602 25.689 1.00 93.31 554 ASP A O 1
ATOM 4528 N N . PHE A 1 555 ? -17.619 12.826 27.707 1.00 93.81 555 PHE A N 1
ATOM 4529 C CA . PHE A 1 555 ? -17.918 11.454 28.122 1.00 93.81 555 PHE A CA 1
ATOM 4530 C C . PHE A 1 555 ? -19.303 11.276 28.757 1.00 93.81 555 PHE A C 1
ATOM 4532 O O . PHE A 1 555 ? -19.661 10.137 29.056 1.00 93.81 555 PHE A O 1
ATOM 4539 N N . GLU A 1 556 ? -20.086 12.341 28.962 1.00 92.19 556 GLU A N 1
ATOM 4540 C CA . GLU A 1 556 ? -21.425 12.224 29.566 1.00 92.19 556 GLU A CA 1
ATOM 4541 C C . GLU A 1 556 ? -22.363 11.402 28.675 1.00 92.19 556 GLU A C 1
ATOM 4543 O O . GLU A 1 556 ? -23.139 10.583 29.162 1.00 92.19 556 GLU A O 1
ATOM 4548 N N . GLU A 1 557 ? -22.202 11.524 27.356 1.00 90.88 557 GLU A N 1
ATOM 4549 C CA . GLU A 1 557 ? -22.946 10.750 26.353 1.00 90.88 557 GLU A CA 1
ATOM 4550 C C . GLU A 1 557 ? -22.695 9.231 26.460 1.00 90.88 557 GLU A C 1
ATOM 4552 O O . GLU A 1 557 ? -23.500 8.434 25.979 1.00 90.88 557 GLU A O 1
ATOM 4557 N N . LEU A 1 558 ? -21.603 8.807 27.114 1.00 92.50 558 LEU A N 1
ATOM 4558 C CA . LEU A 1 558 ? -21.286 7.392 27.336 1.00 92.50 558 LEU A CA 1
ATOM 4559 C C . LEU A 1 558 ? -21.812 6.842 28.670 1.00 92.50 558 LEU A C 1
ATOM 4561 O O . LEU A 1 558 ? -21.679 5.645 28.916 1.00 92.50 558 LEU A O 1
ATOM 4565 N N . ALA A 1 559 ? -22.426 7.667 29.524 1.00 89.62 559 ALA A N 1
ATOM 4566 C CA . ALA A 1 559 ? -22.869 7.253 30.859 1.00 89.62 559 ALA A CA 1
ATOM 4567 C C . ALA A 1 559 ? -23.966 6.168 30.852 1.00 89.62 559 ALA A C 1
ATOM 4569 O O . ALA A 1 559 ? -24.195 5.523 31.871 1.00 89.62 559 ALA A O 1
ATOM 4570 N N . SER A 1 560 ? -24.642 5.972 29.716 1.00 89.25 560 SER A N 1
ATOM 4571 C CA . SER A 1 560 ? -25.671 4.939 29.525 1.00 89.25 560 SER A CA 1
ATOM 4572 C C . SER A 1 560 ? -25.122 3.565 29.106 1.00 89.25 560 SER A C 1
ATOM 4574 O O . SER A 1 560 ? -25.890 2.606 29.049 1.00 89.25 560 SER A O 1
ATOM 4576 N N . PHE A 1 561 ? -23.816 3.457 28.838 1.00 93.56 561 PHE A N 1
ATOM 4577 C CA . PHE A 1 561 ? -23.129 2.221 28.443 1.00 93.56 561 PHE A CA 1
ATOM 4578 C C . PHE A 1 561 ? -22.341 1.616 29.608 1.00 93.56 561 PHE A C 1
ATOM 4580 O O . PHE A 1 561 ? -22.252 2.209 30.688 1.00 93.56 561 PHE A O 1
ATOM 4587 N N . SER A 1 562 ? -21.753 0.432 29.406 1.00 95.69 562 SER A N 1
ATOM 4588 C CA . SER A 1 562 ? -20.963 -0.202 30.466 1.00 95.69 562 SER A CA 1
ATOM 4589 C C . SER A 1 562 ? -19.804 0.698 30.944 1.00 95.69 562 SER A C 1
ATOM 4591 O O . SER A 1 562 ? -19.166 1.386 30.135 1.00 95.69 562 SER A O 1
ATOM 4593 N N . PRO A 1 563 ? -19.466 0.685 32.251 1.00 95.62 563 PRO A N 1
ATOM 4594 C CA . PRO A 1 563 ? -18.297 1.403 32.761 1.00 95.62 563 PRO A CA 1
ATOM 4595 C C . PRO A 1 563 ? -17.015 1.041 32.002 1.00 95.62 563 PRO A C 1
ATOM 4597 O O . PRO A 1 56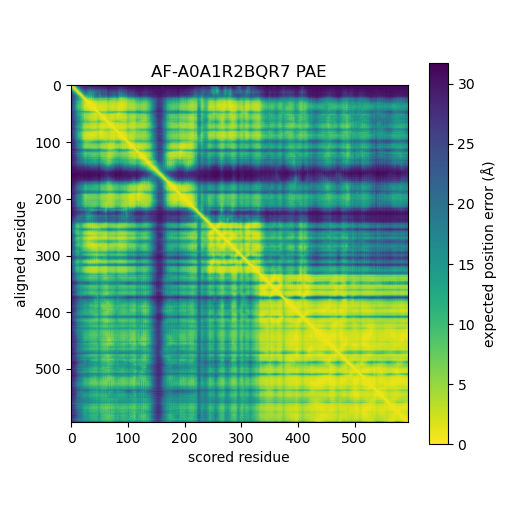3 ? -16.205 1.915 31.689 1.00 95.62 563 PRO A O 1
ATOM 4600 N N . GLN A 1 564 ? -16.876 -0.231 31.624 1.00 97.25 564 GLN A N 1
ATOM 4601 C CA . GLN A 1 564 ? -15.747 -0.755 30.866 1.00 97.25 564 GLN A CA 1
ATOM 4602 C C . GLN A 1 564 ? -15.668 -0.153 29.455 1.00 97.25 564 GLN A C 1
ATOM 4604 O O . GLN A 1 564 ? -14.561 0.138 28.993 1.00 97.25 564 GLN A O 1
ATOM 4609 N N . ALA A 1 565 ? -16.803 0.086 28.783 1.00 96.88 565 ALA A N 1
ATOM 4610 C CA . ALA A 1 565 ? -16.843 0.770 27.487 1.00 96.88 565 ALA A CA 1
ATOM 4611 C C . ALA A 1 565 ? -16.296 2.192 27.606 1.00 96.88 565 ALA A C 1
ATOM 4613 O O . ALA A 1 565 ? -15.402 2.598 26.859 1.00 96.88 565 ALA A O 1
ATOM 4614 N N . MET A 1 566 ? -16.800 2.942 28.589 1.00 97.25 566 MET A N 1
ATOM 4615 C CA . MET A 1 566 ? -16.374 4.317 28.829 1.00 97.25 566 MET A CA 1
ATOM 4616 C C . MET A 1 566 ? -14.881 4.387 29.180 1.00 97.25 566 MET A C 1
ATOM 4618 O O . MET A 1 566 ? -14.162 5.238 28.649 1.00 97.25 566 MET A O 1
ATOM 4622 N N . GLU A 1 567 ? -14.391 3.502 30.049 1.00 97.12 567 GLU A N 1
ATOM 4623 C CA . GLU A 1 567 ? -12.967 3.424 30.392 1.00 97.12 567 GLU A CA 1
ATOM 4624 C C . GLU A 1 567 ? -12.097 3.087 29.181 1.00 97.12 567 GLU A C 1
ATOM 4626 O O . GLU A 1 567 ? -11.041 3.702 28.986 1.00 97.12 567 GLU A O 1
ATOM 4631 N N . PHE A 1 568 ? -12.562 2.175 28.325 1.00 98.38 568 PHE A N 1
ATOM 4632 C CA . PHE A 1 568 ? -11.857 1.823 27.103 1.00 98.38 568 PHE A CA 1
ATOM 4633 C C . PHE A 1 568 ? -11.721 3.027 26.167 1.00 98.38 568 PHE A C 1
ATOM 4635 O O . PHE A 1 568 ? -10.606 3.369 25.762 1.00 98.38 568 PHE A O 1
ATOM 4642 N N . VAL A 1 569 ? -12.821 3.735 25.887 1.00 98.38 569 VAL A N 1
ATOM 4643 C CA . VAL A 1 569 ? -12.802 4.932 25.030 1.00 98.38 569 VAL A CA 1
ATOM 4644 C C . VAL A 1 569 ? -11.910 6.026 25.629 1.00 98.38 569 VAL A C 1
ATOM 4646 O O . VAL A 1 569 ? -11.075 6.587 24.915 1.00 98.38 569 VAL A O 1
ATOM 4649 N N . LYS A 1 570 ? -11.984 6.276 26.946 1.00 98.00 570 LYS A N 1
ATOM 4650 C CA . LYS A 1 570 ? -11.087 7.215 27.655 1.00 98.00 570 LYS A CA 1
ATOM 4651 C C . LYS A 1 570 ? -9.611 6.866 27.466 1.00 98.00 570 LYS A C 1
ATOM 4653 O O . LYS A 1 570 ? -8.777 7.758 27.313 1.00 98.00 570 LYS A O 1
ATOM 4658 N N . LYS A 1 571 ? -9.272 5.576 27.468 1.00 98.06 571 LYS A N 1
ATOM 4659 C CA . LYS A 1 571 ? -7.898 5.093 27.280 1.00 98.06 571 LYS A CA 1
ATOM 4660 C C . LYS A 1 571 ? -7.388 5.316 25.852 1.00 98.06 571 LYS A C 1
ATOM 4662 O O . LYS A 1 571 ? -6.209 5.628 25.675 1.00 98.06 571 LYS A O 1
ATOM 4667 N N . LEU A 1 572 ? -8.250 5.179 24.843 1.00 98.56 572 LEU A N 1
ATOM 4668 C CA . LEU A 1 572 ? -7.896 5.434 23.439 1.00 98.56 572 LEU A CA 1
ATOM 4669 C C . LEU A 1 572 ? -7.822 6.934 23.111 1.00 98.56 572 LEU A C 1
ATOM 4671 O O . LEU A 1 572 ? -6.969 7.338 22.325 1.00 98.56 572 LEU A O 1
ATOM 4675 N N . LEU A 1 573 ? -8.656 7.760 23.749 1.00 98.38 573 LEU A N 1
ATOM 4676 C CA . LEU A 1 573 ? -8.737 9.212 23.534 1.00 98.38 573 LEU A CA 1
ATOM 4677 C C . LEU A 1 573 ? -7.836 10.036 24.471 1.00 98.38 573 LEU A C 1
ATOM 4679 O O . LEU A 1 573 ? -8.094 11.211 24.727 1.00 98.38 573 LEU A O 1
ATOM 4683 N N . ARG A 1 574 ? -6.736 9.458 24.971 1.00 97.94 574 ARG A N 1
ATOM 4684 C CA . ARG A 1 574 ? -5.706 10.232 25.684 1.00 97.94 574 ARG A CA 1
ATOM 4685 C C . ARG A 1 574 ? -4.984 11.168 24.716 1.00 97.94 574 ARG A C 1
ATOM 4687 O O . ARG A 1 574 ? -4.401 10.709 23.730 1.00 97.94 574 ARG A O 1
ATOM 4694 N N . LYS A 1 575 ? -4.972 12.476 25.008 1.00 95.44 575 LYS A N 1
ATOM 4695 C CA . LYS A 1 575 ? -4.294 13.482 24.167 1.00 95.44 575 LYS A CA 1
ATOM 4696 C C . LYS A 1 575 ? -2.814 13.171 23.991 1.00 95.44 575 LYS A C 1
ATOM 4698 O O . LYS A 1 575 ? -2.329 13.157 22.865 1.00 95.44 575 LYS A O 1
ATOM 4703 N N . ASN A 1 576 ? -2.120 12.840 25.080 1.00 95.25 576 ASN A N 1
ATOM 4704 C CA . ASN A 1 576 ? -0.726 12.421 25.025 1.00 95.25 576 ASN A CA 1
ATOM 4705 C C . ASN A 1 576 ? -0.604 11.040 24.343 1.00 95.25 576 ASN A C 1
ATOM 4707 O O . ASN A 1 576 ? -1.035 10.034 24.915 1.00 95.25 576 ASN A O 1
ATOM 4711 N N . PRO A 1 577 ? 0.028 10.932 23.158 1.00 95.31 577 PRO A N 1
ATOM 4712 C CA . PRO A 1 577 ? 0.130 9.663 22.436 1.00 95.31 577 PRO A CA 1
ATOM 4713 C C . PRO A 1 577 ? 0.923 8.589 23.193 1.00 95.31 577 PRO A C 1
ATOM 4715 O O . PRO A 1 577 ? 0.740 7.399 22.928 1.00 95.31 577 PRO A O 1
ATOM 4718 N N . LYS A 1 578 ? 1.782 8.973 24.151 1.00 94.12 578 LYS A N 1
ATOM 4719 C CA . LYS A 1 578 ? 2.535 8.024 24.992 1.00 94.12 578 LYS A CA 1
ATOM 4720 C C . LYS A 1 578 ? 1.645 7.275 25.986 1.00 94.12 578 LYS A C 1
ATOM 4722 O O . LYS A 1 578 ? 1.990 6.166 26.379 1.00 94.12 578 LYS A O 1
ATOM 4727 N N . GLU A 1 579 ? 0.506 7.856 26.355 1.00 96.50 579 GLU A N 1
ATOM 4728 C CA . GLU A 1 579 ? -0.473 7.253 27.268 1.00 96.50 579 GLU A CA 1
ATOM 4729 C C . GLU A 1 579 ? -1.474 6.351 26.539 1.00 96.50 579 GLU A C 1
ATOM 4731 O O . GLU A 1 579 ? -2.146 5.531 27.165 1.00 96.50 579 GLU A O 1
ATOM 4736 N N . ARG A 1 580 ? -1.558 6.450 25.205 1.00 97.81 580 ARG A N 1
ATOM 4737 C CA . ARG A 1 580 ? -2.394 5.548 24.409 1.00 97.81 580 ARG A CA 1
ATOM 4738 C C . ARG A 1 580 ? -1.779 4.149 24.351 1.00 97.81 580 ARG A C 1
ATOM 4740 O O . ARG A 1 580 ? -0.577 4.004 24.083 1.00 97.81 580 ARG A O 1
ATOM 4747 N N . PRO A 1 581 ? -2.579 3.081 24.495 1.00 97.19 581 PRO A N 1
ATOM 4748 C CA . PRO A 1 581 ? -2.102 1.709 24.363 1.00 97.19 581 PRO A CA 1
ATOM 4749 C C . PRO A 1 581 ? -1.679 1.402 22.921 1.00 97.19 581 PRO A C 1
ATOM 4751 O O . PRO A 1 581 ? -1.975 2.132 21.976 1.00 97.19 581 PRO A O 1
ATOM 4754 N N . ARG A 1 582 ? -0.878 0.351 22.723 1.00 94.75 582 ARG A N 1
ATOM 4755 C CA . ARG A 1 582 ? -0.713 -0.250 21.382 1.00 94.75 582 ARG A CA 1
ATOM 4756 C C . ARG A 1 582 ? -1.976 -1.057 21.072 1.00 94.75 582 ARG A C 1
ATOM 4758 O O . ARG A 1 582 ? -2.615 -1.495 22.024 1.00 94.75 582 ARG A O 1
ATOM 4765 N N . ALA A 1 583 ? -2.296 -1.291 19.800 1.00 94.62 583 ALA A N 1
ATOM 4766 C CA . ALA A 1 583 ? -3.489 -2.054 19.421 1.00 94.62 583 ALA A CA 1
ATOM 4767 C C . ALA A 1 583 ? -3.549 -3.428 20.115 1.00 94.62 583 ALA A C 1
ATOM 4769 O O . ALA A 1 583 ? -4.510 -3.697 20.829 1.00 94.62 583 ALA A O 1
ATOM 4770 N N . VAL A 1 584 ? -2.458 -4.204 20.071 1.00 89.62 584 VAL A N 1
ATOM 4771 C CA . VAL A 1 584 ? -2.321 -5.481 20.804 1.00 89.62 584 VAL A CA 1
ATOM 4772 C C . VAL A 1 584 ? -2.603 -5.385 22.313 1.00 89.62 584 VAL A C 1
ATOM 4774 O O . VAL A 1 584 ? -3.144 -6.311 22.909 1.00 89.62 584 VAL A O 1
ATOM 4777 N N . ASN A 1 585 ? -2.277 -4.255 22.954 1.00 93.06 585 ASN A N 1
ATOM 4778 C CA . ASN A 1 585 ? -2.549 -4.049 24.381 1.00 93.06 585 ASN A CA 1
ATOM 4779 C C . ASN A 1 585 ? -3.987 -3.581 24.621 1.00 93.06 585 ASN A C 1
ATOM 4781 O O . ASN A 1 585 ? -4.585 -3.933 25.632 1.00 93.06 585 ASN A O 1
ATOM 4785 N N . ALA A 1 586 ? -4.540 -2.777 23.712 1.00 97.19 586 ALA A N 1
ATOM 4786 C CA . ALA A 1 586 ? -5.934 -2.357 23.758 1.00 97.19 586 ALA A CA 1
ATOM 4787 C C . ALA A 1 586 ? -6.877 -3.555 23.576 1.00 97.19 586 ALA A C 1
ATOM 4789 O O . ALA A 1 586 ? -7.892 -3.633 24.254 1.00 97.19 586 ALA A O 1
ATOM 4790 N N . ARG A 1 587 ? -6.500 -4.532 22.743 1.00 94.81 587 ARG A N 1
ATOM 4791 C CA . ARG A 1 587 ? -7.259 -5.762 22.471 1.00 94.81 587 ARG A CA 1
ATOM 4792 C C . ARG A 1 587 ? -7.495 -6.655 23.698 1.00 94.81 587 ARG A C 1
ATOM 4794 O O . ARG A 1 587 ? -8.400 -7.484 23.663 1.00 94.81 587 ARG A O 1
ATOM 4801 N N . LYS A 1 588 ? -6.701 -6.466 24.758 1.00 94.88 588 LYS A N 1
ATOM 4802 C CA . LYS A 1 588 ? -6.757 -7.187 26.044 1.00 94.88 588 LYS A CA 1
ATOM 4803 C C . LYS A 1 588 ? -7.521 -6.422 27.135 1.00 94.88 588 LYS A C 1
ATOM 4805 O O . LYS A 1 588 ? -7.355 -6.710 28.313 1.00 94.88 588 LYS A O 1
ATOM 4810 N N . HIS A 1 589 ? -8.247 -5.366 26.774 1.00 97.44 589 HIS A N 1
ATOM 4811 C CA . HIS A 1 589 ? -9.013 -4.584 27.738 1.00 97.44 589 HIS A CA 1
ATOM 4812 C C . HIS A 1 589 ? -10.242 -5.351 28.232 1.00 97.44 589 HIS A C 1
ATOM 4814 O O . HIS A 1 589 ? -10.923 -5.981 27.428 1.00 97.44 589 HIS A O 1
ATOM 4820 N N . GLU A 1 590 ? -10.582 -5.196 29.512 1.00 96.06 590 GLU A N 1
ATOM 4821 C CA . GLU A 1 590 ? -11.688 -5.907 30.178 1.00 96.06 590 GLU A CA 1
ATOM 4822 C C . GLU A 1 590 ? -13.055 -5.684 29.517 1.00 96.06 590 GLU A C 1
ATOM 4824 O O . GLU A 1 590 ? -13.925 -6.539 29.590 1.00 96.06 590 GLU A O 1
ATOM 4829 N N . TRP A 1 591 ? -13.235 -4.574 28.792 1.00 97.56 591 TRP A N 1
ATOM 4830 C CA . TRP A 1 591 ? -14.449 -4.313 28.002 1.00 97.56 591 TRP A CA 1
ATOM 4831 C C . TRP A 1 591 ? -14.787 -5.443 27.023 1.00 97.56 591 TRP A C 1
ATOM 4833 O O . TRP A 1 591 ? -15.951 -5.686 26.716 1.00 97.56 591 TRP A O 1
ATOM 4843 N N . PHE A 1 592 ? -13.777 -6.156 26.532 1.00 95.12 592 PHE A N 1
ATOM 4844 C CA . PHE A 1 592 ? -13.959 -7.246 25.583 1.00 95.12 592 PHE A CA 1
ATOM 4845 C C . PHE A 1 592 ? -14.380 -8.577 26.207 1.00 95.12 592 PHE A C 1
ATOM 4847 O O . PHE A 1 592 ? -14.783 -9.461 25.440 1.00 95.12 592 PHE A O 1
ATOM 4854 N N . ASP A 1 593 ? -14.299 -8.674 27.534 1.00 89.25 593 ASP A N 1
ATOM 4855 C CA . ASP A 1 593 ? -14.667 -9.833 28.353 1.00 89.25 593 ASP A CA 1
ATOM 4856 C C . ASP A 1 593 ? -15.906 -9.549 29.227 1.00 89.25 593 ASP A C 1
ATOM 4858 O O . ASP A 1 593 ? -16.385 -10.442 29.925 1.00 89.25 593 ASP A O 1
ATOM 4862 N N . SER A 1 594 ? -16.406 -8.306 29.195 1.00 79.06 594 SER A N 1
ATOM 4863 C CA . SER A 1 594 ? -17.519 -7.820 30.017 1.00 79.06 594 SER A CA 1
ATOM 4864 C C . SER A 1 594 ? -18.903 -8.025 29.419 1.00 79.06 594 SER A C 1
ATOM 4866 O O . SER A 1 594 ? -19.022 -8.149 28.174 1.00 79.06 594 SER A O 1
#

Secondary structure (DSSP, 8-state):
----------------SS---GGG-TTS-HHHHHHHHHHHHHHHHTTT-SS-B-HHHHHHHHT--HHHHHHHHHHH-TT--SSB-HHHHHHHIIIIIS--HHHHHHHHHHHH-SSS-SSEEHHHHHHHHHHHSHHHHHHHHHHHHHHHHTT------------SSHHHHHHHHHHHHHHHHHHHHH-SSSSEE-HHHHHHHHHH-HHHHHHHHHHHSSGGG----TT---TTTTTT-TTTTTTSEEEEEEEEETTEEEEEEEEEETTEEEEESSTT--SEEEEEE-TT-EEEE-TT--EEEE-SSSSEEEEEEESSGGGHHHHHHHHHHHHT---HHHHEEEEEEEEE-SSEEEEEEEETTT--EEEEEEEE--TT-HHHHHHHHHHHHHHHH---TTBPPEEEEEE-SSEEEEEEE---S-BGGGGTTT--HHHHHHHHHHHHHHHHHHHHTTEE-S--SGGGEEEEETTEEEEEEE---TT-EE--TTPPB-S--S-TTTS-GGGGSTT-B-THHHHHHHHHHHHHHHHSS-SS--SSHHHHHHHHHHS----GGGTTS-HHHHHHHHHHT-SSTTTSPPHHHHTT-GGGT-

Foldseek 3Di:
DDDPDDDDADLDPPPLPDPDPCVVPPQADPLLLSQLLQAQQQLQPLLPGSFWHALLSQCLVLVAFFLLSVLLQVQLVVPPPNTHGSVSSVVSLCQAQVDDPVSNLVVVQVSLDPDPDQFRFLLSQLLCCLQQVLVVLVVVVVVVVVVVVVVPPDDDDDDDDDDDQPPFCCSSVSSSVVSQVLLVVQPPVSGGHGSVSSVVVCVVVVVSVVSVVCSSPVVCSDDPDPPRRHSPVQLQDPVNLVVWDKAWKFWDDDPDTAIWIWTDDQQKIWIGSDSNSPGTDHIHRLAQWDWDQDPVRWTFTDRLAPDTPIIMHGPDPVCSVVVVVRSCVRHVHDDCVVFWDWAAWDDDDPFWTKTWIQGPPPRAIWIKTKGWCPSPDPLLVVLVSQLVSLLVSDDDQQAWHWDDWDDHSTIIITITHDAAQAFQLVCLVPDDLLLLLLVLLRLLVVLLRCVSNQKAQQADARNQWGHRYNVDSRRIHGHDSSVMDGHDVPDFDAAADYDQLLFALCNVPPRGDDNLRSLSSSLQRSCCSQLVDGQADDPDSVNSSCCNNPHGGDLPSVPVDDPQSSVLSNQSSDNPSVSRDRSVVSSPGCSSVD

InterPro domains:
  IPR000719 Protein kinase domain [PF00069] (340-592)
  IPR000719 Protein kinase domain [PS50011] (340-592)
  IPR000719 Protein kinase domain [SM00220] (340-592)
  IPR008271 Serine/threonine-protein kinase, active site [PS00108] (455-467)
  IPR011009 Protein kinase-like domain superfamily [SSF56112] (328-593)
  IPR011992 EF-hand domain pair [SSF47473] (14-214)
  IPR017441 Protein kinase, ATP binding site [PS00107] (346-369)

Organism: NCBI:txid5963